Protein AF-A0A7W0QG81-F1 (afdb_monomer)

Structure (mmCIF, N/CA/C/O backbone):
data_AF-A0A7W0QG81-F1
#
_entry.id   AF-A0A7W0QG81-F1
#
loop_
_atom_site.group_PDB
_atom_site.id
_atom_site.type_symbol
_atom_site.label_atom_id
_atom_site.label_alt_id
_atom_site.label_comp_id
_atom_site.label_asym_id
_atom_site.label_entity_id
_atom_site.label_seq_id
_atom_site.pdbx_PDB_ins_code
_atom_site.Cartn_x
_atom_site.Cartn_y
_atom_site.Cartn_z
_atom_site.occupancy
_atom_site.B_iso_or_equiv
_atom_site.auth_seq_id
_atom_site.auth_comp_id
_atom_site.auth_asym_id
_atom_site.auth_atom_id
_atom_site.pdbx_PDB_model_num
ATOM 1 N N . MET A 1 1 ? -66.158 39.980 11.516 1.00 36.38 1 MET A N 1
ATOM 2 C CA . MET A 1 1 ? -65.425 40.292 10.277 1.00 36.38 1 MET A CA 1
ATOM 3 C C . MET A 1 1 ? -64.121 39.515 10.376 1.00 36.38 1 MET A C 1
ATOM 5 O O . MET A 1 1 ? -63.400 39.773 11.328 1.00 36.38 1 MET A O 1
ATOM 9 N N . THR A 1 2 ? -63.985 38.347 9.737 1.00 37.28 2 THR A N 1
ATOM 10 C CA . THR A 1 2 ? -63.899 38.095 8.273 1.00 37.28 2 THR A CA 1
ATOM 11 C C . THR A 1 2 ? -62.593 38.660 7.696 1.00 37.28 2 THR A C 1
ATOM 13 O O . THR A 1 2 ? -62.336 39.843 7.896 1.00 37.28 2 THR A O 1
ATOM 16 N N . ASP A 1 3 ? -61.761 37.917 6.963 1.00 36.41 3 ASP A N 1
ATOM 17 C CA . ASP A 1 3 ? -61.816 36.484 6.615 1.00 36.41 3 ASP A CA 1
ATOM 18 C C . ASP A 1 3 ? -60.434 35.981 6.135 1.00 36.41 3 ASP A C 1
ATOM 20 O O . ASP A 1 3 ? -59.491 36.764 6.018 1.00 36.41 3 ASP A O 1
ATOM 24 N N . ALA A 1 4 ? -60.332 34.688 5.824 1.00 39.53 4 ALA A N 1
ATOM 25 C CA . ALA A 1 4 ? -59.314 34.099 4.935 1.00 39.53 4 ALA A CA 1
ATOM 26 C C . ALA A 1 4 ? -60.049 33.398 3.755 1.00 39.53 4 ALA A C 1
ATOM 28 O O . ALA A 1 4 ? -61.282 33.434 3.758 1.00 39.53 4 ALA A O 1
ATOM 29 N N . PRO A 1 5 ? -59.415 32.679 2.798 1.00 61.44 5 PRO A N 1
ATOM 30 C CA . PRO A 1 5 ? -58.012 32.606 2.347 1.00 61.44 5 PRO A CA 1
ATOM 31 C C . PRO A 1 5 ? -57.888 32.779 0.796 1.00 61.44 5 PRO A C 1
ATOM 33 O O . PRO A 1 5 ? -58.871 33.114 0.144 1.00 61.44 5 PRO A O 1
ATOM 36 N N . GLN A 1 6 ? -56.722 32.472 0.194 1.00 35.34 6 GLN A N 1
ATOM 37 C CA . GLN A 1 6 ? -56.508 31.978 -1.203 1.00 35.34 6 GLN A CA 1
ATOM 38 C C . GLN A 1 6 ? -54.999 31.619 -1.372 1.00 35.34 6 GLN A C 1
ATOM 40 O O . GLN A 1 6 ? -54.193 32.265 -0.708 1.00 35.34 6 GLN A O 1
ATOM 45 N N . ALA A 1 7 ? -54.483 30.579 -2.061 1.00 34.91 7 ALA A N 1
ATOM 46 C CA . ALA A 1 7 ? -54.873 29.730 -3.219 1.00 34.91 7 ALA A CA 1
ATOM 47 C C . ALA A 1 7 ? -54.774 30.436 -4.599 1.00 34.91 7 ALA A C 1
ATOM 49 O O . ALA A 1 7 ? -55.207 31.578 -4.687 1.00 34.91 7 ALA A O 1
ATOM 50 N N . GLY A 1 8 ? -54.278 29.859 -5.714 1.00 28.78 8 GLY A N 1
ATOM 51 C CA . GLY A 1 8 ? -53.595 28.569 -6.013 1.00 28.78 8 GLY A CA 1
ATOM 52 C C . GLY A 1 8 ? -52.235 28.799 -6.729 1.00 28.78 8 GLY A C 1
ATOM 53 O O . GLY A 1 8 ? -51.613 29.819 -6.456 1.00 28.78 8 GLY A O 1
ATOM 54 N N . GLU A 1 9 ? -51.676 27.955 -7.613 1.00 31.80 9 GLU A N 1
ATOM 55 C CA . GLU A 1 9 ? -52.169 26.791 -8.390 1.00 31.80 9 GLU A CA 1
ATOM 56 C C . GLU A 1 9 ? -51.043 25.743 -8.652 1.00 31.80 9 GLU A C 1
ATOM 58 O O . GLU A 1 9 ? -49.912 25.905 -8.197 1.00 31.80 9 GLU A O 1
ATOM 63 N N . GLU A 1 10 ? -51.359 24.654 -9.368 1.00 31.39 10 GLU A N 1
ATOM 64 C CA . GLU A 1 10 ? -50.491 23.492 -9.644 1.00 31.39 10 GLU A CA 1
ATOM 65 C C . GLU A 1 10 ? -49.779 23.548 -11.018 1.00 31.39 10 GLU A C 1
ATOM 67 O O . GLU A 1 10 ? -50.157 24.316 -11.902 1.00 31.39 10 GLU A O 1
ATOM 72 N N . GLY A 1 11 ? -48.790 22.669 -11.245 1.00 29.59 11 GLY A N 1
ATOM 73 C CA . GLY A 1 11 ? -48.166 22.488 -12.564 1.00 29.59 11 GLY A CA 1
ATOM 74 C C . GLY A 1 11 ? -47.207 21.295 -12.653 1.00 29.59 11 GLY A C 1
ATOM 75 O O . GLY A 1 11 ? -46.017 21.440 -12.391 1.00 29.59 11 GLY A O 1
ATOM 76 N N . GLN A 1 12 ? -47.708 20.118 -13.050 1.00 29.86 12 GLN A N 1
ATOM 77 C CA . GLN A 1 12 ? -46.885 18.939 -13.360 1.00 29.86 12 GLN A CA 1
ATOM 78 C C . GLN A 1 12 ? -46.679 18.773 -14.872 1.00 29.86 12 GLN A C 1
ATOM 80 O O . GLN A 1 12 ? -47.661 18.622 -15.595 1.00 29.86 12 GLN A O 1
ATOM 85 N N . THR A 1 13 ? -45.428 18.640 -15.322 1.00 29.36 13 THR A N 1
ATOM 86 C CA . THR A 1 13 ? -45.048 17.813 -16.486 1.00 29.36 13 THR A CA 1
ATOM 87 C C . THR A 1 13 ? -43.600 17.330 -16.356 1.00 29.36 13 THR A C 1
ATOM 89 O O . THR A 1 13 ? -42.719 18.055 -15.904 1.00 29.36 13 THR A O 1
ATOM 92 N N . ALA A 1 14 ? -43.354 16.099 -16.797 1.00 28.41 14 ALA A N 1
ATOM 93 C CA . ALA A 1 14 ? -42.037 15.516 -17.060 1.00 28.41 14 ALA A CA 1
ATOM 94 C C . ALA A 1 14 ? -42.139 14.713 -18.379 1.00 28.41 14 ALA A C 1
ATOM 96 O O . ALA A 1 14 ? -43.252 14.595 -18.904 1.00 28.41 14 ALA A O 1
ATOM 97 N N . PRO A 1 15 ? -41.078 14.054 -18.876 1.00 38.62 15 PRO A N 1
ATOM 98 C CA . PRO A 1 15 ? -39.642 14.309 -18.732 1.00 38.62 15 PRO A CA 1
ATOM 99 C C . PRO A 1 15 ? -38.996 14.613 -20.111 1.00 38.62 15 PRO A C 1
ATOM 101 O O . PRO A 1 15 ? -39.677 14.587 -21.136 1.00 38.62 15 PRO A O 1
ATOM 104 N N . THR A 1 16 ? -37.671 14.796 -20.165 1.00 26.97 16 THR A N 1
ATOM 105 C CA . THR A 1 16 ? -36.903 14.711 -21.426 1.00 26.97 16 THR A CA 1
ATOM 106 C C . THR A 1 16 ? -35.612 13.929 -21.192 1.00 26.97 16 THR A C 1
ATOM 108 O O . THR A 1 16 ? -34.857 14.260 -20.282 1.00 26.97 16 THR A O 1
ATOM 111 N N . GLU A 1 17 ? -35.356 12.901 -22.001 1.00 27.31 17 GLU A N 1
ATOM 112 C CA . GLU A 1 17 ? -34.132 12.091 -21.935 1.00 27.31 17 GLU A CA 1
ATOM 113 C C . GLU A 1 17 ? -33.040 12.560 -22.920 1.00 27.31 17 GLU A C 1
ATOM 115 O O . GLU A 1 17 ? -33.292 13.326 -23.847 1.00 27.31 17 GLU A O 1
ATOM 120 N N . THR A 1 18 ? -31.860 11.950 -22.773 1.00 26.72 18 THR A N 1
ATOM 121 C CA . THR A 1 18 ? -30.884 11.654 -23.837 1.00 26.72 18 THR A CA 1
ATOM 122 C C . THR A 1 18 ? -30.186 12.822 -24.546 1.00 26.72 18 THR A C 1
ATOM 124 O O . THR A 1 18 ? -30.594 13.280 -25.612 1.00 26.72 18 THR A O 1
ATOM 127 N N . SER A 1 19 ? -28.954 13.089 -24.107 1.00 27.14 19 SER A N 1
ATOM 128 C CA . SER A 1 19 ? -27.809 13.068 -25.029 1.00 27.14 19 SER A CA 1
ATOM 129 C C . SER A 1 19 ? -26.558 12.529 -24.322 1.00 27.14 19 SER A C 1
ATOM 131 O O . SER A 1 19 ? -26.168 13.006 -23.261 1.00 27.14 19 SER A O 1
ATOM 133 N N . ALA A 1 20 ? -25.939 11.494 -24.896 1.00 28.02 20 ALA A N 1
ATOM 134 C CA . ALA A 1 20 ? -24.665 10.958 -24.422 1.00 28.02 20 ALA A CA 1
ATOM 135 C C . ALA A 1 20 ? -23.514 11.612 -25.198 1.00 28.02 20 ALA A C 1
ATOM 137 O O . ALA A 1 20 ? -23.502 11.580 -26.431 1.00 28.02 20 ALA A O 1
ATOM 138 N N . THR A 1 21 ? -22.534 12.176 -24.493 1.00 28.53 21 THR A N 1
ATOM 139 C CA . THR A 1 21 ? -21.397 12.869 -25.117 1.00 28.53 21 THR A CA 1
ATOM 140 C C . THR A 1 21 ? -20.204 11.928 -25.268 1.00 28.53 21 THR A C 1
ATOM 142 O O . THR A 1 21 ? -19.329 11.880 -24.412 1.00 28.53 21 THR A O 1
ATOM 145 N N . SER A 1 22 ? -20.217 11.170 -26.369 1.00 27.77 22 SER A N 1
ATOM 146 C CA . SER A 1 22 ? -19.054 10.621 -27.095 1.00 27.77 22 SER A CA 1
ATOM 147 C C . SER A 1 22 ? -17.772 10.302 -26.301 1.00 27.77 22 SER A C 1
ATOM 149 O O . SER A 1 22 ? -16.974 11.193 -26.008 1.00 27.77 22 SER A O 1
ATOM 151 N N . ALA A 1 23 ? -17.484 9.010 -26.124 1.00 26.61 23 ALA A N 1
ATOM 152 C CA . ALA A 1 23 ? -16.117 8.554 -25.878 1.00 26.61 23 ALA A CA 1
ATOM 153 C C . ALA A 1 23 ? -15.219 8.849 -27.099 1.00 26.61 23 ALA A C 1
ATOM 155 O O . ALA A 1 23 ? -15.628 8.624 -28.241 1.00 26.61 23 ALA A O 1
ATOM 156 N N . THR A 1 24 ? -13.992 9.317 -26.862 1.00 26.70 24 THR A N 1
ATOM 157 C CA . THR A 1 24 ? -12.998 9.557 -27.921 1.00 26.70 24 THR A CA 1
ATOM 158 C C . THR A 1 24 ? -12.139 8.313 -28.117 1.00 26.70 24 THR A C 1
ATOM 160 O O . THR A 1 24 ? -11.235 8.047 -27.328 1.00 26.70 24 THR A O 1
ATOM 163 N N . SER A 1 25 ? -12.406 7.547 -29.173 1.00 26.80 25 SER A N 1
ATOM 164 C CA . SER A 1 25 ? -11.600 6.377 -29.535 1.00 26.80 25 SER A CA 1
ATOM 165 C C . SER A 1 25 ? -10.185 6.782 -29.960 1.00 26.80 25 SER A C 1
ATOM 167 O O . SER A 1 25 ? -10.021 7.544 -30.914 1.00 26.80 25 SER A O 1
ATOM 169 N N . ALA A 1 26 ? -9.159 6.226 -29.313 1.00 28.28 26 ALA A N 1
ATOM 170 C CA . ALA A 1 26 ? -7.786 6.307 -29.803 1.00 28.28 26 ALA A CA 1
ATOM 171 C C . ALA A 1 26 ? -7.600 5.326 -30.975 1.00 28.28 26 ALA A C 1
ATOM 173 O O . ALA A 1 26 ? -7.665 4.110 -30.799 1.00 28.28 26 ALA A O 1
ATOM 174 N N . THR A 1 27 ? -7.413 5.850 -32.187 1.00 25.73 27 THR A N 1
ATOM 175 C CA . THR A 1 27 ? -7.272 5.038 -33.405 1.00 25.73 27 THR A CA 1
ATOM 176 C C . THR A 1 27 ? -5.933 4.303 -33.429 1.00 25.73 27 THR A C 1
ATOM 178 O O . THR A 1 27 ? -4.879 4.937 -33.436 1.00 25.73 27 THR A O 1
ATOM 181 N N . SER A 1 28 ? -5.959 2.974 -33.530 1.00 28.52 28 SER A N 1
ATOM 182 C CA . SER A 1 28 ? -4.765 2.168 -33.787 1.00 28.52 28 SER A CA 1
ATOM 183 C C . SER A 1 28 ? -4.255 2.393 -35.217 1.00 28.52 28 SER A C 1
ATOM 185 O O . SER A 1 28 ? -4.902 2.027 -36.197 1.00 28.52 28 SER A O 1
ATOM 187 N N . ALA A 1 29 ? -3.075 3.003 -35.345 1.00 29.25 29 ALA A N 1
ATOM 188 C CA . ALA A 1 29 ? -2.399 3.179 -36.626 1.00 29.25 29 ALA A CA 1
ATOM 189 C C . ALA A 1 29 ? -1.534 1.948 -36.939 1.00 29.25 29 ALA A C 1
ATOM 191 O O . ALA A 1 29 ? -0.474 1.756 -36.349 1.00 29.25 29 ALA A O 1
ATOM 192 N N . THR A 1 30 ? -1.988 1.102 -37.864 1.00 27.03 30 THR A N 1
ATOM 193 C CA . THR A 1 30 ? -1.208 -0.045 -38.349 1.00 27.03 30 THR A CA 1
ATOM 194 C C . THR A 1 30 ? -0.004 0.430 -39.163 1.00 27.03 30 THR A C 1
ATOM 196 O O . THR A 1 30 ? -0.171 1.159 -40.139 1.00 27.03 30 THR A O 1
ATOM 199 N N . ALA A 1 31 ? 1.195 -0.030 -38.805 1.00 28.31 31 ALA A N 1
ATOM 200 C CA . ALA A 1 31 ? 2.397 0.092 -39.624 1.00 28.31 31 ALA A CA 1
ATOM 201 C C . ALA A 1 31 ? 2.871 -1.311 -40.027 1.00 28.31 31 ALA A C 1
ATOM 203 O O . ALA A 1 31 ? 3.147 -2.145 -39.167 1.00 28.31 31 ALA A O 1
ATOM 204 N N . GLU A 1 32 ? 2.938 -1.584 -41.330 1.00 25.80 32 GLU A N 1
ATOM 205 C CA . GLU A 1 32 ? 3.490 -2.837 -41.852 1.00 25.80 32 GLU A CA 1
ATOM 206 C C . GLU A 1 32 ? 5.024 -2.772 -41.866 1.00 25.80 32 GLU A C 1
ATOM 208 O O . GLU A 1 32 ? 5.603 -1.830 -42.411 1.00 25.80 32 GLU A O 1
ATOM 213 N N . THR A 1 33 ? 5.695 -3.789 -41.321 1.00 28.05 33 THR A N 1
ATOM 214 C CA . THR A 1 33 ? 7.146 -3.976 -41.460 1.00 28.05 33 THR A CA 1
ATOM 215 C C . THR A 1 33 ? 7.451 -5.161 -42.374 1.00 28.05 33 THR A C 1
ATOM 217 O O . THR A 1 33 ? 7.173 -6.320 -42.070 1.00 28.05 33 THR A O 1
ATOM 220 N N . SER A 1 34 ? 8.029 -4.855 -43.535 1.00 29.19 34 SER A N 1
ATOM 221 C CA . SER A 1 34 ? 8.382 -5.834 -44.564 1.00 29.19 34 SER A CA 1
ATOM 222 C C . SER A 1 34 ? 9.495 -6.774 -44.099 1.00 29.19 34 SER A C 1
ATOM 224 O O . SER A 1 34 ? 10.605 -6.332 -43.803 1.00 29.19 34 SER A O 1
ATOM 226 N N . ALA A 1 35 ? 9.242 -8.082 -44.116 1.00 26.48 35 ALA A N 1
ATOM 227 C CA . ALA A 1 35 ? 10.279 -9.075 -43.855 1.00 26.48 35 ALA A CA 1
ATOM 228 C C . ALA A 1 35 ? 11.366 -9.049 -44.945 1.00 26.48 35 ALA A C 1
ATOM 230 O O . ALA A 1 35 ? 11.060 -9.103 -46.136 1.00 26.48 35 ALA A O 1
ATOM 231 N N . THR A 1 36 ? 12.638 -9.048 -44.541 1.00 26.20 36 THR A N 1
ATOM 232 C CA . THR A 1 36 ? 13.762 -9.434 -45.408 1.00 26.20 36 THR A CA 1
ATOM 233 C C . THR A 1 36 ? 14.716 -10.304 -44.596 1.00 26.20 36 THR A C 1
ATOM 235 O O . THR A 1 36 ? 15.210 -9.886 -43.555 1.00 26.20 36 THR A O 1
ATOM 238 N N . SER A 1 37 ? 14.943 -11.535 -45.051 1.00 25.38 37 SER A N 1
ATOM 239 C CA . SER A 1 37 ? 16.002 -12.404 -44.530 1.00 25.38 37 SER A CA 1
ATOM 240 C C . SER A 1 37 ? 17.329 -12.029 -45.188 1.00 25.38 37 SER A C 1
ATOM 242 O O . SER A 1 37 ? 17.306 -11.632 -46.347 1.00 25.38 37 SER A O 1
ATOM 244 N N . GLU A 1 38 ? 18.456 -12.226 -44.502 1.00 28.06 38 GLU A N 1
ATOM 245 C CA . GLU A 1 38 ? 19.521 -13.118 -44.990 1.00 28.06 38 GLU A CA 1
ATOM 246 C C . GLU A 1 38 ? 20.394 -13.598 -43.816 1.00 28.06 38 GLU A C 1
ATOM 248 O O . GLU A 1 38 ? 20.496 -12.962 -42.767 1.00 28.06 38 GLU A O 1
ATOM 253 N N . THR A 1 39 ? 21.030 -14.755 -43.982 1.00 28.20 39 THR A N 1
ATOM 254 C CA . THR A 1 39 ? 22.078 -15.267 -43.091 1.00 28.20 39 THR A CA 1
ATOM 255 C C . THR A 1 39 ? 23.086 -16.023 -43.943 1.00 28.20 39 THR A C 1
ATOM 257 O O . THR A 1 39 ? 22.688 -16.892 -44.719 1.00 28.20 39 THR A O 1
ATOM 260 N N . PRO A 1 40 ? 24.386 -15.772 -43.753 1.00 30.45 40 PRO A N 1
ATOM 261 C CA . PRO A 1 40 ? 25.340 -16.864 -43.881 1.00 30.45 40 PRO A CA 1
ATOM 262 C C . PRO A 1 40 ? 26.304 -16.920 -42.692 1.00 30.45 40 PRO A C 1
ATOM 264 O O . PRO A 1 40 ? 27.001 -15.960 -42.373 1.00 30.45 40 PRO A O 1
ATOM 267 N N . ALA A 1 41 ? 26.397 -18.092 -42.067 1.00 24.73 41 ALA A N 1
ATOM 268 C CA . ALA A 1 41 ? 27.499 -18.402 -41.166 1.00 24.73 41 ALA A CA 1
ATOM 269 C C . ALA A 1 41 ? 28.793 -18.651 -41.963 1.00 24.73 41 ALA A C 1
ATOM 271 O O . ALA A 1 41 ? 28.757 -19.120 -43.102 1.00 24.73 41 ALA A O 1
ATOM 272 N N . THR A 1 42 ? 29.959 -18.427 -41.359 1.00 26.14 42 THR A N 1
ATOM 273 C CA . THR A 1 42 ? 31.203 -19.079 -41.798 1.00 26.14 42 THR A CA 1
ATOM 274 C C . THR A 1 42 ? 32.085 -19.364 -40.588 1.00 26.14 42 THR A C 1
ATOM 276 O O . THR A 1 42 ? 32.230 -18.523 -39.706 1.00 26.14 42 THR A O 1
ATOM 279 N N . SER A 1 43 ? 32.654 -20.564 -40.530 1.00 24.98 43 SER A N 1
ATOM 280 C CA . SER A 1 43 ? 33.525 -21.019 -39.449 1.00 24.98 43 SER A CA 1
ATOM 281 C C . SER A 1 43 ? 35.003 -20.898 -39.822 1.00 24.98 43 SER A C 1
ATOM 283 O O . SER A 1 43 ? 35.374 -21.039 -40.985 1.00 24.98 43 SER A O 1
ATOM 285 N N . VAL A 1 44 ? 35.865 -20.730 -38.816 1.00 26.42 44 VAL A N 1
ATOM 286 C CA . VAL A 1 44 ? 37.292 -21.073 -38.910 1.00 26.42 44 VAL A CA 1
ATOM 287 C C . VAL A 1 44 ? 37.777 -21.648 -37.585 1.00 26.42 44 VAL A C 1
ATOM 289 O O . VAL A 1 44 ? 37.642 -21.033 -36.533 1.00 26.42 44 VAL A O 1
ATOM 292 N N . THR A 1 45 ? 38.351 -22.846 -37.656 1.00 23.12 45 THR A N 1
ATOM 293 C CA . THR A 1 45 ? 38.988 -23.556 -36.543 1.00 23.12 45 THR A CA 1
ATOM 294 C C . THR A 1 45 ? 40.504 -23.505 -36.670 1.00 23.12 45 THR A C 1
ATOM 296 O O . THR A 1 45 ? 41.035 -23.841 -37.730 1.00 23.12 45 THR A O 1
ATOM 299 N N . SER A 1 46 ? 41.208 -23.264 -35.568 1.00 27.88 46 SER A N 1
ATOM 300 C CA . SER A 1 46 ? 42.580 -23.743 -35.379 1.00 27.88 46 SER A CA 1
ATOM 301 C C . SER A 1 46 ? 42.877 -23.916 -33.886 1.00 27.88 46 SER A C 1
ATOM 303 O O . SER A 1 46 ? 42.435 -23.131 -33.054 1.00 27.88 46 SER A O 1
ATOM 305 N N . ALA A 1 47 ? 43.590 -24.987 -33.548 1.00 25.53 47 ALA A N 1
ATOM 306 C CA . ALA A 1 47 ? 43.973 -25.361 -32.185 1.00 25.53 47 ALA A CA 1
ATOM 307 C C . ALA A 1 47 ? 45.499 -25.547 -32.106 1.00 25.53 47 ALA A C 1
ATOM 309 O O . ALA A 1 47 ? 46.155 -25.485 -33.149 1.00 25.53 47 ALA A O 1
ATOM 310 N N . THR A 1 48 ? 46.035 -25.868 -30.915 1.00 24.27 48 THR A N 1
ATOM 311 C CA . THR A 1 48 ? 46.925 -27.040 -30.653 1.00 24.27 48 THR A CA 1
ATOM 312 C C . THR A 1 48 ? 47.884 -26.811 -29.467 1.00 24.27 48 THR A C 1
ATOM 314 O O . THR A 1 48 ? 48.793 -26.006 -29.610 1.00 24.27 48 THR A O 1
ATOM 317 N N . ALA A 1 49 ? 47.720 -27.615 -28.395 1.00 24.17 49 ALA A N 1
ATOM 318 C CA . ALA A 1 49 ? 48.746 -28.160 -27.466 1.00 24.17 49 ALA A CA 1
ATOM 319 C C . ALA A 1 49 ? 49.726 -27.207 -26.719 1.00 24.17 49 ALA A C 1
ATOM 321 O O . ALA A 1 49 ? 49.885 -26.051 -27.078 1.00 24.17 49 ALA A O 1
ATOM 322 N N . GLU A 1 50 ? 50.502 -27.611 -25.700 1.00 24.83 50 GLU A N 1
ATOM 323 C CA . GLU A 1 50 ? 50.405 -28.583 -24.575 1.00 24.83 50 GLU A CA 1
ATOM 324 C C . GLU A 1 50 ? 51.551 -28.231 -23.587 1.00 24.83 50 GLU A C 1
ATOM 326 O O . GLU A 1 50 ? 52.551 -27.669 -24.029 1.00 24.83 50 GLU A O 1
ATOM 331 N N . SER A 1 51 ? 51.454 -28.591 -22.293 1.00 24.50 51 SER A N 1
ATOM 332 C CA . SER A 1 51 ? 52.562 -29.212 -21.516 1.00 24.50 51 SER A CA 1
ATOM 333 C C . SER A 1 51 ? 52.233 -29.421 -20.023 1.00 24.50 51 SER A C 1
ATOM 335 O O . SER A 1 51 ? 51.848 -28.504 -19.305 1.00 24.50 51 SER A O 1
ATOM 337 N N . SER A 1 52 ? 52.514 -30.644 -19.577 1.00 25.45 52 SER A N 1
ATOM 338 C CA . SER A 1 52 ? 53.000 -31.137 -18.268 1.00 25.45 52 SER A CA 1
ATOM 339 C C . SER A 1 52 ? 54.060 -30.247 -17.542 1.00 25.45 52 SER A C 1
ATOM 341 O O . SER A 1 52 ? 54.645 -29.379 -18.186 1.00 25.45 52 SER A O 1
ATOM 343 N N . GLU A 1 53 ? 54.418 -30.402 -16.244 1.00 27.00 53 GLU A N 1
ATOM 344 C CA . GLU A 1 53 ? 54.173 -31.495 -15.263 1.00 27.00 53 GLU A CA 1
ATOM 345 C C . GLU A 1 53 ? 54.404 -31.126 -13.758 1.00 27.00 53 GLU A C 1
ATOM 347 O O . GLU A 1 53 ? 55.154 -30.208 -13.449 1.00 27.00 53 GLU A O 1
ATOM 352 N N . SER A 1 54 ? 53.827 -31.944 -12.855 1.00 23.84 54 SER A N 1
ATOM 353 C CA . SER A 1 54 ? 54.334 -32.499 -11.560 1.00 23.84 54 SER A CA 1
ATOM 354 C C . SER A 1 54 ? 55.096 -31.684 -10.475 1.00 23.84 54 SER A C 1
ATOM 356 O O . SER A 1 54 ? 56.199 -31.197 -10.711 1.00 23.84 54 SER A O 1
ATOM 358 N N . SER A 1 55 ? 54.593 -31.739 -9.217 1.00 27.66 55 SER A N 1
ATOM 359 C CA . SER A 1 55 ? 55.285 -32.041 -7.914 1.00 27.66 55 SER A CA 1
ATOM 360 C C . SER A 1 55 ? 54.353 -31.670 -6.726 1.00 27.66 55 SER A C 1
ATOM 362 O O . SER A 1 55 ? 53.800 -30.578 -6.732 1.00 27.66 55 SER A O 1
ATOM 364 N N . ALA A 1 56 ? 53.960 -32.540 -5.776 1.00 26.64 56 ALA A N 1
ATOM 365 C CA . ALA A 1 56 ? 54.716 -33.128 -4.643 1.00 26.64 56 ALA A CA 1
ATOM 366 C C . ALA A 1 56 ? 55.269 -32.083 -3.632 1.00 26.64 56 ALA A C 1
ATOM 368 O O . ALA A 1 56 ? 55.917 -31.138 -4.064 1.00 26.64 56 ALA A O 1
ATOM 369 N N . THR A 1 57 ? 55.121 -32.165 -2.293 1.00 24.94 57 THR A N 1
ATOM 370 C CA . THR A 1 57 ? 54.451 -33.111 -1.346 1.00 24.94 57 THR A CA 1
ATOM 371 C C . THR A 1 57 ? 54.452 -32.505 0.077 1.00 24.94 57 THR A C 1
ATOM 373 O O . THR A 1 57 ? 55.445 -31.865 0.414 1.00 24.94 57 THR A O 1
ATOM 376 N N . ASN A 1 58 ? 53.460 -32.802 0.941 1.00 27.31 58 ASN A N 1
ATOM 377 C CA . ASN A 1 58 ? 53.704 -33.289 2.325 1.00 27.31 58 ASN A CA 1
ATOM 378 C C . ASN A 1 58 ? 52.424 -33.762 3.058 1.00 27.31 58 ASN A C 1
ATOM 380 O O . ASN A 1 58 ? 51.333 -33.282 2.764 1.00 27.31 58 ASN A O 1
ATOM 384 N N . GLU A 1 59 ? 52.583 -34.656 4.042 1.00 28.00 59 GLU A N 1
ATOM 385 C CA . GLU A 1 59 ? 51.519 -35.234 4.891 1.00 28.00 59 GLU A CA 1
ATOM 386 C C . GLU A 1 59 ? 51.716 -34.923 6.391 1.00 28.00 59 GLU A C 1
ATOM 388 O O . GLU A 1 59 ? 52.853 -34.735 6.819 1.00 28.00 59 GLU A O 1
ATOM 393 N N . THR A 1 60 ? 50.616 -34.973 7.163 1.00 26.91 60 THR A N 1
ATOM 394 C CA . THR A 1 60 ? 50.430 -35.575 8.519 1.00 26.91 60 THR A CA 1
ATOM 395 C C . THR A 1 60 ? 48.930 -35.413 8.883 1.00 26.91 60 THR A C 1
ATOM 397 O O . THR A 1 60 ? 48.414 -34.311 8.734 1.00 26.91 60 THR A O 1
ATOM 400 N N . ASN A 1 61 ? 48.087 -36.409 9.222 1.00 27.88 61 ASN A N 1
ATOM 401 C CA . ASN A 1 61 ? 48.207 -37.668 10.000 1.00 27.88 61 ASN A CA 1
ATOM 402 C C . ASN A 1 61 ? 48.462 -37.388 11.505 1.00 27.88 61 ASN A C 1
ATOM 404 O O . ASN A 1 61 ? 49.306 -36.548 11.795 1.00 27.88 61 ASN A O 1
ATOM 408 N N . GLU A 1 62 ? 47.803 -37.951 12.534 1.00 31.09 62 GLU A N 1
ATOM 409 C CA . GLU A 1 62 ? 46.848 -39.076 12.771 1.00 31.09 62 GLU A CA 1
ATOM 410 C C . GLU A 1 62 ? 45.794 -38.628 13.841 1.00 31.09 62 GLU A C 1
ATOM 412 O O . GLU A 1 62 ? 45.970 -37.542 14.392 1.00 31.09 62 GLU A O 1
ATOM 417 N N . THR A 1 63 ? 44.710 -39.302 14.283 1.00 26.42 63 THR A N 1
ATOM 418 C CA . THR A 1 63 ? 43.936 -40.563 14.020 1.00 26.42 63 THR A CA 1
ATOM 419 C C . THR A 1 63 ? 42.438 -40.234 14.367 1.00 26.42 63 THR A C 1
ATOM 421 O O . THR A 1 63 ? 42.110 -39.051 14.320 1.00 26.42 63 THR A O 1
ATOM 424 N N . ASN A 1 64 ? 41.407 -41.039 14.714 1.00 27.70 64 ASN A N 1
ATOM 425 C CA . ASN A 1 64 ? 41.051 -42.457 15.011 1.00 27.70 64 ASN A CA 1
ATOM 426 C C . ASN A 1 64 ? 39.506 -42.570 14.725 1.00 27.70 64 ASN A C 1
ATOM 428 O O . ASN A 1 64 ? 38.847 -41.533 14.715 1.00 27.70 64 ASN A O 1
ATOM 432 N N . GLU A 1 65 ? 38.817 -43.659 14.351 1.00 30.38 65 GLU A N 1
ATOM 433 C CA . GLU A 1 65 ? 38.538 -45.001 14.936 1.00 30.38 65 GLU A CA 1
ATOM 434 C C . GLU A 1 65 ? 37.778 -45.046 16.294 1.00 30.38 65 GLU A C 1
ATOM 436 O O . GLU A 1 65 ? 38.086 -44.258 17.185 1.00 30.38 65 GLU A O 1
ATOM 441 N N . THR A 1 66 ? 36.790 -45.939 16.542 1.00 26.28 66 THR A N 1
ATOM 442 C CA . THR A 1 66 ? 36.363 -47.186 15.826 1.00 26.28 66 THR A CA 1
ATOM 443 C C . THR A 1 66 ? 34.818 -47.435 15.844 1.00 26.28 66 THR A C 1
ATOM 445 O O . THR A 1 66 ? 34.054 -46.550 16.218 1.00 26.28 66 THR A O 1
ATOM 448 N N . ALA A 1 67 ? 34.341 -48.611 15.388 1.00 27.30 67 ALA A N 1
ATOM 449 C CA . ALA A 1 67 ? 32.998 -48.866 14.820 1.00 27.30 67 ALA A CA 1
ATOM 450 C C . ALA A 1 67 ? 31.996 -49.740 15.640 1.00 27.30 67 ALA A C 1
ATOM 452 O O . ALA A 1 67 ? 32.412 -50.443 16.552 1.00 27.30 67 ALA A O 1
ATOM 453 N N . GLU A 1 68 ? 30.718 -49.746 15.188 1.00 25.89 68 GLU A N 1
ATOM 454 C CA . GLU A 1 68 ? 29.626 -50.766 15.330 1.00 25.89 68 GLU A CA 1
ATOM 455 C C . GLU A 1 68 ? 29.178 -51.226 16.756 1.00 25.89 68 GLU A C 1
ATOM 457 O O . GLU A 1 68 ? 29.906 -51.090 17.726 1.00 25.89 68 GLU A O 1
ATOM 462 N N . THR A 1 69 ? 27.955 -51.719 17.046 1.00 25.73 69 THR A N 1
ATOM 463 C CA . THR A 1 69 ? 26.964 -52.557 16.311 1.00 25.73 69 THR A CA 1
ATOM 464 C C . THR A 1 69 ? 25.493 -52.307 16.744 1.00 25.73 69 THR A C 1
ATOM 466 O O . THR A 1 69 ? 25.252 -51.883 17.873 1.00 25.73 69 THR A O 1
ATOM 469 N N . SER A 1 70 ? 24.494 -52.696 15.932 1.00 29.09 70 SER A N 1
ATOM 470 C CA . SER A 1 70 ? 23.047 -52.705 16.290 1.00 29.09 70 SER A CA 1
ATOM 471 C C . SER A 1 70 ? 22.539 -54.032 16.897 1.00 29.09 70 SER A C 1
ATOM 473 O O . SER A 1 70 ? 23.170 -55.075 16.728 1.00 29.09 70 SER A O 1
ATOM 475 N N . PRO A 1 71 ? 21.346 -54.029 17.530 1.00 35.44 71 PRO A N 1
ATOM 476 C CA . PRO A 1 71 ? 20.288 -54.974 17.123 1.00 35.44 71 PRO A CA 1
ATOM 477 C C . PRO A 1 71 ? 18.893 -54.315 16.950 1.00 35.44 71 PRO A C 1
ATOM 479 O O . PRO A 1 71 ? 18.769 -53.095 16.891 1.00 35.44 71 PRO A O 1
ATOM 482 N N . THR A 1 72 ? 17.846 -55.131 16.771 1.00 25.11 72 THR A N 1
ATOM 483 C CA . THR A 1 72 ? 16.694 -54.816 15.899 1.00 25.11 72 THR A CA 1
ATOM 484 C C . THR A 1 72 ? 15.341 -54.555 16.591 1.00 25.11 72 THR A C 1
ATOM 486 O O . THR A 1 72 ? 15.011 -55.165 17.604 1.00 25.11 72 THR A O 1
ATOM 489 N N . SER A 1 73 ? 14.480 -53.833 15.859 1.00 27.75 73 SER A N 1
ATOM 490 C CA . SER A 1 73 ? 13.007 -53.963 15.764 1.00 27.75 73 SER A CA 1
ATOM 491 C C . SER A 1 73 ? 12.079 -53.222 16.747 1.00 27.75 73 SER A C 1
ATOM 493 O O . SER A 1 73 ? 12.085 -53.427 17.954 1.00 27.75 73 SER A O 1
ATOM 495 N N . GLY A 1 74 ? 11.184 -52.436 16.139 1.00 26.66 74 GLY A N 1
ATOM 496 C CA . GLY A 1 74 ? 9.964 -51.826 16.675 1.00 26.66 74 GLY A CA 1
ATOM 497 C C . GLY A 1 74 ? 9.259 -51.092 15.516 1.00 26.66 74 GLY A C 1
ATOM 498 O O . GLY A 1 74 ? 9.966 -50.541 14.669 1.00 26.66 74 GLY A O 1
ATOM 499 N N . PRO A 1 75 ? 7.920 -51.130 15.378 1.00 29.59 75 PRO A N 1
ATOM 500 C CA . PRO A 1 75 ? 7.236 -50.453 14.276 1.00 29.59 75 PRO A CA 1
ATOM 501 C C . PRO A 1 75 ? 7.234 -48.935 14.499 1.00 29.59 75 PRO A C 1
ATOM 503 O O . PRO A 1 75 ? 6.857 -48.469 15.571 1.00 29.59 75 PRO A O 1
ATOM 506 N N . ALA A 1 76 ? 7.643 -48.169 13.489 1.00 28.94 76 ALA A N 1
ATOM 507 C CA . ALA A 1 76 ? 7.628 -46.713 13.557 1.00 28.94 76 ALA A CA 1
ATOM 508 C C . ALA A 1 76 ? 6.215 -46.164 13.307 1.00 28.94 76 ALA A C 1
ATOM 510 O O . ALA A 1 76 ? 5.617 -46.416 12.260 1.00 28.94 76 ALA A O 1
ATOM 511 N N . GLU A 1 77 ? 5.711 -45.371 14.251 1.00 29.55 77 GLU A N 1
ATOM 512 C CA . GLU A 1 77 ? 4.658 -44.390 13.979 1.00 29.55 77 GLU A CA 1
ATOM 513 C C . GLU A 1 77 ? 5.184 -43.324 12.994 1.00 29.55 77 GLU A C 1
ATOM 515 O O . GLU A 1 77 ? 6.402 -43.123 12.904 1.00 29.55 77 GLU A O 1
ATOM 520 N N . PRO A 1 78 ? 4.313 -42.629 12.236 1.00 29.78 78 PRO A N 1
ATOM 521 C CA . PRO A 1 78 ? 4.743 -41.553 11.349 1.00 29.78 78 PRO A CA 1
ATOM 522 C C . PRO A 1 78 ? 5.297 -40.384 12.174 1.00 29.78 78 PRO A C 1
ATOM 524 O O . PRO A 1 78 ? 4.550 -39.536 12.659 1.00 29.78 78 PRO A O 1
ATOM 527 N N . SER A 1 79 ? 6.622 -40.351 12.336 1.00 27.89 79 SER A N 1
ATOM 528 C CA . SER A 1 79 ? 7.327 -39.251 12.995 1.00 27.89 79 SER A CA 1
ATOM 529 C C . SER A 1 79 ? 6.950 -37.936 12.326 1.00 27.89 79 SER A C 1
ATOM 531 O O . SER A 1 79 ? 7.139 -37.782 11.118 1.00 27.89 79 SER A O 1
ATOM 533 N N . ALA A 1 80 ? 6.453 -36.982 13.113 1.00 32.06 80 ALA A N 1
ATOM 534 C CA . ALA A 1 80 ? 6.135 -35.655 12.614 1.00 32.06 80 ALA A CA 1
ATOM 535 C C . ALA A 1 80 ? 7.379 -35.043 11.955 1.00 32.06 80 ALA A C 1
ATOM 537 O O . ALA A 1 80 ? 8.433 -34.930 12.587 1.00 32.06 80 ALA A O 1
ATOM 538 N N . THR A 1 81 ? 7.262 -34.660 10.683 1.00 29.89 81 THR A N 1
ATOM 539 C CA . THR A 1 81 ? 8.281 -33.858 10.010 1.00 29.89 81 THR A CA 1
ATOM 540 C C . THR A 1 81 ? 8.389 -32.539 10.761 1.00 29.89 81 THR A C 1
ATOM 542 O O . THR A 1 81 ? 7.445 -31.751 10.769 1.00 29.89 81 THR A O 1
ATOM 545 N N . SER A 1 82 ? 9.524 -32.301 11.417 1.00 34.41 82 SER A N 1
ATOM 546 C CA . SER A 1 82 ? 9.805 -31.006 12.025 1.00 34.41 82 SER A CA 1
ATOM 547 C C . SER A 1 82 ? 9.793 -29.948 10.926 1.00 34.41 82 SER A C 1
ATOM 549 O O . SER A 1 82 ? 10.650 -29.980 10.040 1.00 34.41 82 SER A O 1
ATOM 551 N N . ALA A 1 83 ? 8.826 -29.031 10.980 1.00 32.44 83 ALA A N 1
ATOM 552 C CA . ALA A 1 83 ? 8.831 -27.852 10.126 1.00 32.44 83 ALA A CA 1
ATOM 553 C C . ALA A 1 83 ? 10.179 -27.115 10.277 1.00 32.44 83 ALA A C 1
ATOM 555 O O . ALA A 1 83 ? 10.743 -27.116 11.380 1.00 32.44 83 ALA A O 1
ATOM 556 N N . PRO A 1 84 ? 10.719 -26.510 9.203 1.00 40.44 84 PRO A N 1
ATOM 557 C CA . PRO A 1 84 ? 11.945 -25.730 9.302 1.00 40.44 84 PRO A CA 1
ATOM 558 C C . PRO A 1 84 ? 11.779 -24.622 10.348 1.00 40.44 84 PRO A C 1
ATOM 560 O O . PRO A 1 84 ? 10.695 -24.058 10.507 1.00 40.44 84 PRO A O 1
ATOM 563 N N . ILE A 1 85 ? 12.856 -24.320 11.077 1.00 44.91 85 ILE A N 1
ATOM 564 C CA . ILE A 1 85 ? 12.852 -23.268 12.098 1.00 44.91 85 ILE A CA 1
ATOM 565 C C . ILE A 1 85 ? 12.626 -21.928 11.386 1.00 44.91 85 ILE A C 1
ATOM 567 O O . ILE A 1 85 ? 13.521 -21.433 10.706 1.00 44.91 85 ILE A O 1
ATOM 571 N N . GLY A 1 86 ? 11.417 -21.378 11.521 1.00 61.06 86 GLY A N 1
ATOM 572 C CA . GLY A 1 86 ? 11.004 -20.162 10.825 1.00 61.06 86 GLY A CA 1
ATOM 573 C C . GLY A 1 86 ? 11.867 -18.962 11.207 1.00 61.06 86 GLY A C 1
ATOM 574 O O . GLY A 1 86 ? 12.015 -18.635 12.389 1.00 61.06 86 GLY A O 1
ATOM 575 N N . VAL A 1 87 ? 12.429 -18.296 10.202 1.00 81.81 87 VAL A N 1
ATOM 576 C CA . VAL A 1 87 ? 13.282 -17.121 10.384 1.00 81.81 87 VAL A CA 1
ATOM 577 C C . VAL A 1 87 ? 12.401 -15.920 10.720 1.00 81.81 87 VAL A C 1
ATOM 579 O O . VAL A 1 87 ? 11.690 -15.395 9.871 1.00 81.81 87 VAL A O 1
ATOM 582 N N . THR A 1 88 ? 12.445 -15.476 11.973 1.00 90.12 88 THR A N 1
ATOM 583 C CA . THR A 1 88 ? 11.817 -14.221 12.411 1.00 90.12 88 THR A CA 1
ATOM 584 C C . THR A 1 88 ? 12.806 -13.069 12.260 1.00 90.12 88 THR A C 1
ATOM 586 O O . THR A 1 88 ? 13.957 -13.195 12.676 1.00 90.12 88 THR A O 1
ATOM 589 N N . LEU A 1 89 ? 12.362 -11.941 11.701 1.00 92.69 89 LEU A N 1
ATOM 590 C CA . LEU A 1 89 ? 13.175 -10.729 11.611 1.00 92.69 89 LEU A CA 1
ATOM 591 C C . LEU A 1 89 ? 13.467 -10.155 13.008 1.00 92.69 89 LEU A C 1
ATOM 593 O O . LEU A 1 89 ? 12.585 -10.080 13.866 1.00 92.69 89 LEU A O 1
ATOM 597 N N . GLU A 1 90 ? 14.695 -9.684 13.213 1.00 92.69 90 GLU A N 1
ATOM 598 C CA . GLU A 1 90 ? 15.094 -8.978 14.429 1.00 92.69 90 GLU A CA 1
ATOM 599 C C . GLU A 1 90 ? 14.241 -7.723 14.675 1.00 92.69 90 GLU A C 1
ATOM 601 O O . GLU A 1 90 ? 14.055 -6.885 13.791 1.00 92.69 90 GLU A O 1
ATOM 606 N N . LYS A 1 91 ? 13.792 -7.542 15.923 1.00 92.62 91 LYS A N 1
ATOM 607 C CA . LYS A 1 91 ? 12.964 -6.401 16.351 1.00 92.62 91 LYS A CA 1
ATOM 608 C C . LYS A 1 91 ? 13.555 -5.028 16.000 1.00 92.62 91 LYS A C 1
ATOM 610 O O . LYS A 1 91 ? 12.800 -4.116 15.693 1.00 92.62 91 LYS A O 1
ATOM 615 N N . GLY A 1 92 ? 14.883 -4.895 16.009 1.00 94.62 92 GLY A N 1
ATOM 616 C CA . GLY A 1 92 ? 15.586 -3.652 15.664 1.00 94.62 92 GLY A CA 1
ATOM 617 C C . GLY A 1 92 ? 15.573 -3.278 14.176 1.00 94.62 92 GLY A C 1
ATOM 618 O O . GLY A 1 92 ? 16.066 -2.207 13.840 1.00 94.62 92 GLY A O 1
ATOM 619 N N . ARG A 1 93 ? 15.030 -4.132 13.294 1.00 96.56 93 ARG A N 1
ATOM 620 C CA . ARG A 1 93 ? 14.913 -3.875 11.846 1.00 96.56 93 ARG A CA 1
ATOM 621 C C . ARG A 1 93 ? 13.484 -3.533 11.395 1.00 96.56 93 ARG A C 1
ATOM 623 O O . ARG A 1 93 ? 13.233 -3.379 10.204 1.00 96.56 93 ARG A O 1
ATOM 630 N N . GLN A 1 94 ? 12.542 -3.426 12.336 1.00 97.94 94 GLN A N 1
ATOM 631 C CA . GLN A 1 94 ? 11.144 -3.053 12.092 1.00 97.94 94 GLN A CA 1
ATOM 632 C C . GLN A 1 94 ? 10.967 -1.534 12.224 1.00 97.94 94 GLN A C 1
ATOM 634 O O . GLN A 1 94 ? 11.460 -0.947 13.186 1.00 97.94 94 GLN A O 1
ATOM 639 N N . THR A 1 95 ? 10.234 -0.906 11.302 1.00 98.06 95 THR A N 1
ATOM 640 C CA . THR A 1 95 ? 9.823 0.506 11.421 1.00 98.06 95 THR A CA 1
ATOM 641 C C . THR A 1 95 ? 8.497 0.618 12.176 1.00 98.06 95 THR A C 1
ATOM 643 O O . THR A 1 95 ? 8.389 1.397 13.121 1.00 98.06 95 THR A O 1
ATOM 646 N N . ILE A 1 96 ? 7.539 -0.270 11.879 1.00 98.56 96 ILE A N 1
ATOM 647 C CA . ILE A 1 96 ? 6.336 -0.490 12.698 1.00 98.56 96 ILE A CA 1
ATOM 648 C C . ILE A 1 96 ? 6.727 -1.381 13.886 1.00 98.56 96 ILE A C 1
ATOM 650 O O . ILE A 1 96 ? 6.515 -2.593 13.896 1.00 98.56 96 ILE A O 1
ATOM 654 N N . THR A 1 97 ? 7.358 -0.783 14.897 1.00 97.94 97 THR A N 1
ATOM 655 C CA . THR A 1 97 ? 7.870 -1.485 16.092 1.00 97.94 97 THR A CA 1
ATOM 656 C C . THR A 1 97 ? 6.796 -2.239 16.891 1.00 97.94 97 THR A C 1
ATOM 658 O O . THR A 1 97 ? 7.121 -3.197 17.603 1.00 97.94 97 THR A O 1
ATOM 661 N N . SER A 1 98 ? 5.523 -1.853 16.754 1.00 98.00 98 SER A N 1
ATOM 662 C CA . SER A 1 98 ? 4.362 -2.515 17.360 1.00 98.00 98 SER A CA 1
ATOM 663 C C . SER A 1 98 ? 3.959 -3.830 16.676 1.00 98.00 98 SER A C 1
ATOM 665 O O . SER A 1 98 ? 3.274 -4.640 17.300 1.00 98.00 98 SER A O 1
ATOM 667 N N . ALA A 1 99 ? 4.436 -4.109 15.454 1.00 98.25 99 ALA A N 1
ATOM 668 C CA . ALA A 1 99 ? 4.232 -5.386 14.765 1.00 98.25 99 ALA A CA 1
ATOM 669 C C . ALA A 1 99 ? 4.811 -6.542 15.599 1.00 98.25 99 ALA A C 1
ATOM 671 O O . ALA A 1 99 ? 6.025 -6.660 15.747 1.00 98.25 99 ALA A O 1
ATOM 672 N N . VAL A 1 100 ? 3.972 -7.404 16.174 1.00 97.88 100 VAL A N 1
ATOM 673 C CA . VAL A 1 100 ? 4.356 -8.454 17.137 1.00 97.88 100 VAL A CA 1
ATOM 674 C C . VAL A 1 100 ? 5.506 -9.321 16.608 1.00 97.88 100 VAL A C 1
ATOM 676 O O . VAL A 1 100 ? 6.474 -9.576 17.328 1.00 97.88 100 VAL A O 1
ATOM 679 N N . ARG A 1 101 ? 5.440 -9.714 15.331 1.00 96.19 101 ARG A N 1
ATOM 680 C CA . ARG A 1 101 ? 6.455 -10.506 14.619 1.00 96.19 101 ARG A CA 1
ATOM 681 C C . ARG A 1 101 ? 6.442 -10.163 13.130 1.00 96.19 101 ARG A C 1
ATOM 683 O O . ARG A 1 101 ? 5.388 -9.860 12.586 1.00 96.19 101 ARG A O 1
ATOM 690 N N . VAL A 1 102 ? 7.591 -10.311 12.474 1.00 97.69 102 VAL A N 1
ATOM 691 C CA . VAL A 1 102 ? 7.703 -10.415 11.011 1.00 97.69 102 VAL A CA 1
ATOM 692 C C . VAL A 1 102 ? 8.376 -11.758 10.697 1.00 97.69 102 VAL A C 1
ATOM 694 O O . VAL A 1 102 ? 9.496 -12.001 11.148 1.00 97.69 102 VAL A O 1
ATOM 697 N N . ASP A 1 103 ? 7.666 -12.654 10.013 1.00 95.38 103 ASP A N 1
ATOM 698 C CA . ASP A 1 103 ? 8.102 -14.010 9.649 1.00 95.38 103 ASP A CA 1
ATOM 699 C C . ASP A 1 103 ? 8.615 -14.005 8.200 1.00 95.38 103 ASP A C 1
ATOM 701 O O . ASP A 1 103 ? 7.854 -13.763 7.269 1.00 95.38 103 ASP A O 1
ATOM 705 N N . LEU A 1 104 ? 9.914 -14.256 8.012 1.00 91.12 104 LEU A N 1
ATOM 706 C CA . LEU A 1 104 ? 10.608 -14.235 6.715 1.00 91.12 104 LEU A CA 1
ATOM 707 C C . LEU A 1 104 ? 10.609 -15.596 6.002 1.00 91.12 104 LEU A C 1
ATOM 709 O O . LEU A 1 104 ? 11.269 -15.754 4.975 1.00 91.12 104 LEU A O 1
ATOM 713 N N . THR A 1 105 ? 9.963 -16.607 6.588 1.00 87.75 105 THR A N 1
ATOM 714 C CA . THR A 1 105 ? 9.791 -17.949 6.007 1.00 87.75 105 THR A CA 1
ATOM 715 C C . THR A 1 105 ? 8.385 -18.131 5.437 1.00 87.75 105 THR A C 1
ATOM 717 O O . THR A 1 105 ? 8.199 -18.931 4.525 1.00 87.75 105 THR A O 1
ATOM 720 N N . ARG A 1 106 ? 7.401 -17.390 5.960 1.00 88.56 106 ARG A N 1
ATOM 721 C CA . ARG A 1 106 ? 5.992 -17.398 5.525 1.00 88.56 106 ARG A CA 1
ATOM 722 C C . ARG A 1 106 ? 5.486 -16.025 5.059 1.00 88.56 106 ARG A C 1
ATOM 724 O O . ARG A 1 106 ? 4.296 -15.870 4.818 1.00 88.56 106 ARG A O 1
ATOM 731 N N . ASP A 1 107 ? 6.394 -15.059 4.962 1.00 91.81 107 ASP A N 1
ATOM 732 C CA . ASP A 1 107 ? 6.219 -13.699 4.447 1.00 91.81 107 ASP A CA 1
ATOM 733 C C . ASP A 1 107 ? 5.046 -12.885 5.014 1.00 91.81 107 ASP A C 1
ATOM 735 O O . ASP A 1 107 ? 4.345 -12.179 4.295 1.00 91.81 107 ASP A O 1
ATOM 739 N N . PHE A 1 108 ? 4.852 -12.920 6.336 1.00 96.31 108 PHE A N 1
ATOM 740 C CA . PHE A 1 108 ? 3.816 -12.109 6.982 1.00 96.31 108 PHE A CA 1
ATOM 741 C C . PHE A 1 108 ? 4.275 -11.337 8.217 1.00 96.31 108 PHE A C 1
ATOM 743 O O . PHE A 1 108 ? 5.215 -11.716 8.924 1.00 96.31 108 PHE A O 1
ATOM 750 N N . ALA A 1 109 ? 3.559 -10.251 8.500 1.00 98.38 109 ALA A N 1
ATOM 751 C CA . ALA A 1 109 ? 3.642 -9.486 9.734 1.00 98.38 109 ALA A CA 1
ATOM 752 C C . ALA A 1 109 ? 2.415 -9.755 10.611 1.00 98.38 109 ALA A C 1
ATOM 754 O O . ALA A 1 109 ? 1.285 -9.567 10.168 1.00 98.38 109 ALA A O 1
ATOM 755 N N . THR A 1 110 ? 2.641 -10.143 11.865 1.00 98.75 110 THR A N 1
ATOM 756 C CA . THR A 1 110 ? 1.599 -10.190 12.896 1.00 98.75 110 THR A CA 1
ATOM 757 C C . THR A 1 110 ? 1.430 -8.775 13.457 1.00 98.75 110 THR A C 1
ATOM 759 O O . THR A 1 110 ? 2.286 -8.326 14.221 1.00 98.75 110 THR A O 1
ATOM 762 N N . LEU A 1 111 ? 0.376 -8.047 13.085 1.00 98.81 111 LEU A N 1
ATOM 763 C CA . LEU A 1 111 ? 0.086 -6.695 13.587 1.00 98.81 111 LEU A CA 1
ATOM 764 C C . LEU A 1 111 ? -0.920 -6.698 14.752 1.00 98.81 111 LEU A C 1
ATOM 766 O O . LEU A 1 111 ? -1.753 -7.605 14.818 1.00 98.81 111 LEU A O 1
ATOM 770 N N . PRO A 1 112 ? -0.906 -5.674 15.631 1.00 98.75 112 PRO A N 1
ATOM 771 C CA . PRO A 1 112 ? -2.018 -5.388 16.536 1.00 98.75 112 PRO A CA 1
ATOM 772 C C . PRO A 1 112 ? -3.309 -5.110 15.756 1.00 98.75 112 PRO A C 1
ATOM 774 O O . PRO A 1 112 ? -3.304 -4.341 14.794 1.00 98.75 112 PRO A O 1
ATOM 777 N N . LEU A 1 113 ? -4.408 -5.724 16.190 1.00 98.56 113 LEU A N 1
ATOM 778 C CA . LEU A 1 113 ? -5.734 -5.581 15.597 1.00 98.56 113 LEU A CA 1
ATOM 779 C C . LEU A 1 113 ? -6.625 -4.706 16.480 1.00 98.56 113 LEU A C 1
ATOM 781 O O . LEU A 1 113 ? -6.636 -4.847 17.703 1.00 98.56 113 LEU A O 1
ATOM 785 N N . TYR A 1 114 ? -7.435 -3.858 15.857 1.00 98.56 114 TYR A N 1
ATOM 786 C CA . TYR A 1 114 ? -8.380 -2.972 16.529 1.00 98.56 114 TYR A CA 1
ATOM 787 C C . TYR A 1 114 ? -9.803 -3.211 16.019 1.00 98.56 114 TYR A C 1
ATOM 789 O O . TYR A 1 114 ? -10.008 -3.582 14.861 1.00 98.56 114 TYR A O 1
ATOM 797 N N . LYS A 1 115 ? -10.801 -3.008 16.889 1.00 97.69 115 LYS A N 1
ATOM 798 C CA . LYS A 1 115 ? -12.223 -3.206 16.570 1.00 97.69 115 LYS A CA 1
ATOM 799 C C . LYS A 1 115 ? -12.946 -1.868 16.428 1.00 97.69 115 LYS A C 1
ATOM 801 O O . LYS A 1 115 ? -12.800 -0.985 17.273 1.00 97.69 115 LYS A O 1
ATOM 806 N N . GLY A 1 116 ? -13.766 -1.747 15.392 1.00 98.06 116 GLY A N 1
ATOM 807 C CA . GLY A 1 116 ? -14.623 -0.594 15.148 1.00 98.06 116 GLY A CA 1
ATOM 808 C C . GLY A 1 116 ? -15.994 -0.976 14.593 1.00 98.06 116 GLY A C 1
ATOM 809 O O . GLY A 1 116 ? -16.382 -2.151 14.539 1.00 98.06 116 GLY A O 1
ATOM 810 N N . LYS A 1 117 ? -16.721 0.050 14.169 1.00 98.38 117 LYS A N 1
ATOM 811 C CA . LYS A 1 117 ? -17.989 -0.023 13.450 1.00 98.38 117 LYS A CA 1
ATOM 812 C C . LYS A 1 117 ? -17.921 0.825 12.186 1.00 98.38 117 LYS A C 1
ATOM 814 O O . LYS A 1 117 ? -17.273 1.862 12.198 1.00 98.38 117 LYS A O 1
ATOM 819 N N . ALA A 1 118 ? -18.565 0.376 11.113 1.00 97.69 118 ALA A N 1
ATOM 820 C CA . ALA A 1 118 ? -18.800 1.186 9.924 1.00 97.69 118 ALA A CA 1
ATOM 821 C C . ALA A 1 118 ? -20.238 0.972 9.451 1.00 97.69 118 ALA A C 1
ATOM 823 O O . ALA A 1 118 ? -20.632 -0.160 9.161 1.00 97.69 118 ALA A O 1
ATOM 824 N N . ALA A 1 119 ? -21.046 2.035 9.420 1.00 92.88 119 ALA A N 1
ATOM 825 C CA . ALA A 1 119 ? -22.488 1.955 9.146 1.00 92.88 119 ALA A CA 1
ATOM 826 C C . ALA A 1 119 ? -23.226 0.898 10.011 1.00 92.88 119 ALA A C 1
ATOM 828 O O . ALA A 1 119 ? -24.211 0.291 9.583 1.00 92.88 119 ALA A O 1
ATOM 829 N N . GLY A 1 120 ? -22.738 0.652 11.235 1.00 93.56 120 GLY A N 1
ATOM 830 C CA . GLY A 1 120 ? -23.233 -0.386 12.150 1.00 93.56 120 GLY A CA 1
ATOM 831 C C . GLY A 1 120 ? -22.710 -1.814 11.902 1.00 93.56 120 GLY A C 1
ATOM 832 O O . GLY A 1 120 ? -22.813 -2.658 12.805 1.00 93.56 120 GLY A O 1
ATOM 833 N N . GLU A 1 121 ? -22.091 -2.105 10.754 1.00 97.00 121 GLU A N 1
ATOM 834 C CA . GLU A 1 121 ? -21.348 -3.354 10.532 1.00 97.00 121 GLU A CA 1
ATOM 835 C C . GLU A 1 121 ? -20.103 -3.374 11.434 1.00 97.00 121 GLU A C 1
ATOM 837 O O . GLU A 1 121 ? -19.496 -2.339 11.697 1.00 97.00 121 GLU A O 1
ATOM 842 N N . THR A 1 122 ? -19.726 -4.539 11.967 1.00 98.38 122 THR A N 1
ATOM 843 C CA . THR A 1 122 ? -18.433 -4.682 12.654 1.00 98.38 122 THR A CA 1
ATOM 844 C C . THR A 1 122 ? -17.298 -4.570 11.643 1.00 98.38 122 THR A C 1
ATOM 846 O O . THR A 1 122 ? -17.360 -5.212 10.599 1.00 98.38 122 THR A O 1
ATOM 849 N N . VAL A 1 123 ? -16.256 -3.803 11.964 1.00 98.62 123 VAL A N 1
ATOM 850 C CA . VAL A 1 123 ? -15.029 -3.726 11.160 1.00 98.62 123 VAL A CA 1
ATOM 851 C C . VAL A 1 123 ? -13.795 -3.926 12.032 1.00 98.62 123 VAL A C 1
ATOM 853 O O . VAL A 1 123 ? -13.803 -3.608 13.225 1.00 98.62 123 VAL A O 1
ATOM 856 N N . TRP A 1 124 ? -12.734 -4.451 11.429 1.00 98.81 124 TRP A N 1
ATOM 857 C CA . TRP A 1 124 ? -11.449 -4.682 12.079 1.00 98.81 124 TRP A CA 1
ATOM 858 C C . TRP A 1 124 ? -10.349 -4.011 11.270 1.00 98.81 124 TRP A C 1
ATOM 860 O O . TRP A 1 124 ? -10.306 -4.159 10.049 1.00 98.81 124 TRP A O 1
ATOM 870 N N . TYR A 1 125 ? -9.483 -3.262 11.941 1.00 98.88 125 TYR A N 1
ATOM 871 C CA . TYR A 1 125 ? -8.479 -2.410 11.307 1.00 98.88 125 TYR A CA 1
ATOM 872 C C . TYR A 1 125 ? -7.133 -2.511 12.024 1.00 98.88 125 TYR A C 1
ATOM 874 O O . TYR A 1 125 ? -7.054 -2.936 13.179 1.00 98.88 125 TYR A O 1
ATOM 882 N N . VAL A 1 126 ? -6.071 -2.117 11.331 1.00 98.88 126 VAL A N 1
ATOM 883 C CA . VAL A 1 126 ? -4.710 -1.987 11.877 1.00 98.88 126 VAL A CA 1
ATOM 884 C C . VAL A 1 126 ? -4.299 -0.516 11.844 1.00 98.88 126 VAL A C 1
ATOM 886 O O . VAL A 1 126 ? -4.903 0.259 11.112 1.00 98.88 126 VAL A O 1
ATOM 889 N N . ILE A 1 127 ? -3.283 -0.111 12.611 1.00 98.88 127 ILE A N 1
ATOM 890 C CA . ILE A 1 127 ? -2.702 1.242 12.536 1.00 98.88 127 ILE A CA 1
ATOM 891 C C . ILE A 1 127 ? -1.226 1.099 12.162 1.00 98.88 127 ILE A C 1
ATOM 893 O O . ILE A 1 127 ? -0.528 0.266 12.741 1.00 98.88 127 ILE A O 1
ATOM 897 N N . THR A 1 128 ? -0.758 1.874 11.181 1.00 98.81 128 THR A N 1
ATOM 898 C CA . THR A 1 128 ? 0.571 1.670 10.561 1.00 98.81 128 THR A CA 1
ATOM 899 C C . THR A 1 128 ? 1.434 2.930 10.463 1.00 98.81 128 THR A C 1
ATOM 901 O O . THR A 1 128 ? 2.657 2.833 10.578 1.00 98.81 128 THR A O 1
ATOM 904 N N . ASP A 1 129 ? 0.828 4.117 10.376 1.00 98.81 129 ASP A N 1
ATOM 905 C CA . ASP A 1 129 ? 1.522 5.410 10.404 1.00 98.81 129 ASP A CA 1
ATOM 906 C C . ASP A 1 129 ? 0.628 6.492 11.033 1.00 98.81 129 ASP A C 1
ATOM 908 O O . ASP A 1 129 ? -0.599 6.393 10.973 1.00 98.81 129 ASP A O 1
ATOM 912 N N . VAL A 1 130 ? 1.221 7.552 11.592 1.00 98.38 130 VAL A N 1
ATOM 913 C CA . VAL A 1 130 ? 0.503 8.762 12.050 1.00 98.38 130 VAL A CA 1
ATOM 914 C C . VAL A 1 130 ? 1.301 10.022 11.704 1.00 98.38 130 VAL A C 1
ATOM 916 O O . VAL A 1 130 ? 2.533 10.014 11.731 1.00 98.38 130 VAL A O 1
ATOM 919 N N . SER A 1 131 ? 0.614 11.123 11.392 1.00 97.31 131 SER A N 1
ATOM 920 C CA . SER A 1 131 ? 1.237 12.408 11.042 1.00 97.31 131 SER A CA 1
ATOM 921 C C . SER A 1 131 ? 1.844 13.194 12.212 1.00 97.31 131 SER A C 1
ATOM 923 O O . SER A 1 131 ? 2.479 14.217 11.971 1.00 97.31 131 SER A O 1
ATOM 925 N N . ASP A 1 132 ? 1.637 12.754 13.458 1.00 96.06 132 ASP A N 1
ATOM 926 C CA . ASP A 1 132 ? 2.255 13.322 14.662 1.00 96.06 132 ASP A CA 1
ATOM 927 C C . ASP A 1 132 ? 3.286 12.353 15.257 1.00 96.06 132 ASP A C 1
ATOM 929 O O . ASP A 1 132 ? 3.018 11.162 15.429 1.00 96.06 132 ASP A O 1
ATOM 933 N N . LEU A 1 133 ? 4.464 12.878 15.601 1.00 95.62 133 LEU A N 1
ATOM 934 C CA . LEU A 1 133 ? 5.590 12.095 16.114 1.00 95.62 133 LEU A CA 1
ATOM 935 C C . LEU A 1 133 ? 5.311 11.490 17.492 1.00 95.62 133 LEU A C 1
ATOM 937 O O . LEU A 1 133 ? 5.745 10.374 17.768 1.00 95.62 133 LEU A O 1
ATOM 941 N N . THR A 1 134 ? 4.606 12.215 18.358 1.00 96.12 134 THR A N 1
ATOM 942 C CA . THR A 1 134 ? 4.322 11.780 19.731 1.00 96.12 134 THR A CA 1
ATOM 943 C C . THR A 1 134 ? 3.378 10.587 19.708 1.00 96.12 134 THR A C 1
ATOM 945 O O . THR A 1 134 ? 3.667 9.563 20.323 1.00 96.12 134 THR A O 1
ATOM 948 N N . ILE A 1 135 ? 2.297 10.690 18.932 1.00 97.06 135 ILE A N 1
ATOM 949 C CA . ILE A 1 135 ? 1.293 9.634 18.777 1.00 97.06 135 ILE A CA 1
ATOM 950 C C . ILE A 1 135 ? 1.879 8.436 18.013 1.00 97.06 135 ILE A C 1
ATOM 952 O O . ILE A 1 135 ? 1.647 7.294 18.410 1.00 97.06 135 ILE A O 1
ATOM 956 N N . ALA A 1 136 ? 2.704 8.666 16.983 1.00 98.19 136 ALA A N 1
ATOM 957 C CA . ALA A 1 136 ? 3.421 7.592 16.290 1.00 98.19 136 ALA A CA 1
ATOM 958 C C . ALA A 1 136 ? 4.337 6.801 17.246 1.00 98.19 136 ALA A C 1
ATOM 960 O O . ALA A 1 136 ? 4.287 5.570 17.276 1.00 98.19 136 ALA A O 1
ATOM 961 N N . MET A 1 137 ? 5.111 7.494 18.091 1.00 97.38 137 MET A N 1
ATOM 962 C CA . MET A 1 137 ? 5.944 6.866 19.126 1.00 97.38 137 MET A CA 1
ATOM 963 C C . MET A 1 137 ? 5.119 6.158 20.213 1.00 97.38 137 MET A C 1
ATOM 965 O O . MET A 1 137 ? 5.528 5.099 20.686 1.00 97.38 137 MET A O 1
ATOM 969 N N . GLU A 1 138 ? 3.969 6.709 20.608 1.00 96.88 138 GLU A N 1
ATOM 970 C CA . GLU A 1 138 ? 3.093 6.139 21.641 1.00 96.88 138 GLU A CA 1
ATOM 971 C C . GLU A 1 138 ? 2.329 4.886 21.164 1.00 96.88 138 GLU A C 1
ATOM 973 O O . GLU A 1 138 ? 2.051 3.992 21.966 1.00 96.88 138 GLU A O 1
ATOM 978 N N . LEU A 1 139 ? 2.042 4.785 19.861 1.00 98.19 139 LEU A N 1
ATOM 979 C CA . LEU A 1 139 ? 1.467 3.596 19.215 1.00 98.19 139 LEU A CA 1
ATOM 980 C C . LEU A 1 139 ? 2.528 2.618 18.664 1.00 98.19 139 LEU A C 1
ATOM 982 O O . LEU A 1 139 ? 2.192 1.492 18.297 1.00 98.19 139 LEU A O 1
ATOM 986 N N . GLY A 1 140 ? 3.802 3.018 18.609 1.00 98.38 140 GLY A N 1
ATOM 987 C CA . GLY A 1 140 ? 4.904 2.211 18.069 1.00 98.38 140 GLY A CA 1
ATOM 988 C C . GLY A 1 140 ? 4.867 2.030 16.545 1.00 98.38 140 GLY A C 1
ATOM 989 O O . GLY A 1 140 ? 5.365 1.020 16.041 1.00 98.38 140 GLY A O 1
ATOM 990 N N . VAL A 1 141 ? 4.267 2.979 15.827 1.00 98.81 141 VAL A N 1
ATOM 991 C CA . VAL A 1 141 ? 4.028 2.965 14.372 1.00 98.81 141 VAL A CA 1
ATOM 992 C C . VAL A 1 141 ? 4.899 4.007 13.653 1.00 98.81 141 VAL A C 1
ATOM 994 O O . VAL A 1 141 ? 5.603 4.786 14.299 1.00 98.81 141 VAL A O 1
ATOM 997 N N . ASN A 1 142 ? 4.882 4.039 12.317 1.00 98.75 142 ASN A N 1
ATOM 998 C CA . ASN A 1 142 ? 5.684 5.006 11.562 1.00 98.75 142 ASN A CA 1
ATOM 999 C C . ASN A 1 142 ? 5.209 6.455 11.809 1.00 98.75 142 ASN A C 1
ATOM 1001 O O . ASN A 1 142 ? 4.017 6.726 11.954 1.00 98.75 142 ASN A O 1
ATOM 1005 N N . HIS A 1 143 ? 6.134 7.415 11.767 1.00 98.38 143 HIS A N 1
ATOM 1006 C CA . HIS A 1 143 ? 5.809 8.843 11.738 1.00 98.38 143 HIS A CA 1
ATOM 1007 C C . HIS A 1 143 ? 5.804 9.345 10.288 1.00 98.38 143 HIS A C 1
ATOM 1009 O O . HIS A 1 143 ? 6.838 9.278 9.626 1.00 98.38 143 HIS A O 1
ATOM 1015 N N . ALA A 1 144 ? 4.664 9.848 9.808 1.00 97.75 144 ALA A N 1
ATOM 1016 C CA . ALA A 1 144 ? 4.422 10.212 8.407 1.00 97.75 144 ALA A CA 1
ATOM 1017 C C . ALA A 1 144 ? 3.893 11.654 8.255 1.00 97.75 144 ALA A C 1
ATOM 1019 O O . ALA A 1 144 ? 2.692 11.850 8.032 1.00 97.75 144 ALA A O 1
ATOM 1020 N N . PRO A 1 145 ? 4.751 12.689 8.376 1.00 95.38 145 PRO A N 1
ATOM 1021 C CA . PRO A 1 145 ? 4.318 14.089 8.454 1.00 95.38 145 PRO A CA 1
ATOM 1022 C C . PRO A 1 145 ? 3.429 14.540 7.298 1.00 95.38 145 PRO A C 1
ATOM 1024 O O . PRO A 1 145 ? 2.472 15.290 7.515 1.00 95.38 145 PRO A O 1
ATOM 1027 N N . LYS A 1 146 ? 3.701 14.054 6.079 1.00 94.81 146 LYS A N 1
ATOM 1028 C CA . LYS A 1 146 ? 2.942 14.419 4.877 1.00 94.81 146 LYS A CA 1
ATOM 1029 C C . LYS A 1 146 ? 1.457 14.042 4.976 1.00 94.81 146 LYS A C 1
ATOM 1031 O O . LYS A 1 146 ? 0.631 14.752 4.409 1.00 94.81 146 LYS A O 1
ATOM 1036 N N . LEU A 1 147 ? 1.071 13.024 5.757 1.00 95.88 147 LEU A N 1
ATOM 1037 C CA . LEU A 1 147 ? -0.346 12.670 5.947 1.00 95.88 147 LEU A CA 1
ATOM 1038 C C . LEU A 1 147 ? -1.183 13.815 6.540 1.00 95.88 147 LEU A C 1
ATOM 1040 O O . LEU A 1 147 ? -2.368 13.912 6.231 1.00 95.88 147 LEU A O 1
ATOM 1044 N N . SER A 1 148 ? -0.582 14.750 7.286 1.00 93.75 148 SER A N 1
ATOM 1045 C CA . SER A 1 148 ? -1.278 15.965 7.752 1.00 93.75 148 SER A CA 1
ATOM 1046 C C . SER A 1 148 ? -1.844 16.833 6.614 1.00 93.75 148 SER A C 1
ATOM 1048 O O . SER A 1 148 ? -2.767 17.623 6.822 1.00 93.75 148 SER A O 1
ATOM 1050 N N . LYS A 1 149 ? -1.312 16.675 5.395 1.00 93.50 149 LYS A N 1
ATOM 1051 C CA . LYS A 1 149 ? -1.739 17.356 4.168 1.00 93.50 149 LYS A CA 1
ATOM 1052 C C . LYS A 1 149 ? -2.830 16.598 3.405 1.00 93.50 149 LYS A C 1
ATOM 1054 O O . LYS A 1 149 ? -3.374 17.144 2.452 1.00 93.50 149 LYS A O 1
ATOM 1059 N N . ALA A 1 150 ? -3.192 15.374 3.805 1.00 93.75 150 ALA A N 1
ATOM 1060 C CA . ALA A 1 150 ? -4.051 14.486 3.011 1.00 93.75 150 ALA A CA 1
ATOM 1061 C C . ALA A 1 150 ? -5.456 15.049 2.725 1.00 93.75 150 ALA A C 1
ATOM 1063 O O . ALA A 1 150 ? -6.027 14.776 1.673 1.00 93.75 150 ALA A O 1
ATOM 1064 N N . GLY A 1 151 ? -5.993 15.884 3.621 1.00 91.19 151 GLY A N 1
ATOM 1065 C CA . GLY A 1 151 ? -7.278 16.562 3.418 1.00 91.19 151 GLY A CA 1
ATOM 1066 C C . GLY A 1 151 ? -7.221 17.817 2.534 1.00 91.19 151 GLY A C 1
ATOM 1067 O O . GLY A 1 151 ? -8.268 18.402 2.251 1.00 91.19 151 GLY A O 1
ATOM 1068 N N . ILE A 1 152 ? -6.037 18.281 2.112 1.00 90.12 152 ILE A N 1
ATOM 1069 C CA . ILE A 1 152 ? -5.897 19.506 1.309 1.00 90.12 152 ILE A CA 1
ATOM 1070 C C . ILE A 1 152 ? -6.427 19.248 -0.101 1.00 90.12 152 ILE A C 1
ATOM 1072 O O . ILE A 1 152 ? -5.925 18.397 -0.827 1.00 90.12 152 ILE A O 1
ATOM 1076 N N . ASN A 1 153 ? -7.465 19.999 -0.477 1.00 89.06 153 ASN A N 1
ATOM 1077 C CA . ASN A 1 153 ? -8.248 19.866 -1.714 1.00 89.06 153 ASN A CA 1
ATOM 1078 C C . ASN A 1 153 ? -8.963 18.513 -1.923 1.00 89.06 153 ASN A C 1
ATOM 1080 O O . ASN A 1 153 ? -9.833 18.444 -2.786 1.00 89.06 153 ASN A O 1
ATOM 1084 N N . CYS A 1 154 ? -8.691 17.492 -1.105 1.00 92.69 154 CYS A N 1
ATOM 1085 C CA . CYS A 1 154 ? -9.370 16.200 -1.135 1.00 92.69 154 CYS A CA 1
ATOM 1086 C C . CYS A 1 154 ? -10.026 15.862 0.222 1.00 92.69 154 CYS A C 1
ATOM 1088 O O . CYS A 1 154 ? -9.494 15.062 0.993 1.00 92.69 154 CYS A O 1
ATOM 1090 N N . PRO A 1 155 ? -11.210 16.421 0.543 1.00 91.31 155 PRO A N 1
ATOM 1091 C CA . PRO A 1 155 ? -11.929 16.065 1.770 1.00 91.31 155 PRO A CA 1
ATOM 1092 C C . PRO A 1 155 ? -12.384 14.596 1.787 1.00 91.31 155 PRO A C 1
ATOM 1094 O O . PRO A 1 155 ? -12.551 14.031 2.857 1.00 91.31 155 PRO A O 1
ATOM 1097 N N . ALA A 1 156 ? -12.545 13.956 0.623 1.00 94.56 156 ALA A N 1
ATOM 1098 C CA . ALA A 1 156 ? -12.858 12.529 0.527 1.00 94.56 156 ALA A CA 1
ATOM 1099 C C . ALA A 1 156 ? -11.646 11.614 0.801 1.00 94.56 156 ALA A C 1
ATOM 1101 O O . ALA A 1 156 ? -11.831 10.426 1.050 1.00 94.56 156 ALA A O 1
ATOM 1102 N N . CYS A 1 157 ? -10.418 12.147 0.775 1.00 96.06 157 CYS A N 1
ATOM 1103 C CA . CYS A 1 157 ? -9.206 11.374 1.042 1.00 96.06 157 CYS A CA 1
ATOM 1104 C C . CYS A 1 157 ? -8.973 11.119 2.535 1.00 96.06 157 CYS A C 1
ATOM 1106 O O . CYS A 1 157 ? -8.192 10.229 2.860 1.00 96.06 157 CYS A O 1
ATOM 1108 N N . VAL A 1 158 ? -9.612 11.877 3.436 1.00 96.31 158 VAL A N 1
ATOM 1109 C CA . VAL A 1 158 ? -9.485 11.701 4.890 1.00 96.31 158 VAL A CA 1
ATOM 1110 C C . VAL A 1 158 ? -10.864 11.515 5.503 1.00 96.31 158 VAL A C 1
ATOM 1112 O O . VAL A 1 158 ? -11.686 12.428 5.498 1.00 96.31 158 VAL A O 1
ATOM 1115 N N . GLN A 1 159 ? -11.106 10.332 6.052 1.00 95.44 159 GLN A N 1
ATOM 1116 C CA . GLN A 1 159 ? -12.370 9.962 6.669 1.00 95.44 159 GLN A CA 1
ATOM 1117 C C . GLN A 1 159 ? -12.421 10.435 8.131 1.00 95.44 159 GLN A C 1
ATOM 1119 O O . GLN A 1 159 ? -11.524 10.156 8.926 1.00 95.44 159 GLN A O 1
ATOM 1124 N N . GLU A 1 160 ? -13.482 11.149 8.506 1.00 95.12 160 GLU A N 1
ATOM 1125 C CA . GLU A 1 160 ? -13.680 11.607 9.887 1.00 95.12 160 GLU A CA 1
ATOM 1126 C C . GLU A 1 160 ? -14.306 10.495 10.738 1.00 95.12 160 GLU A C 1
ATOM 1128 O O . GLU A 1 160 ? -15.364 9.963 10.399 1.00 95.12 160 GLU A O 1
ATOM 1133 N N . VAL A 1 161 ? -13.654 10.124 11.837 1.00 96.31 161 VAL A N 1
ATOM 1134 C CA . VAL A 1 161 ? -14.065 9.024 12.724 1.00 96.31 161 VAL A CA 1
ATOM 1135 C C . VAL A 1 161 ? -14.378 9.528 14.130 1.00 96.31 161 VAL A C 1
ATOM 1137 O O . VAL A 1 161 ? -13.812 10.526 14.581 1.00 96.31 161 VAL A O 1
ATOM 1140 N N . THR A 1 162 ? -15.260 8.836 14.850 1.00 95.44 162 THR A N 1
ATOM 1141 C CA . THR A 1 162 ? -15.599 9.167 16.246 1.00 95.44 162 THR A CA 1
ATOM 1142 C C . THR A 1 162 ? -15.156 8.058 17.202 1.00 95.44 162 THR A C 1
ATOM 1144 O O . THR A 1 162 ? -15.173 6.877 16.860 1.00 95.44 162 THR A O 1
ATOM 1147 N N . THR A 1 163 ? -14.692 8.453 18.389 1.00 94.38 163 THR A N 1
ATOM 1148 C CA . THR A 1 163 ? -14.099 7.590 19.428 1.00 94.38 163 THR A CA 1
ATOM 1149 C C . THR A 1 163 ? -14.148 8.319 20.774 1.00 94.38 163 THR A C 1
ATOM 1151 O O . THR A 1 163 ? -14.077 9.547 20.806 1.00 94.38 163 THR A O 1
ATOM 1154 N N . ASP A 1 164 ? -14.256 7.577 21.879 1.00 92.56 164 ASP A N 1
ATOM 1155 C CA . ASP A 1 164 ? -14.247 8.130 23.246 1.00 92.56 164 ASP A CA 1
ATOM 1156 C C . ASP A 1 164 ? -12.825 8.439 23.782 1.00 92.56 164 ASP A C 1
ATOM 1158 O O . ASP A 1 164 ? -12.685 9.041 24.848 1.00 92.56 164 ASP A O 1
ATOM 1162 N N . ASP A 1 165 ? -11.767 8.037 23.065 1.00 91.94 165 ASP A N 1
ATOM 1163 C CA . ASP A 1 165 ? -10.357 8.314 23.399 1.00 91.94 165 ASP A CA 1
ATOM 1164 C C . ASP A 1 165 ? -9.700 9.204 22.318 1.00 91.94 165 ASP A C 1
ATOM 1166 O O . ASP A 1 165 ? -9.921 8.955 21.127 1.00 91.94 165 ASP A O 1
ATOM 1170 N N . PRO A 1 166 ? -8.892 10.223 22.693 1.00 89.38 166 PRO A N 1
ATOM 1171 C CA . PRO A 1 166 ? -8.204 11.112 21.749 1.00 89.38 166 PRO A CA 1
ATOM 1172 C C . PRO A 1 166 ? -7.104 10.438 20.908 1.00 89.38 166 PRO A C 1
ATOM 1174 O O . PRO A 1 166 ? -6.587 11.076 19.990 1.00 89.38 166 PRO A O 1
ATOM 1177 N N . ILE A 1 167 ? -6.725 9.189 21.199 1.00 92.69 167 ILE A N 1
ATOM 1178 C CA . ILE A 1 167 ? -5.789 8.399 20.392 1.00 92.69 167 ILE A CA 1
ATOM 1179 C C . ILE A 1 167 ? -6.500 7.165 19.825 1.00 92.69 167 ILE A C 1
ATOM 1181 O O . ILE A 1 167 ? -7.104 6.361 20.541 1.00 92.69 167 ILE A O 1
ATOM 1185 N N . LEU A 1 168 ? -6.396 7.004 18.504 1.00 94.88 168 LEU A N 1
ATOM 1186 C CA . LEU A 1 168 ? -7.036 5.918 17.765 1.00 94.88 168 LEU A CA 1
ATOM 1187 C C . LEU A 1 168 ? -6.588 4.536 18.285 1.00 94.88 168 LEU A C 1
ATOM 1189 O O . LEU A 1 168 ? -5.426 4.334 18.639 1.00 94.88 168 LEU A O 1
ATOM 1193 N N . GLY A 1 169 ? -7.513 3.575 18.331 1.00 93.50 169 GLY A N 1
ATOM 1194 C CA . GLY A 1 169 ? -7.244 2.207 18.792 1.00 93.50 169 GLY A CA 1
ATOM 1195 C C . GLY A 1 169 ? -7.344 1.980 20.307 1.00 93.50 169 GLY A C 1
ATOM 1196 O O . GLY A 1 169 ? -7.244 0.835 20.746 1.00 93.50 169 GLY A O 1
ATOM 1197 N N . ARG A 1 170 ? -7.572 3.021 21.122 1.00 93.81 170 ARG A N 1
ATOM 1198 C CA . ARG A 1 170 ? -7.762 2.886 22.586 1.00 93.81 170 ARG A CA 1
ATOM 1199 C C . ARG A 1 170 ? -9.210 2.669 23.021 1.00 93.81 170 ARG A C 1
ATOM 1201 O O . ARG A 1 170 ? -9.453 2.006 24.027 1.00 93.81 170 ARG A O 1
ATOM 1208 N N . ALA A 1 171 ? -10.155 3.180 22.241 1.00 94.19 171 ALA A N 1
ATOM 1209 C CA . ALA A 1 171 ? -11.588 2.958 22.387 1.00 94.19 171 ALA A CA 1
ATOM 1210 C C . ALA A 1 171 ? -12.183 2.467 21.048 1.00 94.19 171 ALA A C 1
ATOM 1212 O O . ALA A 1 171 ? -11.506 2.543 20.016 1.00 94.19 171 ALA A O 1
ATOM 1213 N N . PRO A 1 172 ? -13.422 1.936 21.034 1.00 93.00 172 PRO A N 1
ATOM 1214 C CA . PRO A 1 172 ? -14.119 1.611 19.793 1.00 93.00 172 PRO A CA 1
ATOM 1215 C C . PRO A 1 172 ? -14.270 2.846 18.896 1.00 93.00 172 PRO A C 1
ATOM 1217 O O . PRO A 1 172 ? -14.552 3.939 19.382 1.00 93.00 172 PRO A O 1
ATOM 1220 N N . VAL A 1 173 ? -14.113 2.645 17.588 1.00 97.06 173 VAL A N 1
ATOM 1221 C CA . VAL A 1 173 ? -14.159 3.709 16.574 1.00 97.06 173 VAL A CA 1
ATOM 1222 C C . VAL A 1 173 ? -15.354 3.494 15.646 1.00 97.06 173 VAL A C 1
ATOM 1224 O O . VAL A 1 173 ? -15.518 2.381 15.144 1.00 97.06 173 VAL A O 1
ATOM 1227 N N . GLU A 1 174 ? -16.157 4.527 15.382 1.00 97.81 174 GLU A N 1
ATOM 1228 C CA . GLU A 1 174 ? -17.155 4.522 14.298 1.00 97.81 174 GLU A CA 1
ATOM 1229 C C . GLU A 1 174 ? -16.599 5.243 13.058 1.00 97.81 174 GLU A C 1
ATOM 1231 O O . GLU A 1 174 ? -16.081 6.361 13.126 1.00 97.81 174 GLU A O 1
ATOM 1236 N N . PHE A 1 175 ? -16.728 4.574 11.917 1.00 98.19 175 PHE A N 1
ATOM 1237 C CA . PHE A 1 175 ? -16.224 4.939 10.602 1.00 98.19 175 PHE A CA 1
ATOM 1238 C C . PHE A 1 175 ? -17.406 5.293 9.675 1.00 98.19 175 PHE A C 1
ATOM 1240 O O . PHE A 1 175 ? -18.316 4.485 9.503 1.00 98.19 175 PHE A O 1
ATOM 1247 N N . GLN A 1 176 ? -17.382 6.462 9.010 1.00 96.31 176 GLN A N 1
ATOM 1248 C CA . GLN A 1 176 ? -18.419 6.857 8.022 1.00 96.31 176 GLN A CA 1
ATOM 1249 C C . GLN A 1 176 ? -18.728 5.782 6.958 1.00 96.31 176 GLN A C 1
ATOM 1251 O O . GLN A 1 176 ? -19.888 5.556 6.621 1.00 96.31 176 GLN A O 1
ATOM 1256 N N . GLY A 1 177 ? -17.690 5.128 6.430 1.00 96.75 177 GLY A N 1
ATOM 1257 C CA . GLY A 1 177 ? -17.782 4.006 5.501 1.00 96.75 177 GLY A CA 1
ATOM 1258 C C . GLY A 1 177 ? -16.681 2.971 5.739 1.00 96.75 177 GLY A C 1
ATOM 1259 O O . GLY A 1 177 ? -15.763 3.185 6.530 1.00 96.75 177 GLY A O 1
ATOM 1260 N N . GLY A 1 178 ? -16.775 1.843 5.038 1.00 97.62 178 GLY A N 1
ATOM 1261 C CA . GLY A 1 178 ? -15.773 0.776 5.036 1.00 97.62 178 GLY A CA 1
ATOM 1262 C C . GLY A 1 178 ? -15.626 0.142 3.647 1.00 97.62 178 GLY A C 1
ATOM 1263 O O . GLY A 1 178 ? -16.408 0.462 2.747 1.00 97.62 178 GLY A O 1
ATOM 1264 N N . PRO A 1 179 ? -14.647 -0.748 3.444 1.00 98.06 179 PRO A N 1
ATOM 1265 C CA . PRO A 1 179 ? -14.516 -1.522 2.216 1.00 98.06 179 PRO A CA 1
ATOM 1266 C C . PRO A 1 179 ? -15.651 -2.545 2.049 1.00 98.06 179 PRO A C 1
ATOM 1268 O O . PRO A 1 179 ? -16.344 -2.917 2.998 1.00 98.06 179 PRO A O 1
ATOM 1271 N N . ASP A 1 180 ? -15.814 -3.015 0.818 1.00 98.19 180 ASP A N 1
ATOM 1272 C CA . ASP A 1 180 ? -16.550 -4.216 0.454 1.00 98.19 180 ASP A CA 1
ATOM 1273 C C . ASP A 1 180 ? -15.555 -5.280 -0.023 1.00 98.19 180 ASP A C 1
ATOM 1275 O O . ASP A 1 180 ? -14.878 -5.070 -1.029 1.00 98.19 180 ASP A O 1
ATOM 1279 N N . PHE A 1 181 ? -15.467 -6.390 0.711 1.00 98.62 181 PHE A N 1
ATOM 1280 C CA . PHE A 1 181 ? -14.593 -7.536 0.422 1.00 98.62 181 PHE A CA 1
ATOM 1281 C C . PHE A 1 181 ? -15.320 -8.679 -0.318 1.00 98.62 181 PHE A C 1
ATOM 1283 O O . PHE A 1 181 ? -14.761 -9.749 -0.522 1.00 98.62 181 PHE A O 1
ATOM 1290 N N . SER A 1 182 ? -16.591 -8.497 -0.699 1.00 97.44 182 SER A N 1
ATOM 1291 C CA . SER A 1 182 ? -17.342 -9.524 -1.438 1.00 97.44 182 SER A CA 1
ATOM 1292 C C . SER A 1 182 ? -16.988 -9.710 -2.931 1.00 97.44 182 SER A C 1
ATOM 1294 O O . SER A 1 182 ? -17.347 -10.766 -3.470 1.00 97.44 182 SER A O 1
ATOM 1296 N N . PRO A 1 183 ? -16.332 -8.767 -3.647 1.00 97.88 183 PRO A N 1
ATOM 1297 C CA . PRO A 1 183 ? -15.861 -9.011 -5.011 1.00 97.88 183 PRO A CA 1
ATOM 1298 C C . PRO A 1 183 ? -14.838 -10.153 -5.110 1.00 97.88 183 PRO A C 1
ATOM 1300 O O . PRO A 1 183 ? -13.881 -10.236 -4.352 1.00 97.88 183 PRO A O 1
ATOM 1303 N N . ALA A 1 184 ? -14.987 -11.019 -6.114 1.00 95.88 184 ALA A N 1
ATOM 1304 C CA . ALA A 1 184 ? -13.949 -11.992 -6.444 1.00 95.88 184 ALA A CA 1
ATOM 1305 C C . ALA A 1 184 ? -12.851 -11.316 -7.280 1.00 95.88 184 ALA A C 1
ATOM 1307 O O . ALA A 1 184 ? -13.121 -10.852 -8.396 1.00 95.88 184 ALA A O 1
ATOM 1308 N N . ARG A 1 185 ? -11.615 -11.291 -6.769 1.00 97.06 185 ARG A N 1
ATOM 1309 C CA . ARG A 1 185 ? -10.458 -10.765 -7.501 1.00 97.06 185 ARG A CA 1
ATOM 1310 C C . ARG A 1 185 ? -10.255 -11.544 -8.804 1.00 97.06 185 ARG A C 1
ATOM 1312 O O . ARG A 1 185 ? -10.253 -12.772 -8.815 1.00 97.06 185 ARG A O 1
ATOM 1319 N N . THR A 1 186 ? -10.018 -10.844 -9.912 1.00 96.44 186 THR A N 1
ATOM 1320 C CA . THR A 1 186 ? -9.586 -11.475 -11.171 1.00 96.44 186 THR A CA 1
ATOM 1321 C C . THR A 1 186 ? -8.482 -10.664 -11.830 1.00 96.44 186 THR A C 1
ATOM 1323 O O . THR A 1 186 ? -8.531 -9.439 -11.830 1.00 96.44 186 THR A O 1
ATOM 1326 N N . LEU A 1 187 ? -7.487 -11.330 -12.418 1.00 96.56 187 LEU A N 1
ATOM 1327 C CA . LEU A 1 187 ? -6.440 -10.679 -13.207 1.00 96.56 187 LEU A CA 1
ATOM 1328 C C . LEU A 1 187 ? -6.043 -11.593 -14.366 1.00 96.56 187 LEU A C 1
ATOM 1330 O O . LEU A 1 187 ? -5.496 -12.674 -14.150 1.00 96.56 187 LEU A O 1
ATOM 1334 N N . VAL A 1 188 ? -6.362 -11.169 -15.589 1.00 95.94 188 VAL A N 1
ATOM 1335 C CA . VAL A 1 188 ? -6.120 -11.917 -16.827 1.00 95.94 188 VAL A CA 1
ATOM 1336 C C . VAL A 1 188 ? -5.064 -11.173 -17.651 1.00 95.94 188 VAL A C 1
ATOM 1338 O O . VAL A 1 188 ? -5.333 -10.053 -18.094 1.00 95.94 188 VAL A O 1
ATOM 1341 N N . PRO A 1 189 ? -3.876 -11.757 -17.879 1.00 95.06 189 PRO A N 1
ATOM 1342 C CA . PRO A 1 189 ? -2.821 -11.138 -18.681 1.00 95.06 189 PRO A CA 1
ATOM 1343 C C . PRO A 1 189 ? -3.256 -10.832 -20.121 1.00 95.06 189 PRO A C 1
ATOM 1345 O O . PRO A 1 189 ? -4.122 -11.504 -20.685 1.00 95.06 189 PRO A O 1
ATOM 1348 N N . GLY A 1 190 ? -2.658 -9.806 -20.726 1.00 95.50 190 GLY A N 1
ATOM 1349 C CA . GLY A 1 190 ? -2.839 -9.504 -22.147 1.00 95.50 190 GLY A CA 1
ATOM 1350 C C . GLY A 1 190 ? -2.006 -10.402 -23.068 1.00 95.50 190 GLY A C 1
ATOM 1351 O O . GLY A 1 190 ? -1.218 -11.221 -22.596 1.00 95.50 190 GLY A O 1
ATOM 1352 N N . PRO A 1 191 ? -2.100 -10.217 -24.401 1.00 94.00 191 PRO A N 1
ATOM 1353 C CA . PRO A 1 191 ? -1.298 -10.966 -25.379 1.00 94.00 191 PRO A CA 1
ATOM 1354 C C . PRO A 1 191 ? 0.225 -10.821 -25.204 1.00 94.00 191 PRO A C 1
ATOM 1356 O O . PRO A 1 191 ? 0.981 -11.660 -25.680 1.00 94.00 191 PRO A O 1
ATOM 1359 N N . THR A 1 192 ? 0.660 -9.754 -24.530 1.00 90.62 192 THR A N 1
ATOM 1360 C CA . THR A 1 192 ? 2.049 -9.423 -24.167 1.00 90.62 192 THR A CA 1
ATOM 1361 C C . THR A 1 192 ? 2.267 -9.449 -22.647 1.00 90.62 192 THR A C 1
ATOM 1363 O O . THR A 1 192 ? 3.163 -8.786 -22.133 1.00 90.62 192 THR A O 1
ATOM 1366 N N . ASN A 1 193 ? 1.420 -10.182 -21.915 1.00 91.06 193 ASN A N 1
ATOM 1367 C CA . ASN A 1 193 ? 1.228 -10.174 -20.458 1.00 91.06 193 ASN A CA 1
ATOM 1368 C C . ASN A 1 193 ? 0.728 -8.831 -19.900 1.00 91.06 193 ASN A C 1
ATOM 1370 O O . ASN A 1 193 ? -0.346 -8.781 -19.301 1.00 91.06 193 ASN A O 1
ATOM 1374 N N . PHE A 1 194 ? 1.462 -7.744 -20.143 1.00 92.62 194 PHE A N 1
ATOM 1375 C CA . PHE A 1 194 ? 1.065 -6.369 -19.842 1.00 92.62 194 PHE A CA 1
ATOM 1376 C C . PHE A 1 194 ? 0.763 -5.590 -21.144 1.00 92.62 194 PHE A C 1
ATOM 1378 O O . PHE A 1 194 ? 1.496 -5.760 -22.124 1.00 92.62 194 PHE A O 1
ATOM 1385 N N . PRO A 1 195 ? -0.274 -4.725 -21.189 1.00 94.00 195 PRO A N 1
ATOM 1386 C CA . PRO A 1 195 ? -1.320 -4.536 -20.175 1.00 94.00 195 PRO A CA 1
ATOM 1387 C C . PRO A 1 195 ? -2.217 -5.777 -20.031 1.00 94.00 195 PRO A C 1
ATOM 1389 O O . PRO A 1 195 ? -2.257 -6.621 -20.923 1.00 94.00 195 PRO 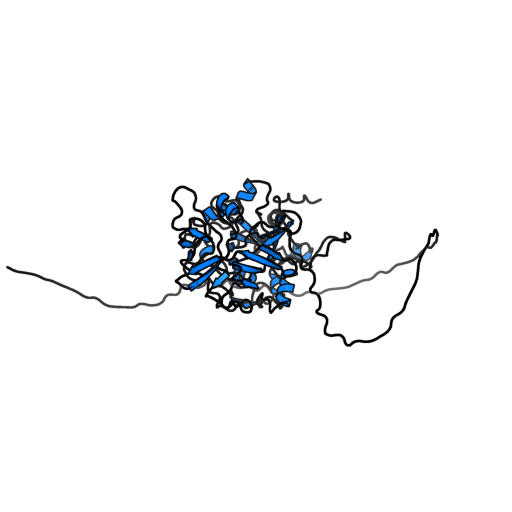A O 1
ATOM 1392 N N . ALA A 1 196 ? -2.944 -5.891 -18.917 1.00 96.12 196 ALA A N 1
ATOM 1393 C CA . ALA A 1 196 ? -3.911 -6.972 -18.708 1.00 96.12 196 ALA A CA 1
ATOM 1394 C C . ALA A 1 196 ? -5.080 -6.915 -19.713 1.00 96.12 196 ALA A C 1
ATOM 1396 O O . ALA A 1 196 ? -5.512 -5.836 -20.120 1.00 96.12 196 ALA A O 1
ATOM 1397 N N . ALA A 1 197 ? -5.629 -8.079 -20.075 1.00 96.94 197 ALA A N 1
ATOM 1398 C CA . ALA A 1 197 ? -6.830 -8.193 -20.905 1.00 96.94 197 ALA A CA 1
ATOM 1399 C C . ALA A 1 197 ? -8.114 -7.873 -20.120 1.00 96.94 197 ALA A C 1
ATOM 1401 O O . ALA A 1 197 ? -9.039 -7.271 -20.665 1.00 96.94 197 ALA A O 1
ATOM 1402 N N . SER A 1 198 ? -8.174 -8.269 -18.846 1.00 97.25 198 SER A N 1
ATOM 1403 C CA . SER A 1 198 ? -9.239 -7.896 -17.911 1.00 97.25 198 SER A CA 1
ATOM 1404 C C . SER A 1 198 ? -8.770 -8.024 -16.460 1.00 97.25 198 SER A C 1
ATOM 1406 O O . SER A 1 198 ? -7.855 -8.789 -16.150 1.00 97.25 198 SER A O 1
ATOM 1408 N N . PHE A 1 199 ? -9.390 -7.255 -15.567 1.00 98.06 199 PHE A N 1
ATOM 1409 C CA . PHE A 1 199 ? -9.072 -7.240 -14.141 1.00 98.06 199 PHE A CA 1
ATOM 1410 C C . PHE A 1 199 ? -10.296 -6.852 -13.300 1.00 98.06 199 PHE A C 1
ATOM 1412 O O . PHE A 1 199 ? -11.239 -6.233 -13.800 1.00 98.06 199 PHE A O 1
ATOM 1419 N N . THR A 1 200 ? -10.303 -7.224 -12.023 1.00 98.00 200 THR A N 1
ATOM 1420 C CA . THR A 1 200 ? -11.289 -6.809 -11.012 1.00 98.00 200 THR A CA 1
ATOM 1421 C C . THR A 1 200 ? -10.630 -6.890 -9.627 1.00 98.00 200 THR A C 1
ATOM 1423 O O . THR A 1 200 ? -10.106 -7.961 -9.308 1.00 98.00 200 THR A O 1
ATOM 1426 N N . PRO A 1 201 ? -10.649 -5.820 -8.806 1.00 98.31 201 PRO A N 1
ATOM 1427 C CA . PRO A 1 201 ? -10.169 -5.866 -7.420 1.00 98.31 201 PRO A CA 1
ATOM 1428 C C . PRO A 1 201 ? -10.985 -6.846 -6.566 1.00 98.31 201 PRO A C 1
ATOM 1430 O O . PRO A 1 201 ? -12.189 -6.971 -6.792 1.00 98.31 201 PRO A O 1
ATOM 1433 N N . GLY A 1 202 ? -10.369 -7.493 -5.569 1.00 98.00 202 GLY A N 1
ATOM 1434 C CA . GLY A 1 202 ? -11.105 -8.257 -4.549 1.00 98.00 202 GLY A CA 1
ATOM 1435 C C . GLY A 1 202 ? -11.808 -7.362 -3.522 1.00 98.00 202 GLY A C 1
ATOM 1436 O O . GLY A 1 202 ? -12.885 -7.687 -3.036 1.00 98.00 202 GLY A O 1
ATOM 1437 N N . ALA A 1 203 ? -11.263 -6.168 -3.274 1.00 98.50 203 ALA A N 1
ATOM 1438 C CA . ALA A 1 203 ? -11.809 -5.207 -2.323 1.00 98.50 203 ALA A CA 1
ATOM 1439 C C . ALA A 1 203 ? -12.092 -3.841 -2.975 1.00 98.50 203 ALA A C 1
ATOM 1441 O O . ALA A 1 203 ? -11.274 -3.325 -3.742 1.00 98.50 203 ALA A O 1
ATOM 1442 N N . ILE A 1 204 ? -13.241 -3.226 -2.670 1.00 98.69 204 ILE A N 1
ATOM 1443 C CA . ILE A 1 204 ? -13.664 -1.920 -3.221 1.00 98.69 204 ILE A CA 1
ATOM 1444 C C . ILE A 1 204 ? -14.222 -1.022 -2.109 1.00 98.69 204 ILE A C 1
ATOM 1446 O O . ILE A 1 204 ? -15.058 -1.449 -1.320 1.00 98.69 204 ILE A O 1
ATOM 1450 N N . ALA A 1 205 ? -13.819 0.248 -2.059 1.00 98.25 205 ALA A N 1
ATOM 1451 C CA . ALA A 1 205 ? -14.356 1.229 -1.115 1.00 98.25 205 ALA A CA 1
ATOM 1452 C C . ALA A 1 205 ? -15.869 1.455 -1.284 1.00 98.25 205 ALA A C 1
ATOM 1454 O O . ALA A 1 205 ? -16.340 1.797 -2.373 1.00 98.25 205 ALA A O 1
ATOM 1455 N N . ARG A 1 206 ? -16.633 1.373 -0.186 1.00 96.62 206 ARG A N 1
ATOM 1456 C CA . ARG A 1 206 ? -17.996 1.924 -0.134 1.00 96.62 206 ARG A CA 1
ATOM 1457 C C . ARG A 1 206 ? -17.922 3.444 0.085 1.00 96.62 206 ARG A C 1
ATOM 1459 O O . ARG A 1 206 ? -16.880 3.992 0.449 1.00 96.62 206 ARG A O 1
ATOM 1466 N N . ALA A 1 207 ? -19.030 4.148 -0.147 1.00 94.69 207 ALA A N 1
ATOM 1467 C CA . ALA A 1 207 ? -19.081 5.602 0.009 1.00 94.69 207 ALA A CA 1
ATOM 1468 C C . ALA A 1 207 ? -18.656 6.039 1.427 1.00 94.69 207 ALA A C 1
ATOM 1470 O O . ALA A 1 207 ? -19.139 5.491 2.415 1.00 94.69 207 ALA A O 1
ATOM 1471 N N . GLY A 1 208 ? -17.763 7.030 1.514 1.00 95.00 208 GLY A N 1
ATOM 1472 C CA . GLY A 1 208 ? -17.239 7.543 2.784 1.00 95.00 208 GLY A CA 1
ATOM 1473 C C . GLY A 1 208 ? -16.058 6.768 3.382 1.00 95.00 208 GLY A C 1
ATOM 1474 O O . GLY A 1 208 ? -15.610 7.159 4.455 1.00 95.00 208 GLY A O 1
ATOM 1475 N N . TYR A 1 209 ? -15.547 5.714 2.728 1.00 98.12 209 TYR A N 1
ATOM 1476 C CA . TYR A 1 209 ? -14.322 5.031 3.166 1.00 98.12 209 TYR A CA 1
ATOM 1477 C C . TYR A 1 209 ? -13.039 5.712 2.660 1.00 98.12 209 TYR A C 1
ATOM 1479 O O . TYR A 1 209 ? -12.892 5.956 1.460 1.00 98.12 209 TYR A O 1
ATOM 1487 N N . SER A 1 210 ? -12.091 5.920 3.572 1.00 98.06 210 SER A N 1
ATOM 1488 C CA . SER A 1 210 ? -10.659 6.074 3.315 1.00 98.06 210 SER A CA 1
ATOM 1489 C C . SER A 1 210 ? -9.885 5.465 4.486 1.00 98.06 210 SER A C 1
ATOM 1491 O O . SER A 1 210 ? -10.260 5.641 5.643 1.00 98.06 210 SER A O 1
ATOM 1493 N N . SER A 1 211 ? -8.775 4.786 4.205 1.00 98.00 211 SER A N 1
ATOM 1494 C CA . SER A 1 211 ? -7.854 4.292 5.234 1.00 98.00 211 SER A CA 1
ATOM 1495 C C . SER A 1 211 ? -7.124 5.411 5.980 1.00 98.00 211 SER A C 1
ATOM 1497 O O . SER A 1 211 ? -6.697 5.206 7.115 1.00 98.00 211 SER A O 1
ATOM 1499 N N . PHE A 1 212 ? -7.010 6.607 5.394 1.00 98.50 212 PHE A N 1
ATOM 1500 C CA . PHE A 1 212 ? -6.526 7.782 6.113 1.00 98.50 212 PHE A CA 1
ATOM 1501 C C . PHE A 1 212 ? -7.669 8.398 6.921 1.00 98.50 212 PHE A C 1
ATOM 1503 O O . PHE A 1 212 ? -8.668 8.840 6.351 1.00 98.50 212 PHE A O 1
ATOM 1510 N N . VAL A 1 213 ? -7.520 8.455 8.246 1.00 97.88 213 VAL A N 1
ATOM 1511 C CA . VAL A 1 213 ? -8.576 8.917 9.160 1.00 97.88 213 VAL A CA 1
ATOM 1512 C C . VAL A 1 213 ? -8.127 10.063 10.062 1.00 97.88 213 VAL A C 1
ATOM 1514 O O . VAL A 1 213 ? -6.962 10.143 10.454 1.00 97.88 213 VAL A O 1
ATOM 1517 N N . ARG A 1 214 ? -9.074 10.927 10.440 1.00 95.56 214 ARG A N 1
ATOM 1518 C CA . ARG A 1 214 ? -8.930 11.948 11.494 1.00 95.56 214 ARG A CA 1
ATOM 1519 C C . ARG A 1 214 ? -10.054 11.787 12.512 1.00 95.56 214 ARG A C 1
ATOM 1521 O O . ARG A 1 214 ? -11.190 11.527 12.132 1.00 95.56 214 ARG A O 1
ATOM 1528 N N . ILE A 1 215 ? -9.757 11.983 13.793 1.00 93.31 215 ILE A N 1
ATOM 1529 C CA . ILE A 1 215 ? -10.776 11.991 14.850 1.00 93.31 215 ILE A CA 1
ATOM 1530 C C . ILE A 1 215 ? -11.555 13.319 14.785 1.00 93.31 215 ILE A C 1
ATOM 1532 O O . ILE A 1 215 ? -10.945 14.382 14.805 1.00 93.31 215 ILE A O 1
ATOM 1536 N N . ASP A 1 216 ? -12.888 13.275 14.720 1.00 80.12 216 ASP A N 1
ATOM 1537 C CA . ASP A 1 216 ? -13.776 14.460 14.630 1.00 80.12 216 ASP A CA 1
ATOM 1538 C C . ASP A 1 216 ? -13.526 15.482 15.762 1.00 80.12 216 ASP A C 1
ATOM 1540 O O . ASP A 1 216 ? -13.516 16.693 15.556 1.00 80.12 216 ASP A O 1
ATOM 1544 N N . SER A 1 217 ? -13.211 14.990 16.964 1.00 64.88 217 SER A N 1
ATOM 1545 C CA . SER A 1 217 ? -12.879 15.812 18.132 1.00 64.88 217 SER A CA 1
ATOM 1546 C C . SER A 1 217 ? -11.404 16.245 18.229 1.00 64.88 217 SER A C 1
ATOM 1548 O O . SER A 1 217 ? -10.965 16.589 19.330 1.00 64.88 217 SER A O 1
ATOM 1550 N N . ASP A 1 218 ? -10.627 16.208 17.138 1.00 63.47 218 ASP A N 1
ATOM 1551 C CA . ASP A 1 218 ? -9.249 16.732 17.089 1.00 63.47 218 ASP A CA 1
ATOM 1552 C C . ASP A 1 218 ? -9.248 18.214 17.538 1.00 63.47 218 ASP A C 1
ATOM 1554 O O . ASP A 1 218 ? -9.895 19.059 16.904 1.00 63.47 218 ASP A O 1
ATOM 1558 N N . PRO A 1 219 ? -8.625 18.563 18.684 1.00 53.09 219 PRO A N 1
ATOM 1559 C CA . PRO A 1 219 ? -8.796 19.878 19.287 1.00 53.09 219 PRO A CA 1
ATOM 1560 C C . PRO A 1 219 ? -8.185 20.960 18.397 1.00 53.09 219 PRO A C 1
ATOM 1562 O O . PRO A 1 219 ? -6.964 21.078 18.317 1.00 53.09 219 PRO A O 1
ATOM 1565 N N . ILE A 1 220 ? -9.046 21.790 17.789 1.00 51.19 220 ILE A N 1
ATOM 1566 C CA . ILE A 1 220 ? -8.732 22.852 16.809 1.00 51.19 220 ILE A CA 1
ATOM 1567 C C . ILE A 1 220 ? -7.726 23.880 17.373 1.00 51.19 220 ILE A C 1
ATOM 1569 O O . ILE A 1 220 ? -8.078 24.972 17.825 1.00 51.19 220 ILE A O 1
ATOM 1573 N N . THR A 1 221 ? -6.453 23.491 17.377 1.00 46.38 221 THR A N 1
ATOM 1574 C CA . THR A 1 221 ? -5.334 24.176 18.044 1.00 46.38 221 THR A CA 1
ATOM 1575 C C . THR A 1 221 ? -3.989 23.969 17.335 1.00 46.38 221 THR A C 1
ATOM 1577 O O . THR A 1 221 ? -2.997 24.577 17.737 1.00 46.38 221 THR A O 1
ATOM 1580 N N . GLY A 1 222 ? -3.942 23.168 16.264 1.00 61.31 222 GLY A N 1
ATOM 1581 C CA . GLY A 1 222 ? -2.714 22.842 15.538 1.00 61.31 222 GLY A CA 1
ATOM 1582 C C . GLY A 1 222 ? -2.960 22.279 14.136 1.00 61.31 222 GLY A C 1
ATOM 1583 O O . GLY A 1 222 ? -4.004 22.509 13.527 1.00 61.31 222 GLY A O 1
ATOM 1584 N N . THR A 1 223 ? -1.961 21.563 13.623 1.00 67.12 223 THR A N 1
ATOM 1585 C CA . THR A 1 223 ? -2.031 20.791 12.374 1.00 67.12 223 THR A CA 1
ATOM 1586 C C . THR A 1 223 ? -2.920 19.552 12.572 1.00 67.12 223 THR A C 1
ATOM 1588 O O . THR A 1 223 ? -2.739 18.892 13.592 1.00 67.12 223 THR A O 1
ATOM 1591 N N . PRO A 1 224 ? -3.823 19.192 11.634 1.00 80.69 224 PRO A N 1
ATOM 1592 C CA . PRO A 1 224 ? -4.694 18.026 11.799 1.00 80.69 224 PRO A CA 1
ATOM 1593 C C . PRO A 1 224 ? -3.908 16.719 11.939 1.00 80.69 224 PRO A C 1
ATOM 1595 O O . PRO A 1 224 ? -3.002 16.459 11.137 1.00 80.69 224 PRO A O 1
ATOM 1598 N N . VAL A 1 225 ? -4.282 15.880 12.905 1.00 93.69 225 VAL A N 1
ATOM 1599 C CA . VAL A 1 225 ? -3.686 14.546 13.068 1.00 93.69 225 VAL A CA 1
ATOM 1600 C C . VAL A 1 225 ? -4.380 13.560 12.132 1.00 93.69 225 VAL A C 1
ATOM 1602 O O . VAL A 1 225 ? -5.588 13.338 12.226 1.00 93.69 225 VAL A O 1
ATOM 1605 N N . VAL A 1 226 ? -3.607 12.952 11.233 1.00 96.88 226 VAL A N 1
ATOM 1606 C CA . VAL A 1 226 ? -4.079 11.929 10.294 1.00 96.88 226 VAL A CA 1
ATOM 1607 C C . VAL A 1 226 ? -3.360 10.612 10.573 1.00 96.88 226 VAL A C 1
ATOM 1609 O O . VAL A 1 226 ? -2.130 10.558 10.630 1.00 96.88 226 VAL A O 1
ATOM 1612 N N . TYR A 1 227 ? -4.146 9.554 10.747 1.00 98.56 227 TYR A N 1
ATOM 1613 C CA . TYR A 1 227 ? -3.702 8.183 10.986 1.00 98.56 227 TYR A CA 1
ATOM 1614 C C . TYR A 1 227 ? -3.869 7.362 9.704 1.00 98.56 227 TYR A C 1
ATOM 1616 O O . TYR A 1 227 ? -4.868 7.524 9.004 1.00 98.56 227 TYR A O 1
ATOM 1624 N N . ASN A 1 228 ? -2.950 6.439 9.429 1.00 98.88 228 ASN A N 1
ATOM 1625 C CA . ASN A 1 228 ? -3.148 5.367 8.457 1.00 98.88 228 ASN A CA 1
ATOM 1626 C C . ASN A 1 228 ? -3.751 4.148 9.171 1.00 98.88 228 ASN A C 1
ATOM 1628 O O . ASN A 1 228 ? -3.044 3.430 9.890 1.00 98.88 228 ASN A O 1
ATOM 1632 N N . ALA A 1 229 ? -5.063 3.967 9.013 1.00 98.75 229 ALA A N 1
ATOM 1633 C CA . ALA A 1 229 ? -5.894 3.020 9.750 1.00 98.75 229 ALA A CA 1
ATOM 1634 C C . ALA A 1 229 ? -6.761 2.122 8.828 1.00 98.75 229 ALA A C 1
ATOM 1636 O O . ALA A 1 229 ? -7.992 2.139 8.932 1.00 98.75 229 ALA A O 1
ATOM 1637 N N . PRO A 1 230 ? -6.158 1.354 7.899 1.00 98.81 230 PRO A N 1
ATOM 1638 C CA . PRO A 1 230 ? -6.895 0.556 6.923 1.00 98.81 230 PRO A CA 1
ATOM 1639 C C . PRO A 1 230 ? -7.719 -0.556 7.584 1.00 98.81 230 PRO A C 1
ATOM 1641 O O . PRO A 1 230 ? -7.236 -1.299 8.448 1.00 98.81 230 PRO A O 1
ATOM 1644 N N . ILE A 1 231 ? -8.970 -0.696 7.137 1.00 98.88 231 ILE A N 1
ATOM 1645 C CA . ILE A 1 231 ? -9.852 -1.806 7.514 1.00 98.88 231 ILE A CA 1
ATOM 1646 C C . ILE A 1 231 ? -9.413 -3.054 6.742 1.00 98.88 231 ILE A C 1
ATOM 1648 O O . ILE A 1 231 ? -9.246 -3.008 5.527 1.00 98.88 231 ILE A O 1
ATOM 1652 N N . ILE A 1 232 ? -9.256 -4.177 7.446 1.00 98.81 232 ILE A N 1
ATOM 1653 C CA . ILE A 1 232 ? -8.774 -5.451 6.888 1.00 98.81 232 ILE A CA 1
ATOM 1654 C C . ILE A 1 232 ? -9.777 -6.608 6.988 1.00 98.81 232 ILE A C 1
ATOM 1656 O O . ILE A 1 232 ? -9.527 -7.667 6.417 1.00 98.81 232 ILE A O 1
ATOM 1660 N N . ALA A 1 233 ? -10.893 -6.437 7.704 1.00 98.75 233 ALA A N 1
ATOM 1661 C CA . ALA A 1 233 ? -12.003 -7.392 7.721 1.00 98.75 233 ALA A CA 1
ATOM 1662 C C . ALA A 1 233 ? -13.325 -6.739 8.151 1.00 98.75 233 ALA A C 1
ATOM 1664 O O . ALA A 1 233 ? -13.318 -5.743 8.884 1.00 98.75 233 ALA A O 1
ATOM 1665 N N . THR A 1 234 ? -14.458 -7.333 7.762 1.00 98.38 234 THR A N 1
ATOM 1666 C CA . THR A 1 234 ? -15.794 -6.948 8.258 1.00 98.38 234 THR A CA 1
ATOM 1667 C C . THR A 1 234 ? -16.569 -8.126 8.864 1.00 98.38 234 THR A C 1
ATOM 1669 O O . THR A 1 234 ? -16.210 -9.297 8.721 1.00 98.38 234 THR A O 1
ATOM 1672 N N . GLY A 1 235 ? -17.628 -7.807 9.610 1.00 97.62 235 GLY A N 1
ATOM 1673 C CA . GLY A 1 235 ? -18.433 -8.760 10.370 1.00 97.62 235 GLY A CA 1
ATOM 1674 C C . GLY A 1 235 ? -17.793 -9.213 11.690 1.00 97.62 235 GLY A C 1
ATOM 1675 O O . GLY A 1 235 ? -16.702 -8.796 12.076 1.00 97.62 235 GLY A O 1
ATOM 1676 N N . ASP A 1 236 ? -18.502 -10.076 12.418 1.00 95.88 236 ASP A N 1
ATOM 1677 C CA . ASP A 1 236 ? -18.053 -10.668 13.692 1.00 95.88 236 ASP A CA 1
ATOM 1678 C C . ASP A 1 236 ? -17.469 -12.091 13.513 1.00 95.88 236 ASP A C 1
ATOM 1680 O O . ASP A 1 236 ? -17.383 -12.863 14.465 1.00 95.88 236 ASP A O 1
ATOM 1684 N N . GLY A 1 237 ? -17.050 -12.427 12.287 1.00 94.00 237 GLY A N 1
ATOM 1685 C CA . GLY A 1 237 ? -16.453 -13.712 11.916 1.00 94.00 237 GLY A CA 1
ATOM 1686 C C . GLY A 1 237 ? -17.462 -14.828 11.565 1.00 94.00 237 GLY A C 1
ATOM 1687 O O . GLY A 1 237 ? -18.676 -14.627 11.659 1.00 94.00 237 GLY A O 1
ATOM 1688 N N . PRO A 1 238 ? -16.982 -16.023 11.154 1.00 96.25 238 PRO A N 1
ATOM 1689 C CA . PRO A 1 238 ? -15.575 -16.362 10.915 1.00 96.25 238 PRO A CA 1
ATOM 1690 C C . PRO A 1 238 ? -14.974 -15.557 9.753 1.00 96.25 238 PRO A C 1
ATOM 1692 O O . PRO A 1 238 ? -15.694 -15.095 8.869 1.00 96.25 238 PRO A O 1
ATOM 1695 N N . PHE A 1 239 ? -13.656 -15.370 9.779 1.00 98.00 239 PHE A N 1
ATOM 1696 C CA . PHE A 1 239 ? -12.933 -14.596 8.770 1.00 98.00 239 PHE A CA 1
ATOM 1697 C C . PHE A 1 239 ? -12.432 -15.507 7.652 1.00 98.00 239 PHE A C 1
ATOM 1699 O O . PHE A 1 239 ? -11.701 -16.469 7.895 1.00 98.00 239 PHE A O 1
ATOM 1706 N N . ASP A 1 240 ? -12.843 -15.206 6.427 1.00 97.00 240 ASP A N 1
ATOM 1707 C CA . ASP A 1 240 ? -12.429 -15.903 5.223 1.00 97.00 240 ASP A CA 1
ATOM 1708 C C . ASP A 1 240 ? -11.071 -15.373 4.749 1.00 97.00 240 ASP A C 1
ATOM 1710 O O . ASP A 1 240 ? -10.991 -14.383 4.030 1.00 97.00 240 ASP A O 1
ATOM 1714 N N . VAL A 1 241 ? -10.002 -16.060 5.149 1.00 96.31 241 VAL A N 1
ATOM 1715 C CA . VAL A 1 241 ? -8.621 -15.863 4.661 1.00 96.31 241 VAL A CA 1
ATOM 1716 C C . VAL A 1 241 ? -8.256 -16.861 3.543 1.00 96.31 241 VAL A C 1
ATOM 1718 O O . VAL A 1 241 ? -7.095 -17.238 3.372 1.00 96.31 241 VAL A O 1
ATOM 1721 N N . THR A 1 242 ? -9.266 -17.385 2.832 1.00 94.56 242 THR A N 1
ATOM 1722 C CA . THR A 1 242 ? -9.113 -18.381 1.751 1.00 94.56 242 THR A CA 1
ATOM 1723 C C . THR A 1 242 ? -9.643 -17.883 0.408 1.00 94.56 242 THR A C 1
ATOM 1725 O O . THR A 1 242 ? -8.996 -18.097 -0.614 1.00 94.56 242 THR A O 1
ATOM 1728 N N . THR A 1 243 ? -10.796 -17.219 0.415 1.00 94.94 243 THR A N 1
ATOM 1729 C CA . THR A 1 243 ? -11.425 -16.547 -0.736 1.00 94.94 243 THR A CA 1
ATOM 1730 C C . THR A 1 243 ? -11.752 -15.076 -0.449 1.00 94.94 243 THR A C 1
ATOM 1732 O O . THR A 1 243 ? -12.448 -14.441 -1.233 1.00 94.94 243 THR A O 1
ATOM 1735 N N . HIS A 1 244 ? -11.240 -14.538 0.665 1.00 97.38 244 HIS A N 1
ATOM 1736 C CA . HIS A 1 244 ? -11.270 -13.124 1.058 1.00 97.38 244 HIS A CA 1
ATOM 1737 C C . HIS A 1 244 ? -12.656 -12.461 1.154 1.00 97.38 244 HIS A C 1
ATOM 1739 O O . HIS A 1 244 ? -12.743 -11.264 1.372 1.00 97.38 244 HIS A O 1
ATOM 1745 N N . THR A 1 245 ? -13.755 -13.221 1.145 1.00 97.06 245 THR A N 1
ATOM 1746 C CA . THR A 1 245 ? -15.130 -12.680 1.046 1.00 97.06 245 THR A CA 1
ATOM 1747 C C . THR A 1 245 ? -15.575 -11.738 2.181 1.00 97.06 245 THR A C 1
ATOM 1749 O O . THR A 1 245 ? -16.599 -11.063 2.056 1.00 97.06 245 THR A O 1
ATOM 1752 N N . ASN A 1 246 ? -14.829 -11.680 3.290 1.00 98.38 246 ASN A N 1
ATOM 1753 C CA . ASN A 1 246 ? -14.956 -10.667 4.344 1.00 98.38 246 ASN A CA 1
ATOM 1754 C C . ASN A 1 246 ? -13.600 -10.187 4.912 1.00 98.38 246 ASN A C 1
ATOM 1756 O O . ASN A 1 246 ? -13.567 -9.647 6.022 1.00 98.38 246 ASN A O 1
ATOM 1760 N N . THR A 1 247 ? -12.492 -10.376 4.182 1.00 98.69 247 THR A N 1
ATOM 1761 C CA . THR A 1 247 ? -11.140 -9.939 4.583 1.00 98.69 247 THR A CA 1
ATOM 1762 C C . THR A 1 247 ? -10.382 -9.293 3.426 1.00 98.69 247 THR A C 1
ATOM 1764 O O . THR A 1 247 ? -10.716 -9.470 2.264 1.00 98.69 247 THR A O 1
ATOM 1767 N N . HIS A 1 248 ? -9.326 -8.550 3.733 1.00 98.69 248 HIS A N 1
ATOM 1768 C CA . HIS A 1 248 ? -8.415 -8.013 2.728 1.00 98.69 248 HIS A CA 1
ATOM 1769 C C . HIS A 1 248 ? -7.682 -9.138 1.974 1.00 98.69 248 HIS A C 1
ATOM 1771 O O . HIS A 1 248 ? -7.207 -10.078 2.612 1.00 98.69 248 HIS A O 1
ATOM 1777 N N . ASP A 1 249 ? -7.462 -8.987 0.662 1.00 97.88 249 ASP A N 1
ATOM 1778 C CA . ASP A 1 249 ? -6.763 -9.906 -0.270 1.00 97.88 249 ASP A CA 1
ATOM 1779 C C . ASP A 1 249 ? -5.310 -10.318 0.124 1.00 97.88 249 ASP A C 1
ATOM 1781 O O . ASP A 1 249 ? -4.610 -10.991 -0.637 1.00 97.88 249 ASP A O 1
ATOM 1785 N N . ARG A 1 250 ? -4.823 -9.880 1.294 1.00 97.75 250 ARG A N 1
ATOM 1786 C CA . ARG A 1 250 ? -3.508 -10.193 1.896 1.00 97.75 250 ARG A CA 1
ATOM 1787 C C . ARG A 1 250 ? -3.585 -10.629 3.371 1.00 97.75 250 ARG A C 1
ATOM 1789 O O . ARG A 1 250 ? -2.549 -10.816 4.007 1.00 97.75 250 ARG A O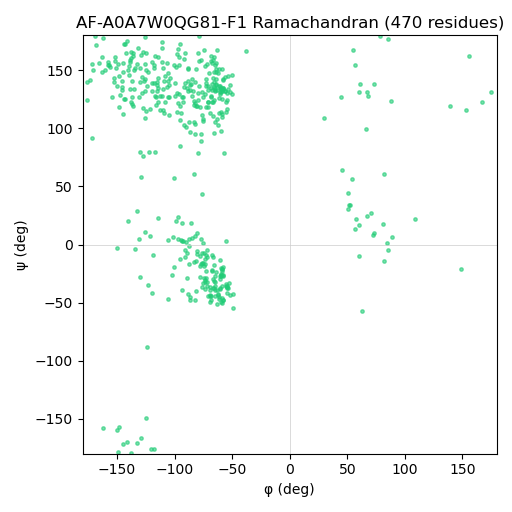 1
ATOM 1796 N N . ALA A 1 251 ? -4.781 -10.781 3.941 1.00 98.31 251 ALA A N 1
ATOM 1797 C CA . ALA A 1 251 ? -4.959 -11.302 5.294 1.00 98.31 251 ALA A CA 1
ATOM 1798 C C . ALA A 1 251 ? -4.803 -12.831 5.295 1.00 98.31 251 ALA A C 1
ATOM 1800 O O . ALA A 1 251 ? -5.575 -13.537 4.651 1.00 98.31 251 ALA A O 1
ATOM 1801 N N . LEU A 1 252 ? -3.810 -13.342 6.027 1.00 98.00 252 LEU A N 1
ATOM 1802 C CA . LEU A 1 252 ? -3.517 -14.777 6.159 1.00 98.00 252 LEU A CA 1
ATOM 1803 C C . LEU A 1 252 ? -4.043 -15.376 7.471 1.00 98.00 252 LEU A C 1
ATOM 1805 O O . LEU A 1 252 ? -4.198 -16.593 7.575 1.00 98.00 252 LEU A O 1
ATOM 1809 N N . GLY A 1 253 ? -4.321 -14.541 8.473 1.00 97.25 253 GLY A N 1
ATOM 1810 C CA . GLY A 1 253 ? -4.845 -14.969 9.767 1.00 97.25 253 GLY A CA 1
ATOM 1811 C C . GLY A 1 253 ? -5.448 -13.814 10.562 1.00 97.25 253 GLY A C 1
ATOM 1812 O O . GLY A 1 253 ? -5.002 -12.675 10.454 1.00 97.25 253 GLY A O 1
ATOM 1813 N N . MET A 1 254 ? -6.464 -14.120 11.368 1.00 98.06 254 MET A N 1
ATOM 1814 C CA . MET A 1 254 ? -7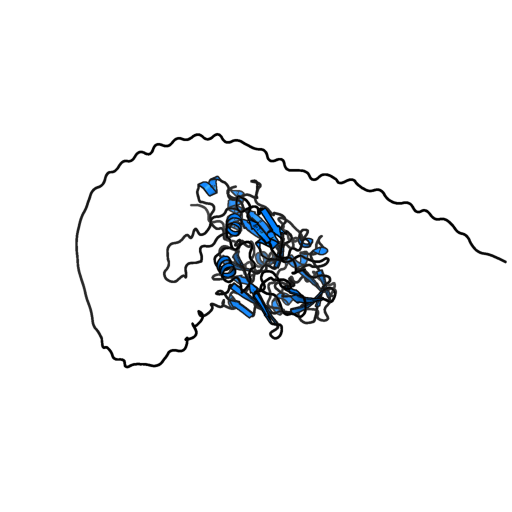.192 -13.171 12.214 1.00 98.06 254 MET A CA 1
ATOM 1815 C C . MET A 1 254 ? -7.431 -13.819 13.581 1.00 98.06 254 MET A C 1
ATOM 1817 O O . MET A 1 254 ? -8.052 -14.880 13.647 1.00 98.06 254 MET A O 1
ATOM 1821 N N . ASP A 1 255 ? -6.965 -13.189 14.658 1.00 97.81 255 ASP A N 1
ATOM 1822 C CA . ASP A 1 255 ? -7.177 -13.632 16.039 1.00 97.81 255 ASP A CA 1
ATOM 1823 C C . ASP A 1 255 ? -7.785 -12.487 16.862 1.00 97.81 255 ASP A C 1
ATOM 1825 O O . ASP A 1 255 ? -7.137 -11.480 17.158 1.00 97.81 255 ASP A O 1
ATOM 1829 N N . THR A 1 256 ? -9.059 -12.639 17.219 1.00 97.31 256 THR A N 1
ATOM 1830 C CA . THR A 1 256 ? -9.834 -11.644 17.974 1.00 97.31 256 THR A CA 1
ATOM 1831 C C . THR A 1 256 ? -9.776 -11.836 19.489 1.00 97.31 256 THR A C 1
ATOM 1833 O O . THR A 1 256 ? -10.311 -10.996 20.210 1.00 97.31 256 THR A O 1
ATOM 1836 N N . ASP A 1 257 ? -9.138 -12.904 19.975 1.00 96.81 257 ASP A N 1
ATOM 1837 C CA . ASP A 1 257 ? -8.892 -13.129 21.405 1.00 96.81 257 ASP A CA 1
ATOM 1838 C C . ASP A 1 257 ? -7.504 -12.587 21.794 1.00 96.81 257 ASP A C 1
ATOM 1840 O O . ASP A 1 257 ? -7.348 -11.960 22.844 1.00 96.81 257 ASP A O 1
ATOM 1844 N N . ALA A 1 258 ? -6.504 -12.763 20.922 1.00 97.88 258 ALA A N 1
ATOM 1845 C CA . ALA A 1 258 ? -5.184 -12.137 21.032 1.00 97.88 258 ALA A CA 1
ATOM 1846 C C . ALA A 1 258 ? -5.143 -10.685 20.513 1.00 97.88 258 ALA A C 1
ATOM 1848 O O . ALA A 1 258 ? -4.180 -9.971 20.793 1.00 97.88 258 ALA A O 1
ATOM 1849 N N . MET A 1 259 ? -6.173 -10.252 19.772 1.00 98.12 259 MET A N 1
ATOM 1850 C CA . MET A 1 259 ? -6.239 -8.967 19.061 1.00 98.12 259 MET A CA 1
ATOM 1851 C C . MET A 1 259 ? -5.041 -8.759 18.118 1.00 98.12 259 MET A C 1
ATOM 1853 O O . MET A 1 259 ? -4.319 -7.762 18.198 1.00 98.12 259 MET A O 1
ATOM 1857 N N . THR A 1 260 ? -4.844 -9.701 17.193 1.00 98.69 260 THR A N 1
ATOM 1858 C CA . THR A 1 260 ? -3.795 -9.641 16.161 1.00 98.69 260 THR A CA 1
ATOM 1859 C C . THR A 1 260 ? -4.270 -10.132 14.796 1.00 98.69 260 THR A C 1
ATOM 1861 O O . THR A 1 260 ? -5.149 -10.988 14.713 1.00 98.69 260 THR A O 1
ATOM 1864 N N . ALA A 1 261 ? -3.642 -9.648 13.725 1.00 98.69 261 ALA A N 1
ATOM 1865 C CA . ALA A 1 261 ? -3.834 -10.156 12.366 1.00 98.69 261 ALA A CA 1
ATOM 1866 C C . ALA A 1 261 ? -2.491 -10.445 11.684 1.00 98.69 261 ALA A C 1
ATOM 1868 O O . ALA A 1 261 ? -1.549 -9.665 11.820 1.00 98.69 261 ALA A O 1
ATOM 1869 N N . ASP A 1 262 ? -2.417 -11.545 10.939 1.00 98.62 262 ASP A N 1
ATOM 1870 C CA . ASP A 1 262 ? -1.267 -11.913 10.111 1.00 98.62 262 ASP A CA 1
ATOM 1871 C C . ASP A 1 262 ? -1.504 -11.412 8.678 1.00 98.62 262 ASP A C 1
ATOM 1873 O O . ASP A 1 262 ? -2.409 -11.888 7.987 1.00 98.62 262 ASP A O 1
ATOM 1877 N N . LEU A 1 263 ? -0.698 -10.446 8.233 1.00 98.62 263 LEU A N 1
ATOM 1878 C CA . LEU A 1 263 ? -0.785 -9.816 6.911 1.00 98.62 263 LEU A CA 1
ATOM 1879 C C . LEU A 1 263 ? 0.435 -10.160 6.054 1.00 98.62 263 LEU A C 1
ATOM 1881 O O . LEU A 1 263 ? 1.567 -9.927 6.483 1.00 98.62 263 LEU A O 1
ATOM 1885 N N . LEU A 1 264 ? 0.206 -10.657 4.838 1.00 98.00 264 LEU A N 1
ATOM 1886 C CA . LEU A 1 264 ? 1.239 -10.856 3.818 1.00 98.00 264 LEU A CA 1
ATOM 1887 C C . LEU A 1 264 ? 1.916 -9.517 3.489 1.00 98.00 264 LEU A C 1
ATOM 1889 O O . LEU A 1 264 ? 1.241 -8.548 3.129 1.00 98.00 264 LEU A O 1
ATOM 1893 N N . PHE A 1 265 ? 3.243 -9.465 3.608 1.00 96.81 265 PHE A N 1
ATOM 1894 C CA . PHE A 1 265 ? 4.039 -8.305 3.204 1.00 96.81 265 PHE A CA 1
ATOM 1895 C C . PHE A 1 265 ? 4.608 -8.480 1.793 1.00 96.81 265 PHE A C 1
ATOM 1897 O O . PHE A 1 265 ? 4.734 -9.590 1.285 1.00 96.81 265 PHE A O 1
ATOM 1904 N N . VAL A 1 266 ? 5.013 -7.369 1.184 1.00 94.12 266 VAL A N 1
ATOM 1905 C CA . VAL A 1 266 ? 5.705 -7.327 -0.107 1.00 94.12 266 VAL A CA 1
ATOM 1906 C C . VAL A 1 266 ? 7.184 -7.013 0.104 1.00 94.12 266 VAL A C 1
ATOM 1908 O O . VAL A 1 266 ? 7.560 -6.277 1.022 1.00 94.12 266 VAL A O 1
ATOM 1911 N N . ARG A 1 267 ? 8.038 -7.565 -0.762 1.00 92.81 267 ARG A N 1
ATOM 1912 C CA . ARG A 1 267 ? 9.481 -7.291 -0.812 1.00 92.81 267 ARG A CA 1
ATOM 1913 C C . ARG A 1 267 ? 9.775 -6.214 -1.855 1.00 92.81 267 ARG A C 1
ATOM 1915 O O . ARG A 1 267 ? 9.371 -6.347 -3.009 1.00 92.81 267 ARG A O 1
ATOM 1922 N N . GLY A 1 268 ? 10.522 -5.185 -1.467 1.00 92.69 268 GLY A N 1
ATOM 1923 C CA . GLY A 1 268 ? 10.911 -4.079 -2.347 1.00 92.69 268 GLY A CA 1
ATOM 1924 C C . GLY A 1 268 ? 12.248 -3.463 -1.959 1.00 92.69 268 GLY A C 1
ATOM 1925 O O . GLY A 1 268 ? 13.053 -4.087 -1.258 1.00 92.69 268 GLY A O 1
ATOM 1926 N N . PHE A 1 269 ? 12.476 -2.229 -2.404 1.00 93.81 269 PHE A N 1
ATOM 1927 C CA . PHE A 1 269 ? 13.744 -1.527 -2.191 1.00 93.81 269 PHE A CA 1
ATOM 1928 C C . PHE A 1 269 ? 13.561 -0.080 -1.732 1.00 93.81 269 PHE A C 1
ATOM 1930 O O . PHE A 1 269 ? 12.568 0.560 -2.060 1.00 93.81 269 PHE A O 1
ATOM 1937 N N . ALA A 1 270 ? 14.538 0.439 -0.993 1.00 94.31 270 ALA A N 1
ATOM 1938 C CA . ALA A 1 270 ? 14.682 1.862 -0.692 1.00 94.31 270 ALA A CA 1
ATOM 1939 C C . ALA A 1 270 ? 16.168 2.179 -0.507 1.00 94.31 270 ALA A C 1
ATOM 1941 O O . ALA A 1 270 ? 16.864 1.430 0.182 1.00 94.31 270 ALA A O 1
ATOM 1942 N N . ASN A 1 271 ? 16.662 3.282 -1.075 1.00 91.50 271 ASN A N 1
ATOM 1943 C CA . ASN A 1 271 ? 18.060 3.724 -0.929 1.00 91.50 271 ASN A CA 1
ATOM 1944 C C . ASN A 1 271 ? 19.113 2.633 -1.259 1.00 91.50 271 ASN A C 1
ATOM 1946 O O . ASN A 1 271 ? 20.140 2.502 -0.581 1.00 91.50 271 ASN A O 1
ATOM 1950 N N . GLY A 1 272 ? 18.816 1.762 -2.230 1.00 90.69 272 GLY A N 1
ATOM 1951 C CA . GLY A 1 272 ? 19.640 0.610 -2.604 1.00 90.69 272 GLY A CA 1
ATOM 1952 C C . GLY A 1 272 ? 19.641 -0.562 -1.611 1.00 90.69 272 GLY A C 1
ATOM 1953 O O . GLY A 1 272 ? 20.427 -1.490 -1.790 1.00 90.69 272 GLY A O 1
ATOM 1954 N N . GLN A 1 273 ? 18.790 -0.536 -0.579 1.00 92.62 273 GLN A N 1
ATOM 1955 C CA . GLN A 1 273 ? 18.639 -1.589 0.433 1.00 92.62 273 GLN A CA 1
ATOM 1956 C C . GLN A 1 273 ? 17.341 -2.383 0.247 1.00 92.62 273 GLN A C 1
ATOM 1958 O O . GLN A 1 273 ? 16.364 -1.885 -0.311 1.00 92.62 273 GLN A O 1
ATOM 1963 N N . SER A 1 274 ? 17.312 -3.620 0.753 1.00 92.81 274 SER A N 1
ATOM 1964 C CA . SER A 1 274 ? 16.120 -4.482 0.711 1.00 92.81 274 SER A CA 1
ATOM 1965 C C . SER A 1 274 ? 15.143 -4.163 1.848 1.00 92.81 274 SER A C 1
ATOM 1967 O O . SER A 1 274 ? 15.498 -4.311 3.022 1.00 92.81 274 SER A O 1
ATOM 1969 N N . ILE A 1 275 ? 13.902 -3.813 1.506 1.00 94.88 275 ILE A N 1
ATOM 1970 C CA . ILE A 1 275 ? 12.831 -3.485 2.460 1.00 94.88 275 ILE A CA 1
ATOM 1971 C C . ILE A 1 275 ? 11.647 -4.450 2.377 1.00 94.88 275 ILE A C 1
ATOM 1973 O O . ILE A 1 275 ? 11.450 -5.153 1.382 1.00 94.88 275 ILE A O 1
ATOM 1977 N N . LEU A 1 276 ? 10.838 -4.429 3.432 1.00 96.81 276 LEU A N 1
ATOM 1978 C CA . LEU A 1 276 ? 9.504 -5.009 3.485 1.00 96.81 276 LEU A CA 1
ATOM 1979 C C . LEU A 1 276 ? 8.477 -3.889 3.669 1.00 96.81 276 LEU A C 1
ATOM 1981 O O . LEU A 1 276 ? 8.695 -2.968 4.466 1.00 96.81 276 LEU A O 1
ATOM 1985 N N . TYR A 1 277 ? 7.345 -3.998 2.985 1.00 97.81 277 TYR A N 1
ATOM 1986 C CA . TYR A 1 277 ? 6.211 -3.085 3.121 1.00 97.81 277 TYR A CA 1
ATOM 1987 C C . TYR A 1 277 ? 4.881 -3.841 3.110 1.00 97.81 277 TYR A C 1
ATOM 1989 O O . TYR A 1 277 ? 4.793 -4.963 2.616 1.00 97.81 277 TYR A O 1
ATOM 1997 N N . LEU A 1 278 ? 3.841 -3.239 3.678 1.00 98.31 278 LEU A N 1
ATOM 1998 C CA . LEU A 1 278 ? 2.458 -3.713 3.550 1.00 98.31 278 LEU A CA 1
ATOM 1999 C C . LEU A 1 278 ? 1.765 -2.896 2.455 1.00 98.31 278 LEU A C 1
ATOM 2001 O O . LEU A 1 278 ? 2.277 -1.851 2.078 1.00 98.31 278 LEU A O 1
ATOM 2005 N N . SER A 1 279 ? 0.625 -3.345 1.936 1.00 97.50 279 SER A N 1
ATOM 2006 C CA . SER A 1 279 ? -0.078 -2.667 0.837 1.00 97.50 279 SER A CA 1
ATOM 2007 C C . SER A 1 279 ? -1.586 -2.885 0.980 1.00 97.50 279 SER A C 1
ATOM 2009 O O . SER A 1 279 ? -2.042 -4.030 1.015 1.00 97.50 279 SER A O 1
ATOM 2011 N N . PHE A 1 280 ? -2.329 -1.784 1.146 1.00 98.69 280 PHE A N 1
ATOM 2012 C CA . PHE A 1 280 ? -3.701 -1.770 1.684 1.00 98.69 280 PHE A CA 1
ATOM 2013 C C . PHE A 1 280 ? -4.746 -1.131 0.771 1.00 98.69 280 PHE A C 1
ATOM 2015 O O . PHE A 1 280 ? -5.880 -1.602 0.705 1.00 98.69 280 PHE A O 1
ATOM 2022 N N . ASP A 1 281 ? -4.377 -0.088 0.028 1.00 98.06 281 ASP A N 1
ATOM 2023 C CA . ASP A 1 281 ? -5.309 0.640 -0.834 1.00 98.06 281 ASP A CA 1
ATOM 2024 C C . ASP A 1 281 ? -4.620 1.127 -2.116 1.00 98.06 281 ASP A C 1
ATOM 2026 O O . ASP A 1 281 ? -3.410 1.356 -2.130 1.00 98.06 281 ASP A O 1
ATOM 2030 N N . SER A 1 282 ? -5.382 1.361 -3.183 1.00 98.44 282 SER A N 1
ATOM 2031 C CA . SER A 1 282 ? -4.936 2.142 -4.341 1.00 98.44 282 SER A CA 1
ATOM 2032 C C . SER A 1 282 ? -6.072 2.958 -4.958 1.00 98.44 282 SER A C 1
ATOM 2034 O O . SER A 1 282 ? -7.228 2.533 -4.957 1.00 98.44 282 SER A O 1
ATOM 2036 N N . SER A 1 283 ? -5.743 4.125 -5.520 1.00 98.44 283 SER A N 1
ATOM 2037 C CA . SER A 1 283 ? -6.701 4.969 -6.248 1.00 98.44 283 SER A CA 1
ATOM 2038 C C . SER A 1 283 ? -7.048 4.460 -7.650 1.00 98.44 283 SER A C 1
ATOM 2040 O O . SER A 1 283 ? -7.929 5.026 -8.290 1.00 98.44 283 SER A O 1
ATOM 2042 N N . ASP A 1 284 ? -6.368 3.421 -8.141 1.00 98.44 284 ASP A N 1
ATOM 2043 C CA . ASP A 1 284 ? -6.607 2.804 -9.447 1.00 98.44 284 ASP A CA 1
ATOM 2044 C C . ASP A 1 284 ? -6.991 1.325 -9.305 1.00 98.44 284 ASP A C 1
ATOM 2046 O O . ASP A 1 284 ? -6.415 0.579 -8.513 1.00 98.44 284 ASP A O 1
ATOM 2050 N N . ALA A 1 285 ? -7.962 0.891 -10.108 1.00 98.50 285 ALA A N 1
ATOM 2051 C CA . ALA A 1 285 ? -8.511 -0.456 -10.050 1.00 98.50 285 ALA A CA 1
ATOM 2052 C C . ALA A 1 285 ? -7.559 -1.513 -10.633 1.00 98.50 285 ALA A C 1
ATOM 2054 O O . ALA A 1 285 ? -7.566 -2.652 -10.161 1.00 98.50 285 ALA A O 1
ATOM 2055 N N . PHE A 1 286 ? -6.724 -1.175 -11.623 1.00 97.81 286 PHE A N 1
ATOM 2056 C CA . PHE A 1 286 ? -5.713 -2.116 -12.115 1.00 97.81 286 PHE A CA 1
ATOM 2057 C C . PHE A 1 286 ? -4.624 -2.329 -11.058 1.00 97.81 286 PHE A C 1
ATOM 2059 O O . PHE A 1 286 ? -4.334 -3.467 -10.696 1.00 97.81 286 PHE A O 1
ATOM 2066 N N . THR A 1 287 ? -4.092 -1.242 -10.506 1.00 97.38 287 THR A N 1
ATOM 2067 C CA . THR A 1 287 ? -3.048 -1.246 -9.473 1.00 97.38 287 THR A CA 1
ATOM 2068 C C . THR A 1 287 ? -3.520 -1.953 -8.201 1.00 97.38 287 THR A C 1
ATOM 2070 O O . THR A 1 287 ? -2.823 -2.848 -7.725 1.00 97.38 287 THR A O 1
ATOM 2073 N N . ALA A 1 288 ? -4.742 -1.673 -7.727 1.00 98.31 288 ALA A N 1
ATOM 2074 C CA . ALA A 1 288 ? -5.383 -2.412 -6.634 1.00 98.31 288 ALA A CA 1
ATOM 2075 C C . ALA A 1 288 ? -5.445 -3.930 -6.901 1.00 98.31 288 ALA A C 1
ATOM 2077 O O . ALA A 1 288 ? -5.139 -4.747 -6.030 1.00 98.31 288 ALA A O 1
ATOM 2078 N N . THR A 1 289 ? -5.776 -4.321 -8.138 1.00 97.94 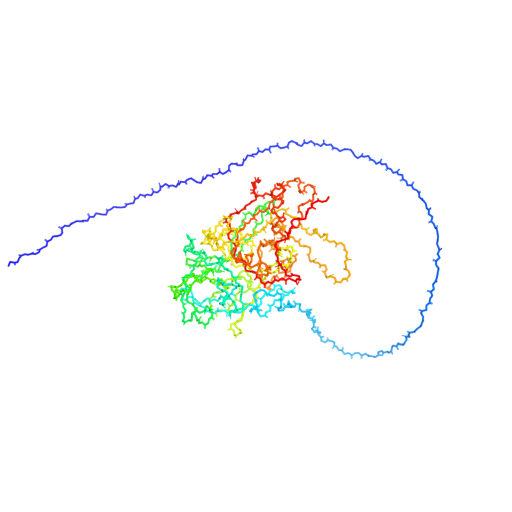289 THR A N 1
ATOM 2079 C CA . THR A 1 289 ? -5.832 -5.735 -8.537 1.00 97.94 289 THR A CA 1
ATOM 2080 C C . THR A 1 289 ? -4.444 -6.385 -8.599 1.00 97.94 289 THR A C 1
ATOM 2082 O O . THR A 1 289 ? -4.290 -7.529 -8.162 1.00 97.94 289 THR A O 1
ATOM 2085 N N . VAL A 1 290 ? -3.437 -5.704 -9.155 1.00 95.44 290 VAL A N 1
ATOM 2086 C CA . VAL A 1 290 ? -2.058 -6.221 -9.242 1.00 95.44 290 VAL A CA 1
ATOM 2087 C C . VAL A 1 290 ? -1.486 -6.430 -7.850 1.00 95.44 290 VAL A C 1
ATOM 2089 O O . VAL A 1 290 ? -1.027 -7.531 -7.555 1.00 95.44 290 VAL A O 1
ATOM 2092 N N . GLU A 1 291 ? -1.581 -5.407 -7.001 1.00 94.69 291 GLU A N 1
ATOM 2093 C CA . GLU A 1 291 ? -1.117 -5.462 -5.621 1.00 94.69 291 GLU A CA 1
ATOM 2094 C C . GLU A 1 291 ? -1.836 -6.579 -4.846 1.00 94.69 291 GLU A C 1
ATOM 2096 O O . GLU A 1 291 ? -1.153 -7.437 -4.296 1.00 94.69 291 GLU A O 1
ATOM 2101 N N . ARG A 1 292 ? -3.180 -6.648 -4.887 1.00 96.94 292 ARG A N 1
ATOM 2102 C CA . ARG A 1 292 ? -4.053 -7.241 -3.839 1.00 96.94 292 ARG A CA 1
ATOM 2103 C C . ARG A 1 292 ? -4.287 -6.238 -2.712 1.00 96.94 292 ARG A C 1
ATOM 2105 O O . ARG A 1 292 ? -3.869 -6.438 -1.570 1.00 96.94 292 ARG A O 1
ATOM 2112 N N . SER A 1 293 ? -4.891 -5.112 -3.077 1.00 97.62 293 SER A N 1
ATOM 2113 C CA . SER A 1 293 ? -5.254 -4.027 -2.169 1.00 97.62 293 SER A CA 1
ATOM 2114 C C . SER A 1 293 ? -6.647 -3.473 -2.483 1.00 97.62 293 SER A C 1
ATOM 2116 O O . SER A 1 293 ? -7.221 -3.749 -3.539 1.00 97.62 293 SER A O 1
ATOM 2118 N N . THR A 1 294 ? -7.215 -2.702 -1.558 1.00 98.75 294 THR A N 1
ATOM 2119 C CA . THR A 1 294 ? -8.546 -2.102 -1.712 1.00 98.75 294 THR A CA 1
ATOM 2120 C C . THR A 1 294 ? -8.549 -1.032 -2.798 1.00 98.75 294 THR A C 1
ATOM 2122 O O . THR A 1 294 ? -7.771 -0.081 -2.757 1.00 98.75 294 THR A O 1
ATOM 2125 N N . PHE A 1 295 ? -9.470 -1.111 -3.754 1.00 98.88 295 PHE A N 1
ATOM 2126 C CA . PHE A 1 295 ? -9.695 -0.016 -4.693 1.00 98.88 295 PHE A CA 1
ATOM 2127 C C . PHE A 1 295 ? -10.454 1.129 -4.004 1.00 98.88 295 PHE A C 1
ATOM 2129 O O . PHE A 1 295 ? -11.657 1.030 -3.748 1.00 98.88 295 PHE A O 1
ATOM 2136 N N . VAL A 1 296 ? -9.750 2.224 -3.712 1.00 98.62 296 VAL A N 1
ATOM 2137 C CA . VAL A 1 296 ? -10.260 3.422 -3.027 1.00 98.62 296 VAL A CA 1
ATOM 2138 C C . VAL A 1 296 ? -10.161 4.631 -3.971 1.00 98.62 296 VAL A C 1
ATOM 2140 O O . VAL A 1 296 ? -9.244 5.448 -3.849 1.00 98.62 296 VAL A O 1
ATOM 2143 N N . PRO A 1 297 ? -11.101 4.797 -4.926 1.00 97.38 297 PRO A N 1
ATOM 2144 C CA . PRO A 1 297 ? -11.039 5.867 -5.930 1.00 97.38 297 PRO A CA 1
ATOM 2145 C C . PRO A 1 297 ? -11.037 7.283 -5.335 1.00 97.38 297 PRO A C 1
ATOM 2147 O O . PRO A 1 297 ? -10.570 8.215 -5.990 1.00 97.38 297 PRO A O 1
ATOM 2150 N N . ALA A 1 298 ? -11.498 7.454 -4.090 1.00 95.75 298 ALA A N 1
ATOM 2151 C CA . ALA A 1 298 ? -11.431 8.720 -3.361 1.00 95.75 298 ALA A CA 1
ATOM 2152 C C . ALA A 1 298 ? -9.994 9.255 -3.205 1.00 95.75 298 ALA A C 1
ATOM 2154 O O . ALA A 1 298 ? -9.811 10.466 -3.149 1.00 95.75 298 ALA A O 1
ATOM 2155 N N . LEU A 1 299 ? -8.975 8.384 -3.207 1.00 96.88 299 LEU A N 1
ATOM 2156 C CA . LEU A 1 299 ? -7.566 8.777 -3.091 1.00 96.88 299 LEU A CA 1
ATOM 2157 C C . LEU A 1 299 ? -6.993 9.441 -4.361 1.00 96.88 299 LEU A C 1
ATOM 2159 O O . LEU A 1 299 ? -5.890 9.979 -4.309 1.00 96.88 299 LEU A O 1
ATOM 2163 N N . THR A 1 300 ? -7.710 9.443 -5.492 1.00 93.50 300 THR A N 1
ATOM 2164 C CA . THR A 1 300 ? -7.209 9.978 -6.781 1.00 93.50 300 THR A CA 1
ATOM 2165 C C . THR A 1 300 ? -6.809 11.456 -6.702 1.00 93.50 300 THR A C 1
ATOM 2167 O O . THR A 1 300 ? -5.824 11.864 -7.322 1.00 93.50 300 THR A O 1
ATOM 2170 N N . ASP A 1 301 ? -7.536 12.247 -5.907 1.00 90.75 301 ASP A N 1
ATOM 2171 C CA . ASP A 1 301 ? -7.327 13.694 -5.754 1.00 90.75 301 ASP A CA 1
ATOM 2172 C C . ASP A 1 301 ? -6.394 14.061 -4.584 1.00 90.75 301 ASP A C 1
ATOM 2174 O O . ASP A 1 301 ? -6.162 15.244 -4.323 1.00 90.75 301 ASP A O 1
ATOM 2178 N N . LEU A 1 302 ? -5.824 13.071 -3.881 1.00 92.31 302 LEU A N 1
ATOM 2179 C CA . LEU A 1 302 ? -4.880 13.280 -2.778 1.00 92.31 302 LEU A CA 1
ATOM 2180 C C . LEU A 1 302 ? -3.711 14.151 -3.258 1.00 92.31 302 LEU A C 1
ATOM 2182 O O . LEU A 1 302 ? -2.975 13.731 -4.149 1.00 92.31 302 LEU A O 1
ATOM 2186 N N . GLY A 1 303 ? -3.523 15.351 -2.705 1.00 83.50 303 GLY A N 1
ATOM 2187 C CA . GLY A 1 303 ? -2.485 16.271 -3.188 1.00 83.50 303 GLY A CA 1
ATOM 2188 C C . GLY A 1 303 ? -1.081 15.650 -3.095 1.00 83.50 303 GLY A C 1
ATOM 2189 O O . GLY A 1 303 ? -0.747 15.086 -2.062 1.00 83.50 303 GLY A O 1
ATOM 2190 N N . PHE A 1 304 ? -0.210 15.688 -4.104 1.00 83.69 304 PHE A N 1
ATOM 2191 C CA . PHE A 1 304 ? -0.451 15.960 -5.528 1.00 83.69 304 PHE A CA 1
ATOM 2192 C C . PHE A 1 304 ? 0.393 15.000 -6.388 1.00 83.69 304 PHE A C 1
ATOM 2194 O O . PHE A 1 304 ? 1.430 14.517 -5.933 1.00 83.69 304 PHE A O 1
ATOM 2201 N N . ALA A 1 305 ? 0.003 14.782 -7.648 1.00 85.88 305 ALA A N 1
ATOM 2202 C CA . ALA A 1 305 ? 0.848 14.104 -8.635 1.00 85.88 305 ALA A CA 1
ATOM 2203 C C . ALA A 1 305 ? 2.167 14.866 -8.871 1.00 85.88 305 ALA A C 1
ATOM 2205 O O . ALA A 1 305 ? 2.168 16.093 -9.005 1.00 85.88 305 ALA A O 1
ATOM 2206 N N . ASN A 1 306 ? 3.284 14.140 -8.936 1.00 85.06 306 ASN A N 1
ATOM 2207 C CA . ASN A 1 306 ? 4.663 14.648 -8.888 1.00 85.06 306 ASN A CA 1
ATOM 2208 C C . ASN A 1 306 ? 4.965 15.463 -7.607 1.00 85.06 306 ASN A C 1
ATOM 2210 O O . ASN A 1 306 ? 5.881 16.283 -7.569 1.00 85.06 306 ASN A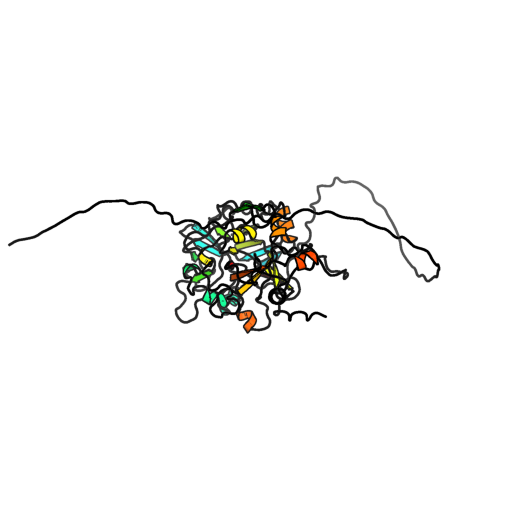 O 1
ATOM 2214 N N . GLY A 1 307 ? 4.190 15.250 -6.539 1.00 78.06 307 GLY A N 1
ATOM 2215 C CA . GLY A 1 307 ? 4.257 16.004 -5.286 1.00 78.06 307 GLY A CA 1
ATOM 2216 C C . GLY A 1 307 ? 5.371 15.586 -4.322 1.00 78.06 307 GLY A C 1
ATOM 2217 O O . GLY A 1 307 ? 5.371 16.059 -3.187 1.00 78.06 307 GLY A O 1
ATOM 2218 N N . GLY A 1 308 ? 6.310 14.728 -4.740 1.00 78.06 308 GLY A N 1
ATOM 2219 C CA . GLY A 1 308 ? 7.360 14.166 -3.878 1.00 78.06 308 GLY A CA 1
ATOM 2220 C C . GLY A 1 308 ? 8.097 15.221 -3.051 1.00 78.06 308 GLY A C 1
ATOM 2221 O O . GLY A 1 308 ? 8.062 15.158 -1.829 1.00 78.06 308 GLY A O 1
ATOM 2222 N N . GLY A 1 309 ? 8.642 16.253 -3.704 1.00 78.44 309 GLY A N 1
ATOM 2223 C CA . GLY A 1 309 ? 9.290 17.405 -3.055 1.00 78.44 309 GLY A CA 1
ATOM 2224 C C . GLY A 1 309 ? 8.381 18.619 -2.798 1.00 78.44 309 GLY A C 1
ATOM 2225 O O . GLY A 1 309 ? 8.881 19.733 -2.658 1.00 78.44 309 GLY A O 1
ATOM 2226 N N . ASN A 1 310 ? 7.053 18.454 -2.808 1.00 85.06 310 ASN A N 1
ATOM 2227 C CA . ASN A 1 310 ? 6.101 19.532 -2.523 1.00 85.06 310 ASN A CA 1
ATOM 2228 C C . ASN A 1 310 ? 5.653 19.460 -1.044 1.00 85.06 310 ASN A C 1
ATOM 2230 O O . ASN A 1 310 ? 5.067 18.444 -0.656 1.00 85.06 310 ASN A O 1
ATOM 2234 N N . PRO A 1 311 ? 5.857 20.517 -0.228 1.00 84.31 311 PRO A N 1
ATOM 2235 C CA . PRO A 1 311 ? 5.509 20.517 1.197 1.00 84.31 311 PRO A CA 1
ATOM 2236 C C . PRO A 1 311 ? 3.998 20.575 1.477 1.00 84.31 311 PRO A C 1
ATOM 2238 O O . PRO A 1 311 ? 3.583 20.376 2.615 1.00 84.31 311 PRO A O 1
ATOM 2241 N N . GLU A 1 312 ? 3.162 20.838 0.468 1.00 87.31 312 GLU A N 1
ATOM 2242 C CA . GLU A 1 312 ? 1.695 20.745 0.560 1.00 87.31 312 GLU A CA 1
ATOM 2243 C C . GLU A 1 312 ? 1.143 19.446 -0.062 1.00 87.31 312 GLU A C 1
ATOM 2245 O O . GLU A 1 312 ? -0.069 19.275 -0.171 1.00 87.31 312 GLU A O 1
ATOM 2250 N N . SER A 1 313 ? 2.019 18.522 -0.472 1.00 91.88 313 SER A N 1
ATOM 2251 C CA . SER A 1 313 ? 1.648 17.165 -0.883 1.00 91.88 313 SER A CA 1
ATOM 2252 C C . SER A 1 313 ? 1.552 16.240 0.329 1.00 91.88 313 SER A C 1
ATOM 2254 O O . SER A 1 313 ? 2.386 16.296 1.229 1.00 91.88 313 SER A O 1
ATOM 2256 N N . ALA A 1 314 ? 0.586 15.329 0.306 1.00 93.56 314 ALA A N 1
ATOM 2257 C CA . ALA A 1 314 ? 0.544 14.143 1.148 1.00 93.56 314 ALA A CA 1
ATOM 2258 C C . ALA A 1 314 ? 1.288 12.943 0.537 1.00 93.56 314 ALA A C 1
ATOM 2260 O O . ALA A 1 314 ? 1.608 12.004 1.266 1.00 93.56 314 ALA A O 1
ATOM 2261 N N . ARG A 1 315 ? 1.578 12.964 -0.774 1.00 94.12 315 ARG A N 1
ATOM 2262 C CA . ARG A 1 315 ? 2.292 11.883 -1.473 1.00 94.12 315 ARG A CA 1
ATOM 2263 C C . ARG A 1 315 ? 3.817 12.033 -1.451 1.00 94.12 315 ARG A C 1
ATOM 2265 O O . ARG A 1 315 ? 4.326 13.159 -1.486 1.00 94.12 315 ARG A O 1
ATOM 2272 N N . THR A 1 316 ? 4.517 10.901 -1.524 1.00 93.50 316 THR A N 1
ATOM 2273 C CA . THR A 1 316 ? 5.950 10.775 -1.874 1.00 93.50 316 THR A CA 1
ATOM 2274 C C . THR A 1 316 ? 6.156 9.724 -2.986 1.00 93.50 316 THR A C 1
ATOM 2276 O O . THR A 1 316 ? 5.222 8.990 -3.300 1.00 93.50 316 THR A O 1
ATOM 2279 N N . SER A 1 317 ? 7.299 9.695 -3.678 1.00 95.44 317 SER A N 1
ATOM 2280 C CA . SER A 1 317 ? 7.447 8.965 -4.957 1.00 95.44 317 SER A CA 1
ATOM 2281 C C . SER A 1 317 ? 7.647 7.451 -4.771 1.00 95.44 317 SER A C 1
ATOM 2283 O O . SER A 1 317 ? 8.456 7.028 -3.949 1.00 95.44 317 SER A O 1
ATOM 2285 N N . ILE A 1 318 ? 6.973 6.615 -5.568 1.00 96.19 318 ILE A N 1
ATOM 2286 C CA . ILE A 1 318 ? 7.288 5.176 -5.682 1.00 96.19 318 ILE A CA 1
ATOM 2287 C C . ILE A 1 318 ? 7.507 4.806 -7.145 1.00 96.19 318 ILE A C 1
ATOM 2289 O O . ILE A 1 318 ? 6.787 5.286 -8.020 1.00 96.19 318 ILE A O 1
ATOM 2293 N N . PHE A 1 319 ? 8.479 3.940 -7.413 1.00 96.69 319 PHE A N 1
ATOM 2294 C CA . PHE A 1 319 ? 8.830 3.517 -8.766 1.00 96.69 319 PHE A CA 1
ATOM 2295 C C . PHE A 1 319 ? 8.539 2.030 -8.968 1.00 96.69 319 PHE A C 1
ATOM 2297 O O . PHE A 1 319 ? 8.890 1.192 -8.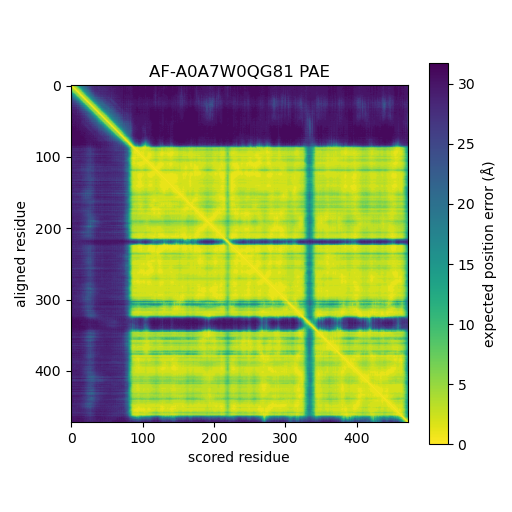135 1.00 96.69 319 PHE A O 1
ATOM 2304 N N . THR A 1 320 ? 7.921 1.709 -10.100 1.00 95.06 320 THR A N 1
ATOM 2305 C CA . THR A 1 320 ? 7.751 0.344 -10.614 1.00 95.06 320 THR A CA 1
ATOM 2306 C C . THR A 1 320 ? 8.155 0.307 -12.086 1.00 95.06 320 THR A C 1
ATOM 2308 O O . THR A 1 320 ? 8.327 1.360 -12.700 1.00 95.06 320 THR A O 1
ATOM 2311 N N . PHE A 1 321 ? 8.282 -0.877 -12.683 1.00 95.06 321 PHE A N 1
ATOM 2312 C CA . PHE A 1 321 ? 8.667 -1.022 -14.091 1.00 95.06 321 PHE A CA 1
ATOM 2313 C C . PHE A 1 321 ? 7.673 -1.865 -14.888 1.00 95.06 321 PHE A C 1
ATOM 2315 O O . PHE A 1 321 ? 6.987 -2.728 -14.346 1.00 95.06 321 PHE A O 1
ATOM 2322 N N . VAL A 1 322 ? 7.627 -1.663 -16.206 1.00 94.56 322 VAL A N 1
ATOM 2323 C CA . VAL A 1 322 ? 6.907 -2.553 -17.133 1.00 94.56 322 VAL A CA 1
ATOM 2324 C C . VAL A 1 322 ? 7.792 -3.715 -17.580 1.00 94.56 322 VAL A C 1
ATOM 2326 O O . VAL A 1 322 ? 7.343 -4.860 -17.556 1.00 94.56 322 VAL A O 1
ATOM 2329 N N . ASN A 1 323 ? 9.029 -3.427 -17.989 1.00 92.19 323 ASN A N 1
ATOM 2330 C CA . ASN A 1 323 ? 9.895 -4.311 -18.782 1.00 92.19 323 ASN A CA 1
ATOM 2331 C C . ASN A 1 323 ? 11.339 -4.433 -18.246 1.00 92.19 323 ASN A C 1
ATOM 2333 O O . ASN A 1 323 ? 12.263 -4.657 -19.030 1.00 92.19 323 ASN A O 1
ATOM 2337 N N . ALA A 1 324 ? 11.552 -4.280 -16.937 1.00 87.50 324 ALA A N 1
ATOM 2338 C CA . ALA A 1 324 ? 12.826 -4.656 -16.321 1.00 87.50 324 ALA A CA 1
ATOM 2339 C C . ALA A 1 324 ? 13.012 -6.193 -16.334 1.00 87.50 324 ALA A C 1
ATOM 2341 O O . ALA A 1 324 ? 12.052 -6.950 -16.514 1.00 87.50 324 ALA A O 1
ATOM 2342 N N . GLN A 1 325 ? 14.260 -6.656 -16.235 1.00 76.50 325 GLN A N 1
ATOM 2343 C CA . GLN A 1 325 ? 14.600 -8.079 -16.306 1.00 76.50 325 GLN A CA 1
ATOM 2344 C C . GLN A 1 325 ? 14.337 -8.831 -14.998 1.00 76.50 325 GLN A C 1
ATOM 2346 O O . GLN A 1 325 ? 14.339 -8.278 -13.899 1.00 76.50 325 GLN A O 1
ATOM 2351 N N . VAL A 1 326 ? 14.180 -10.146 -15.140 1.00 68.06 326 VAL A N 1
ATOM 2352 C CA . VAL A 1 326 ? 14.088 -11.104 -14.038 1.00 68.06 326 VAL A CA 1
ATOM 2353 C C . VAL A 1 326 ? 15.480 -11.649 -13.730 1.00 68.06 326 VAL A C 1
ATOM 2355 O O . VAL A 1 326 ? 16.125 -12.195 -14.622 1.00 68.06 326 VAL A O 1
ATOM 2358 N N . GLY A 1 327 ? 15.919 -11.578 -12.473 1.00 56.47 327 GLY A N 1
ATOM 2359 C CA . GLY A 1 327 ? 16.964 -12.472 -11.966 1.00 56.47 327 GLY A CA 1
ATOM 2360 C C . GLY A 1 327 ? 18.380 -12.314 -12.536 1.00 56.47 327 GLY A C 1
ATOM 2361 O O . GLY A 1 327 ? 19.149 -13.270 -12.454 1.00 56.47 327 GLY A O 1
ATOM 2362 N N . LEU A 1 328 ? 18.765 -11.143 -13.060 1.00 42.97 328 LEU A N 1
ATOM 2363 C CA . LEU A 1 328 ? 20.189 -10.812 -13.196 1.00 42.97 328 LEU A CA 1
ATOM 2364 C C . LEU A 1 328 ? 20.760 -10.394 -11.831 1.00 42.97 328 LEU A C 1
ATOM 2366 O O . LEU A 1 328 ? 20.773 -9.215 -11.484 1.00 42.97 328 LEU A O 1
ATOM 2370 N N . GLU A 1 329 ? 21.246 -11.374 -11.065 1.00 43.03 329 GLU A N 1
ATOM 2371 C CA . GLU A 1 329 ? 22.277 -11.120 -10.054 1.00 43.03 329 GLU A CA 1
ATOM 2372 C C . GLU A 1 329 ? 23.620 -10.868 -10.763 1.00 43.03 329 GLU A C 1
ATOM 2374 O O . GLU A 1 329 ? 24.187 -11.771 -11.380 1.00 43.03 329 GLU A O 1
ATOM 2379 N N . GLU A 1 330 ? 24.193 -9.680 -10.579 1.00 36.66 330 GLU A N 1
ATOM 2380 C CA . GLU A 1 330 ? 25.588 -9.640 -10.134 1.00 36.66 330 GLU A CA 1
ATOM 2381 C C . GLU A 1 330 ? 25.537 -9.712 -8.591 1.00 36.66 330 GLU A C 1
ATOM 2383 O O . GLU A 1 330 ? 24.698 -9.055 -7.979 1.00 36.66 330 GLU A O 1
ATOM 2388 N N . ALA A 1 331 ? 26.322 -10.534 -7.889 1.00 34.12 331 ALA A N 1
ATOM 2389 C CA . ALA A 1 331 ? 27.658 -11.028 -8.219 1.00 34.12 331 ALA A CA 1
ATOM 2390 C C . ALA A 1 331 ? 27.912 -12.510 -7.808 1.00 34.12 331 ALA A C 1
ATOM 2392 O O . ALA A 1 331 ? 27.179 -13.072 -6.994 1.00 34.12 331 ALA A O 1
ATOM 2393 N N . PRO A 1 332 ? 28.981 -13.154 -8.334 1.00 32.12 332 PRO A N 1
ATOM 2394 C CA . PRO A 1 332 ? 29.449 -14.485 -7.908 1.00 32.12 332 PRO A CA 1
ATOM 2395 C C . PRO A 1 332 ? 29.929 -14.546 -6.430 1.00 32.12 332 PRO A C 1
ATOM 2397 O O . PRO A 1 332 ? 30.100 -13.514 -5.786 1.00 32.12 332 PRO A O 1
ATOM 2400 N N . PRO A 1 333 ? 30.131 -15.751 -5.850 1.00 38.09 333 PRO A N 1
ATOM 2401 C CA . PRO A 1 333 ? 29.706 -16.003 -4.470 1.00 38.09 333 PRO A CA 1
ATOM 2402 C C . PRO A 1 333 ? 30.716 -15.667 -3.365 1.00 38.09 333 PRO A C 1
ATOM 2404 O O . PRO A 1 333 ? 31.826 -16.209 -3.324 1.00 38.09 333 PRO A O 1
ATOM 2407 N N . GLU A 1 334 ? 30.243 -14.952 -2.341 1.00 37.12 334 GLU A N 1
ATOM 2408 C CA . GLU A 1 334 ? 30.803 -15.045 -0.990 1.00 37.12 334 GLU A CA 1
ATOM 2409 C C . GLU A 1 334 ? 30.229 -16.257 -0.232 1.00 37.12 334 GLU A C 1
ATOM 2411 O O . GLU A 1 334 ? 29.043 -16.586 -0.312 1.00 37.12 334 GLU A O 1
ATOM 2416 N N . ARG A 1 335 ? 31.078 -16.959 0.530 1.00 33.88 335 ARG A N 1
ATOM 2417 C CA . ARG A 1 335 ? 30.679 -18.165 1.276 1.00 33.88 335 ARG A CA 1
ATOM 2418 C C . ARG A 1 335 ? 29.896 -17.815 2.544 1.00 33.88 335 ARG A C 1
ATOM 2420 O O . ARG A 1 335 ? 30.497 -17.657 3.604 1.00 33.88 335 ARG A O 1
ATOM 2427 N N . GLY A 1 336 ? 28.569 -17.817 2.465 1.00 35.12 336 GLY A N 1
ATOM 2428 C CA . GLY A 1 336 ? 27.709 -17.826 3.655 1.00 35.12 336 GLY A CA 1
ATOM 2429 C C . GLY A 1 336 ? 26.377 -17.106 3.492 1.00 35.12 336 GLY A C 1
ATOM 2430 O O . GLY A 1 336 ? 25.443 -17.419 4.226 1.00 35.12 336 GLY A O 1
ATOM 2431 N N . ALA A 1 337 ? 26.264 -16.204 2.516 1.00 37.03 337 ALA A N 1
ATOM 2432 C CA . ALA A 1 337 ? 24.976 -15.654 2.122 1.00 37.03 337 ALA A CA 1
ATOM 2433 C C . ALA A 1 337 ? 24.093 -16.769 1.538 1.00 37.03 337 ALA A C 1
ATOM 2435 O O . ALA A 1 337 ? 24.532 -17.546 0.685 1.00 37.03 337 ALA A O 1
ATOM 2436 N N . SER A 1 338 ? 22.838 -16.851 1.981 1.00 34.31 338 SER A N 1
ATOM 2437 C CA . SER A 1 338 ? 21.817 -17.588 1.239 1.00 34.31 338 SER A CA 1
ATOM 2438 C C . SER A 1 338 ? 21.559 -16.841 -0.064 1.00 34.31 338 SER A C 1
ATOM 2440 O O . SER A 1 338 ? 21.187 -15.669 0.000 1.00 34.31 338 SER A O 1
ATOM 2442 N N . GLN A 1 339 ? 21.729 -17.495 -1.217 1.00 35.19 339 GLN A N 1
ATOM 2443 C CA . GLN A 1 339 ? 21.358 -16.881 -2.495 1.00 35.19 339 GLN A CA 1
ATOM 2444 C C . GLN A 1 339 ? 19.905 -16.408 -2.432 1.00 35.19 339 GLN A C 1
ATOM 2446 O O . GLN A 1 339 ? 19.032 -17.131 -1.934 1.00 35.19 339 GLN A O 1
ATOM 2451 N N . GLY A 1 340 ? 19.660 -15.184 -2.896 1.00 39.47 340 GLY A N 1
ATOM 2452 C CA . GLY A 1 340 ? 18.306 -14.664 -2.961 1.00 39.47 340 GLY A CA 1
ATOM 2453 C C . GLY A 1 340 ? 17.475 -15.499 -3.939 1.00 39.47 340 GLY A C 1
ATOM 2454 O O . GLY A 1 340 ? 18.021 -16.031 -4.908 1.00 39.47 340 GLY A O 1
ATOM 2455 N N . PRO A 1 341 ? 16.150 -15.619 -3.746 1.00 42.12 341 PRO A N 1
ATOM 2456 C CA . PRO A 1 341 ? 15.308 -15.969 -4.879 1.00 42.12 341 PRO A CA 1
ATOM 2457 C C . PRO A 1 341 ? 15.522 -14.906 -5.966 1.00 42.12 341 PRO A C 1
ATOM 2459 O O . PRO A 1 341 ? 15.578 -13.715 -5.647 1.00 42.12 341 PRO A O 1
ATOM 2462 N N . GLY A 1 342 ? 15.693 -15.339 -7.218 1.00 50.69 342 GLY A N 1
ATOM 2463 C CA . GLY A 1 342 ? 16.042 -14.464 -8.339 1.00 50.69 342 GLY A CA 1
ATOM 2464 C C . GLY A 1 342 ? 14.988 -13.381 -8.537 1.00 50.69 342 GLY A C 1
ATOM 2465 O O . GLY A 1 342 ? 13.940 -13.633 -9.125 1.00 50.69 342 GLY A O 1
ATOM 2466 N N . ARG A 1 343 ? 15.256 -12.185 -8.004 1.00 63.56 343 ARG A N 1
ATOM 2467 C CA . ARG A 1 343 ? 14.241 -11.141 -7.857 1.00 63.56 343 ARG A CA 1
ATOM 2468 C C . ARG A 1 343 ? 13.804 -10.640 -9.229 1.00 63.56 343 ARG A C 1
ATOM 2470 O O . ARG A 1 343 ? 14.641 -10.345 -10.085 1.00 63.56 343 ARG A O 1
ATOM 2477 N N . SER A 1 344 ? 12.494 -10.534 -9.422 1.00 67.56 344 SER A N 1
ATOM 2478 C CA . SER A 1 344 ? 11.930 -9.820 -10.559 1.00 67.56 344 SER A CA 1
ATOM 2479 C C . SER A 1 344 ? 11.672 -8.362 -10.195 1.00 67.56 344 SER A C 1
ATOM 2481 O O . SER A 1 344 ? 11.564 -7.996 -9.025 1.00 67.56 344 SER A O 1
ATOM 2483 N N . GLN A 1 345 ? 11.562 -7.541 -11.227 1.00 77.19 345 GLN A N 1
ATOM 2484 C CA . GLN A 1 345 ? 10.910 -6.246 -11.189 1.00 77.19 345 GLN A CA 1
ATOM 2485 C C . GLN A 1 345 ? 10.300 -6.077 -12.579 1.00 77.19 345 GLN A C 1
ATOM 2487 O O . GLN A 1 345 ? 10.981 -6.313 -13.574 1.00 77.19 345 GLN A O 1
ATOM 2492 N N . GLY A 1 346 ? 9.013 -5.747 -12.681 1.00 85.38 346 GLY A N 1
ATOM 2493 C CA . GLY A 1 346 ? 8.352 -5.661 -13.985 1.00 85.38 346 GLY A CA 1
ATOM 2494 C C . GLY A 1 346 ? 6.938 -6.232 -14.025 1.00 85.38 346 GLY A C 1
ATOM 2495 O O . GLY A 1 346 ? 6.733 -7.438 -13.882 1.00 85.38 346 GLY A O 1
ATOM 2496 N N . LEU A 1 347 ? 5.966 -5.382 -14.356 1.00 91.75 347 LEU A N 1
ATOM 2497 C CA . LEU A 1 347 ? 4.570 -5.765 -14.594 1.00 91.75 347 LEU A CA 1
ATOM 2498 C C . LEU A 1 347 ? 4.438 -6.859 -15.671 1.00 91.75 347 LEU A C 1
ATOM 2500 O O . LEU A 1 347 ? 3.590 -7.739 -15.550 1.00 91.75 347 LEU A O 1
ATOM 2504 N N . THR A 1 348 ? 5.306 -6.866 -16.689 1.00 90.88 348 THR A N 1
ATOM 2505 C CA . THR A 1 348 ? 5.314 -7.905 -17.738 1.00 90.88 348 THR A CA 1
ATOM 2506 C C . THR A 1 348 ? 5.689 -9.284 -17.189 1.00 90.88 348 THR A C 1
ATOM 2508 O O . THR A 1 348 ? 5.189 -10.286 -17.700 1.00 90.88 348 THR A O 1
ATOM 2511 N N . HIS A 1 349 ? 6.533 -9.355 -16.150 1.00 88.06 349 HIS A N 1
ATOM 2512 C CA . HIS A 1 349 ? 6.866 -10.614 -15.481 1.00 88.06 349 HIS A CA 1
ATOM 2513 C C . HIS A 1 349 ? 5.801 -11.017 -14.461 1.00 88.06 349 HIS A C 1
ATOM 2515 O O . HIS A 1 349 ? 5.338 -12.154 -14.509 1.00 88.06 349 HIS A O 1
ATOM 2521 N N . ALA A 1 350 ? 5.356 -10.101 -13.597 1.00 88.12 350 ALA A N 1
ATOM 2522 C CA . ALA A 1 350 ? 4.312 -10.385 -12.608 1.00 88.12 350 ALA A CA 1
ATOM 2523 C C . ALA A 1 350 ? 3.023 -10.928 -13.264 1.00 88.12 350 ALA A C 1
ATOM 2525 O O . ALA A 1 350 ? 2.388 -11.840 -12.738 1.00 88.12 350 ALA A O 1
ATOM 2526 N N . LEU A 1 351 ? 2.677 -10.436 -14.462 1.00 91.06 351 LEU A N 1
ATOM 2527 C CA . LEU A 1 351 ? 1.552 -10.930 -15.267 1.00 91.06 351 LEU A CA 1
ATOM 2528 C C . LEU A 1 351 ? 1.910 -12.112 -16.192 1.00 91.06 351 LEU A C 1
ATOM 2530 O O . LEU A 1 351 ? 1.031 -12.623 -16.873 1.00 91.06 351 LEU A O 1
ATOM 2534 N N . SER A 1 352 ? 3.161 -12.577 -16.236 1.00 89.12 352 SER A N 1
ATOM 2535 C CA . SER A 1 352 ? 3.551 -13.778 -17.002 1.00 89.12 352 SER A CA 1
ATOM 2536 C C . SER A 1 352 ? 3.300 -15.097 -16.261 1.00 89.12 352 SER A C 1
ATOM 2538 O O . SER A 1 352 ? 3.340 -16.164 -16.872 1.00 89.12 352 SER A O 1
ATOM 2540 N N . LEU A 1 353 ? 3.072 -15.028 -14.947 1.00 87.50 353 LEU A N 1
ATOM 2541 C CA . LEU A 1 353 ? 2.998 -16.182 -14.054 1.00 87.50 353 LEU A CA 1
ATOM 2542 C C . LEU A 1 353 ? 1.565 -16.715 -13.931 1.00 87.50 353 LEU A C 1
ATOM 2544 O O . LEU A 1 353 ? 0.612 -15.953 -13.774 1.00 87.50 353 LEU A O 1
ATOM 2548 N N . ASP A 1 354 ? 1.406 -18.037 -13.918 1.00 86.06 354 ASP A N 1
ATOM 2549 C CA . ASP A 1 354 ? 0.110 -18.725 -13.797 1.00 86.06 354 ASP A CA 1
ATOM 2550 C C . ASP A 1 354 ? -0.592 -18.503 -12.440 1.00 86.06 354 ASP A C 1
ATOM 2552 O O . ASP A 1 354 ? -1.812 -18.650 -12.327 1.00 86.06 354 ASP A O 1
ATOM 2556 N N . ILE A 1 355 ? 0.154 -18.062 -11.425 1.00 88.25 355 ILE A N 1
ATOM 2557 C CA . ILE A 1 355 ? -0.360 -17.641 -10.114 1.00 88.25 355 ILE A CA 1
ATOM 2558 C C . ILE A 1 355 ? -1.085 -16.282 -10.123 1.00 88.25 355 ILE A C 1
ATOM 2560 O O . ILE A 1 355 ? -1.800 -15.978 -9.167 1.00 88.25 355 ILE A O 1
ATOM 2564 N N . VAL A 1 356 ? -0.918 -15.435 -11.150 1.00 86.62 356 VAL A N 1
ATOM 2565 C CA . VAL A 1 356 ? -1.284 -14.002 -11.072 1.00 86.62 356 VAL A CA 1
ATOM 2566 C C . VAL A 1 356 ? -2.773 -13.754 -10.785 1.00 86.62 356 VAL A C 1
ATOM 2568 O O . VAL A 1 356 ? -3.129 -12.872 -9.994 1.00 86.62 356 VAL A O 1
ATOM 2571 N N . GLY A 1 357 ? -3.642 -14.578 -11.372 1.00 90.12 357 GLY A N 1
ATOM 2572 C CA . GLY A 1 357 ? -5.095 -14.529 -11.202 1.00 90.12 357 GLY A CA 1
ATOM 2573 C C . GLY A 1 357 ? -5.623 -15.230 -9.947 1.00 90.12 357 GLY A C 1
ATOM 2574 O O . GLY A 1 357 ? -6.835 -15.373 -9.832 1.00 90.12 357 GLY A O 1
ATOM 2575 N N . ARG A 1 358 ? -4.753 -15.693 -9.036 1.00 94.62 358 ARG A N 1
ATOM 2576 C CA . ARG A 1 358 ? -5.124 -16.441 -7.822 1.00 94.62 358 ARG A CA 1
ATOM 2577 C C . ARG A 1 358 ? -4.898 -15.639 -6.538 1.00 94.62 358 ARG A C 1
ATOM 2579 O O . ARG A 1 358 ? -4.023 -14.765 -6.458 1.00 94.62 358 ARG A O 1
ATOM 2586 N N . ASP A 1 359 ? -5.701 -15.979 -5.538 1.00 95.38 359 ASP A N 1
ATOM 2587 C CA . ASP A 1 359 ? -5.741 -15.340 -4.223 1.00 95.38 359 ASP A CA 1
ATOM 2588 C C . ASP A 1 359 ? -4.525 -15.704 -3.370 1.00 95.38 359 ASP A C 1
ATOM 2590 O O . ASP A 1 359 ? -4.064 -16.852 -3.379 1.00 95.38 359 ASP A O 1
ATOM 2594 N N . ALA A 1 360 ? -4.020 -14.736 -2.605 1.00 94.94 360 ALA A N 1
ATOM 2595 C CA . ALA A 1 360 ? -2.872 -14.917 -1.724 1.00 94.94 360 ALA A CA 1
ATOM 2596 C C . ALA A 1 360 ? -3.299 -15.533 -0.379 1.00 94.94 360 ALA A C 1
ATOM 2598 O O . ALA A 1 360 ? -3.141 -14.944 0.683 1.00 94.94 360 ALA A O 1
ATOM 2599 N N . ALA A 1 361 ? -3.860 -16.737 -0.457 1.00 94.50 361 ALA A N 1
ATOM 2600 C CA . ALA A 1 361 ? -4.431 -17.478 0.659 1.00 94.50 361 ALA A CA 1
ATOM 2601 C C . ALA A 1 361 ? -3.489 -18.567 1.190 1.00 94.50 361 ALA A C 1
ATOM 2603 O O . ALA A 1 361 ? -2.725 -19.167 0.434 1.00 94.50 361 ALA A O 1
ATOM 2604 N N . VAL A 1 362 ? -3.643 -18.946 2.464 1.00 89.31 362 VAL A N 1
ATOM 2605 C CA . VAL A 1 362 ? -2.898 -20.065 3.089 1.00 89.31 362 VAL A CA 1
ATOM 2606 C C . VAL A 1 362 ? -3.139 -21.408 2.373 1.00 89.31 362 VAL A C 1
ATOM 2608 O O . VAL A 1 362 ? -2.271 -22.279 2.372 1.00 89.31 362 VAL A O 1
ATOM 2611 N N . ALA A 1 363 ? -4.291 -21.574 1.713 1.00 90.62 363 ALA A N 1
ATOM 2612 C CA . ALA A 1 363 ? -4.590 -22.737 0.872 1.00 90.62 363 ALA A CA 1
ATOM 2613 C C . ALA A 1 363 ? -3.814 -22.757 -0.466 1.00 90.62 363 ALA A C 1
ATOM 2615 O O . ALA A 1 363 ? -3.615 -23.825 -1.042 1.00 90.62 363 ALA A O 1
ATOM 2616 N N . ASN A 1 364 ? -3.356 -21.596 -0.944 1.00 94.69 364 ASN A N 1
ATOM 2617 C CA . ASN A 1 364 ? -2.594 -21.398 -2.178 1.00 94.69 364 ASN A CA 1
ATOM 2618 C C . ASN A 1 364 ? -1.092 -21.243 -1.862 1.00 94.69 364 ASN A C 1
ATOM 2620 O O . ASN A 1 364 ? -0.468 -20.234 -2.191 1.00 94.69 364 ASN A O 1
ATOM 2624 N N . ALA A 1 365 ? -0.499 -22.236 -1.192 1.00 92.50 365 ALA A N 1
ATOM 2625 C CA . ALA A 1 365 ? 0.895 -22.176 -0.734 1.00 92.50 365 ALA A CA 1
ATOM 2626 C C . ALA A 1 365 ? 1.921 -21.950 -1.867 1.00 92.50 365 ALA A C 1
ATOM 2628 O O . ALA A 1 365 ? 2.982 -21.381 -1.632 1.00 92.50 365 ALA A O 1
ATOM 2629 N N . ASP A 1 366 ? 1.594 -22.353 -3.095 1.00 92.69 366 ASP A N 1
ATOM 2630 C CA . ASP A 1 366 ? 2.368 -22.101 -4.314 1.00 92.69 366 ASP A CA 1
ATOM 2631 C C . ASP A 1 366 ? 2.275 -20.644 -4.806 1.00 92.69 366 ASP A C 1
ATOM 2633 O O . ASP A 1 366 ? 3.257 -20.110 -5.315 1.00 92.69 366 ASP A O 1
ATOM 2637 N N . VAL A 1 367 ? 1.140 -19.966 -4.596 1.00 93.94 367 VAL A N 1
ATOM 2638 C CA . VAL A 1 367 ? 0.999 -18.517 -4.838 1.00 93.94 367 VAL A CA 1
ATOM 2639 C C . VAL A 1 367 ? 1.813 -17.735 -3.808 1.00 93.94 367 VAL A C 1
ATOM 2641 O O . VAL A 1 367 ? 2.542 -16.821 -4.182 1.00 93.94 367 VAL A O 1
ATOM 2644 N N . LEU A 1 368 ? 1.739 -18.113 -2.526 1.00 92.62 368 LEU A N 1
ATOM 2645 C CA . LEU A 1 368 ? 2.523 -17.475 -1.459 1.00 92.62 368 LEU A CA 1
ATOM 2646 C C . LEU A 1 368 ? 4.035 -17.650 -1.674 1.00 92.62 368 LEU A C 1
ATOM 2648 O O . LEU A 1 368 ? 4.789 -16.687 -1.542 1.00 92.62 368 LEU A O 1
ATOM 2652 N N . GLU A 1 369 ? 4.475 -18.850 -2.067 1.00 88.94 369 GLU A N 1
ATOM 2653 C CA . GLU A 1 369 ? 5.866 -19.110 -2.452 1.00 88.94 369 GLU A CA 1
ATOM 2654 C C . GLU A 1 369 ? 6.279 -18.266 -3.666 1.00 88.94 369 GLU A C 1
ATOM 2656 O O . GLU A 1 369 ? 7.315 -17.605 -3.623 1.00 88.94 369 GLU A O 1
ATOM 2661 N N . ALA A 1 370 ? 5.458 -18.209 -4.721 1.00 88.25 370 ALA A N 1
ATOM 2662 C CA . ALA A 1 370 ? 5.758 -17.401 -5.901 1.00 88.25 370 ALA A CA 1
ATOM 2663 C C . ALA A 1 370 ? 5.947 -15.914 -5.545 1.00 88.25 370 ALA A C 1
ATOM 2665 O O . ALA A 1 370 ? 6.961 -15.325 -5.928 1.00 88.25 370 ALA A O 1
ATOM 2666 N N . LEU A 1 371 ? 5.035 -15.327 -4.759 1.00 89.12 371 LEU A N 1
ATOM 2667 C CA . LEU A 1 371 ? 5.121 -13.934 -4.292 1.00 89.12 371 LEU A CA 1
ATOM 2668 C C . LEU A 1 371 ? 6.405 -13.697 -3.478 1.00 89.12 371 LEU A C 1
ATOM 2670 O O . LEU A 1 371 ? 7.194 -12.819 -3.838 1.00 89.12 371 LEU A O 1
ATOM 2674 N N . ARG A 1 372 ? 6.702 -14.563 -2.494 1.00 84.81 372 ARG A N 1
ATOM 2675 C CA . ARG A 1 372 ? 7.965 -14.564 -1.724 1.00 84.81 372 ARG A CA 1
ATOM 2676 C C . ARG A 1 372 ? 9.209 -14.612 -2.619 1.00 84.81 372 ARG A C 1
ATOM 2678 O O . ARG A 1 372 ? 10.226 -13.994 -2.296 1.00 84.81 372 ARG A O 1
ATOM 2685 N N . THR A 1 373 ? 9.151 -15.352 -3.726 1.00 78.19 373 THR A N 1
ATOM 2686 C CA . THR A 1 373 ? 10.264 -15.504 -4.681 1.00 78.19 373 THR A CA 1
ATOM 2687 C C . THR A 1 373 ? 10.332 -14.440 -5.784 1.00 78.19 373 THR A C 1
ATOM 2689 O O . THR A 1 373 ? 11.221 -14.520 -6.627 1.00 78.19 373 THR A O 1
ATOM 2692 N N . GLY A 1 374 ? 9.473 -13.414 -5.754 1.00 77.44 374 GLY A N 1
ATOM 2693 C CA . GLY A 1 374 ? 9.538 -12.270 -6.674 1.00 77.44 374 GLY A CA 1
ATOM 2694 C C . GLY A 1 374 ? 8.428 -12.197 -7.725 1.00 77.44 374 GLY A C 1
ATOM 2695 O O . GLY A 1 374 ? 8.624 -11.543 -8.746 1.00 77.44 374 GLY A O 1
ATOM 2696 N N . ALA A 1 375 ? 7.278 -12.842 -7.502 1.00 84.81 375 ALA A N 1
ATOM 2697 C CA . ALA A 1 375 ? 6.088 -12.654 -8.340 1.00 84.81 375 ALA A CA 1
ATOM 2698 C C . ALA A 1 375 ? 5.322 -11.343 -8.054 1.00 84.81 375 ALA A C 1
ATOM 2700 O O . ALA A 1 375 ? 4.503 -10.925 -8.873 1.00 84.81 375 ALA A O 1
ATOM 2701 N N . ASP A 1 376 ? 5.576 -10.699 -6.909 1.00 86.25 376 ASP A N 1
ATOM 2702 C CA . ASP A 1 376 ? 5.173 -9.309 -6.662 1.00 86.25 376 ASP A CA 1
ATOM 2703 C C . ASP A 1 376 ? 6.035 -8.332 -7.481 1.00 86.25 376 ASP A C 1
ATOM 2705 O O . ASP A 1 376 ? 7.178 -8.617 -7.828 1.00 86.25 376 ASP A O 1
ATOM 2709 N N . VAL A 1 377 ? 5.501 -7.140 -7.754 1.00 81.88 377 VAL A N 1
ATOM 2710 C CA . VAL A 1 377 ? 6.114 -6.131 -8.646 1.00 81.88 377 VAL A CA 1
ATOM 2711 C C . VAL A 1 377 ? 7.426 -5.502 -8.143 1.00 81.88 377 VAL A C 1
ATOM 2713 O O . VAL A 1 377 ? 8.096 -4.819 -8.918 1.00 81.88 377 VAL A O 1
ATOM 2716 N N . SER A 1 378 ? 7.794 -5.734 -6.876 1.00 85.56 378 SER A N 1
ATOM 2717 C CA . SER A 1 378 ? 9.020 -5.258 -6.211 1.00 85.56 378 SER A CA 1
ATOM 2718 C C . SER A 1 378 ? 9.349 -3.780 -6.460 1.00 85.56 378 SER A C 1
ATOM 2720 O O . SER A 1 378 ? 10.374 -3.415 -7.045 1.00 85.56 378 SER A O 1
ATOM 2722 N N . ASN A 1 379 ? 8.449 -2.927 -5.966 1.00 93.31 379 ASN A N 1
ATOM 2723 C CA . ASN A 1 379 ? 8.529 -1.474 -6.081 1.00 93.31 379 ASN A CA 1
ATOM 2724 C C . ASN A 1 379 ? 9.715 -0.870 -5.290 1.00 93.31 379 ASN A C 1
ATOM 2726 O O . ASN A 1 379 ? 10.227 -1.463 -4.333 1.00 93.31 379 ASN A O 1
ATOM 2730 N N . ILE A 1 380 ? 10.115 0.346 -5.675 1.00 95.19 380 ILE A N 1
ATOM 2731 C CA . ILE A 1 380 ? 11.209 1.121 -5.070 1.00 95.19 380 ILE A CA 1
ATOM 2732 C C . ILE A 1 380 ? 10.636 2.376 -4.407 1.00 95.19 380 ILE A C 1
ATOM 2734 O O . ILE A 1 380 ? 10.002 3.194 -5.075 1.00 95.19 380 ILE A O 1
ATOM 2738 N N . PHE A 1 381 ? 10.877 2.543 -3.110 1.00 95.88 381 PHE A N 1
ATOM 2739 C CA . PHE A 1 381 ? 10.476 3.710 -2.327 1.00 95.88 381 PHE A CA 1
ATOM 2740 C C . PHE A 1 381 ? 11.551 4.807 -2.420 1.00 95.88 381 PHE A C 1
ATOM 2742 O O . PHE A 1 381 ? 12.748 4.535 -2.312 1.00 95.88 381 PHE A O 1
ATOM 2749 N N . ASP A 1 382 ? 11.113 6.055 -2.579 1.00 93.19 382 ASP A N 1
ATOM 2750 C CA . ASP A 1 382 ? 11.961 7.260 -2.632 1.00 93.19 382 ASP A CA 1
ATOM 2751 C C . ASP A 1 382 ? 12.442 7.737 -1.252 1.00 93.19 382 ASP A C 1
ATOM 2753 O O . ASP A 1 382 ? 13.502 8.341 -1.108 1.00 93.19 382 ASP A O 1
ATOM 2757 N N . VAL A 1 383 ? 11.657 7.449 -0.213 1.00 93.31 383 VAL A N 1
ATOM 2758 C CA . VAL A 1 383 ? 11.903 7.866 1.172 1.00 93.31 383 VAL A CA 1
ATOM 2759 C C . VAL A 1 383 ? 11.653 6.676 2.096 1.00 93.31 383 VAL A C 1
ATOM 2761 O O . VAL A 1 383 ? 10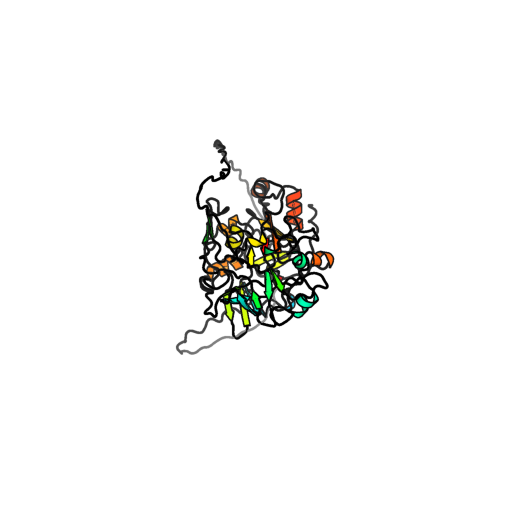.822 5.820 1.805 1.00 93.31 383 VAL A O 1
ATOM 2764 N N . PHE A 1 384 ? 12.339 6.602 3.236 1.00 96.31 384 PHE A N 1
ATOM 2765 C CA . PHE A 1 384 ? 12.091 5.558 4.227 1.00 96.31 384 PHE A CA 1
ATOM 2766 C C . PHE A 1 384 ? 12.164 6.118 5.658 1.00 96.31 384 PHE A C 1
ATOM 2768 O O . PHE A 1 384 ? 12.934 7.055 5.898 1.00 96.31 384 PHE A O 1
ATOM 2775 N N . PRO A 1 385 ? 11.428 5.557 6.643 1.00 96.44 385 PRO A N 1
ATOM 2776 C CA . PRO A 1 385 ? 11.433 6.070 8.018 1.00 96.44 385 PRO A CA 1
ATOM 2777 C C . PRO A 1 385 ? 12.813 6.105 8.699 1.00 96.44 385 PRO A C 1
ATOM 2779 O O . PRO A 1 385 ? 12.991 6.840 9.669 1.00 96.44 385 PRO A O 1
ATOM 2782 N N . THR A 1 386 ? 13.793 5.336 8.206 1.00 96.31 386 THR A N 1
ATOM 2783 C CA . THR A 1 386 ? 15.159 5.276 8.757 1.00 96.31 386 THR A CA 1
ATOM 2784 C C . THR A 1 386 ? 16.172 6.205 8.083 1.00 96.31 386 THR A C 1
ATOM 2786 O O . THR A 1 386 ? 17.339 6.153 8.470 1.00 96.31 386 THR A O 1
ATOM 2789 N N . ASN A 1 387 ? 15.774 7.056 7.123 1.00 94.50 387 ASN A N 1
ATOM 2790 C CA . ASN A 1 387 ? 16.691 8.043 6.533 1.00 94.50 387 ASN A CA 1
ATOM 2791 C C . ASN A 1 387 ? 17.378 8.852 7.660 1.00 94.50 387 ASN A C 1
ATOM 2793 O O . ASN A 1 387 ? 16.730 9.229 8.631 1.00 94.50 387 ASN A O 1
ATOM 2797 N N . GLU A 1 388 ? 18.683 9.113 7.585 1.00 93.12 388 GLU A N 1
ATOM 2798 C CA . GLU A 1 388 ? 19.475 9.730 8.664 1.00 93.12 388 GLU A CA 1
ATOM 2799 C C . GLU A 1 388 ? 19.172 11.230 8.806 1.00 93.12 388 GLU A C 1
ATOM 2801 O O . GLU A 1 388 ? 19.045 11.767 9.915 1.00 93.12 388 GLU A O 1
ATOM 2806 N N . ARG A 1 389 ? 18.979 11.894 7.667 1.00 92.25 389 ARG A N 1
ATOM 2807 C CA . ARG A 1 389 ? 18.624 13.310 7.551 1.00 92.25 389 ARG A CA 1
ATOM 2808 C C . ARG A 1 389 ? 17.182 13.537 8.016 1.00 92.25 389 ARG A C 1
ATOM 2810 O O . ARG A 1 389 ? 16.272 12.781 7.679 1.00 92.25 389 ARG A O 1
ATOM 2817 N N . ALA A 1 390 ? 16.973 14.559 8.843 1.00 91.19 390 ALA A N 1
ATOM 2818 C CA . ALA A 1 390 ? 15.679 14.807 9.483 1.00 91.19 390 ALA A CA 1
ATOM 2819 C C . ALA A 1 390 ? 14.662 15.406 8.507 1.00 91.19 390 ALA A C 1
ATOM 2821 O O . ALA A 1 390 ? 13.473 15.111 8.594 1.00 91.19 390 ALA A O 1
ATOM 2822 N N . GLU A 1 391 ? 15.156 16.211 7.573 1.00 90.69 391 GLU A N 1
ATOM 2823 C CA . GLU A 1 391 ? 14.418 16.735 6.436 1.00 90.69 391 GLU A CA 1
ATOM 2824 C C . GLU A 1 391 ? 13.986 15.609 5.479 1.00 90.69 391 GLU A C 1
ATOM 2826 O O . GLU A 1 391 ? 12.815 15.540 5.129 1.00 90.69 391 GLU A O 1
ATOM 2831 N N . ASP A 1 392 ? 14.862 14.649 5.165 1.00 90.56 392 ASP A N 1
ATOM 2832 C CA . ASP A 1 392 ? 14.519 13.521 4.291 1.00 90.56 392 ASP A CA 1
ATOM 2833 C C . ASP A 1 392 ? 13.445 12.619 4.941 1.00 90.56 392 ASP A C 1
ATOM 2835 O O . ASP A 1 392 ? 12.514 12.191 4.266 1.00 90.56 392 ASP A O 1
ATOM 2839 N N . ARG A 1 393 ? 13.502 12.379 6.266 1.00 91.75 393 ARG A N 1
ATOM 2840 C CA . ARG A 1 393 ? 12.413 11.691 6.999 1.00 91.75 393 ARG A CA 1
ATOM 2841 C C . ARG A 1 393 ? 11.104 12.479 7.029 1.00 91.75 393 ARG A C 1
ATOM 2843 O O . ARG A 1 393 ? 10.047 11.868 7.167 1.00 91.75 393 ARG A O 1
ATOM 2850 N N . ALA A 1 394 ? 11.152 13.809 6.948 1.00 92.44 394 ALA A N 1
ATOM 2851 C CA . ALA A 1 394 ? 9.940 14.626 6.953 1.00 92.44 394 ALA A CA 1
ATOM 2852 C C . ALA A 1 394 ? 9.098 14.418 5.682 1.00 92.44 394 ALA A C 1
ATOM 2854 O O . ALA A 1 394 ? 7.882 14.599 5.722 1.00 92.44 394 ALA A O 1
ATOM 2855 N N . GLU A 1 395 ? 9.728 13.961 4.596 1.00 93.75 395 GLU A N 1
ATOM 2856 C CA . GLU A 1 395 ? 9.066 13.634 3.333 1.00 93.75 395 GLU A CA 1
ATOM 2857 C C . GLU A 1 395 ? 8.486 12.200 3.279 1.00 93.75 395 GLU A C 1
ATOM 2859 O O . GLU A 1 395 ? 7.978 11.779 2.236 1.00 93.75 395 GLU A O 1
ATOM 2864 N N . TYR A 1 396 ? 8.525 11.427 4.376 1.00 96.25 396 TYR A N 1
ATOM 2865 C CA . TYR A 1 396 ? 7.899 10.100 4.416 1.00 96.25 396 TYR A CA 1
ATOM 2866 C C . TYR A 1 396 ? 6.365 10.192 4.478 1.00 96.25 396 TYR A C 1
ATOM 2868 O O . TYR A 1 396 ? 5.779 10.955 5.255 1.00 96.25 396 TYR A O 1
ATOM 2876 N N . SER A 1 397 ? 5.720 9.342 3.681 1.00 97.00 397 SER A N 1
ATOM 2877 C CA . SER A 1 397 ? 4.289 9.054 3.705 1.00 97.00 397 SER A CA 1
ATOM 2878 C C . SER A 1 397 ? 4.075 7.602 3.278 1.00 97.00 397 SER A C 1
ATOM 2880 O O . SER A 1 397 ? 4.772 7.158 2.368 1.00 97.00 397 SER A O 1
ATOM 2882 N N . PRO A 1 398 ? 3.096 6.872 3.836 1.00 97.81 398 PRO A N 1
ATOM 2883 C C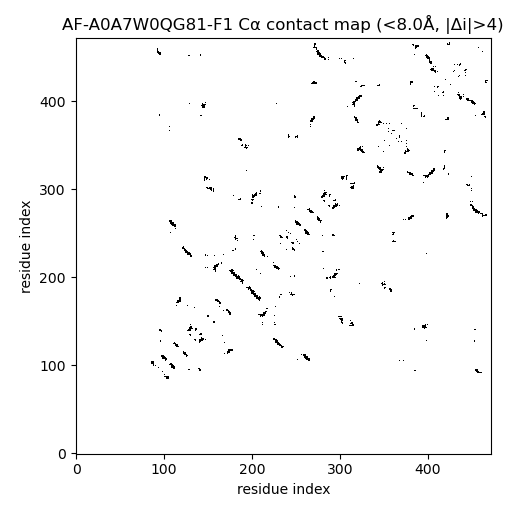A . PRO A 1 398 ? 2.640 5.611 3.256 1.00 97.81 398 PRO A CA 1
ATOM 2884 C C . PRO A 1 398 ? 1.806 5.826 1.982 1.00 97.81 398 PRO A C 1
ATOM 2886 O O . PRO A 1 398 ? 1.523 4.865 1.274 1.00 97.81 398 PRO A O 1
ATOM 2889 N N . ALA A 1 399 ? 1.389 7.067 1.694 1.00 97.56 399 ALA A N 1
ATOM 2890 C CA . ALA A 1 399 ? 0.715 7.429 0.457 1.00 97.56 399 ALA A CA 1
ATOM 2891 C C . ALA A 1 399 ? 1.745 7.672 -0.654 1.00 97.56 399 ALA A C 1
ATOM 2893 O O . ALA A 1 399 ? 2.415 8.709 -0.693 1.00 97.56 399 ALA A O 1
ATOM 2894 N N . TRP A 1 400 ? 1.848 6.725 -1.576 1.00 97.38 400 TRP A N 1
ATOM 2895 C CA . TRP A 1 400 ? 2.828 6.758 -2.652 1.00 97.38 400 TRP A CA 1
ATOM 2896 C C . TRP A 1 400 ? 2.245 7.236 -3.974 1.00 97.38 400 TRP A C 1
ATOM 2898 O O . TRP A 1 400 ? 1.156 6.822 -4.354 1.00 97.38 400 TRP A O 1
ATOM 2908 N N . ASP A 1 401 ? 2.995 8.065 -4.693 1.00 97.06 401 ASP A N 1
ATOM 2909 C CA . ASP A 1 401 ? 2.698 8.546 -6.040 1.00 97.06 401 ASP A CA 1
ATOM 2910 C C . ASP A 1 401 ? 3.412 7.663 -7.072 1.00 97.06 401 ASP A C 1
ATOM 2912 O O . ASP A 1 401 ? 4.641 7.715 -7.202 1.00 97.06 401 ASP A O 1
ATOM 2916 N N . LEU A 1 402 ? 2.661 6.821 -7.781 1.00 97.62 402 LEU A N 1
ATOM 2917 C CA . LEU A 1 402 ? 3.223 5.801 -8.667 1.00 97.62 402 LEU A CA 1
ATOM 2918 C C . LEU A 1 402 ? 3.851 6.404 -9.926 1.00 97.62 402 LEU A C 1
ATOM 2920 O O . LEU A 1 402 ? 3.175 7.039 -10.734 1.00 97.62 402 LEU A O 1
ATOM 2924 N N . HIS A 1 403 ? 5.133 6.119 -10.123 1.00 97.50 403 HIS A N 1
ATOM 2925 C CA . HIS A 1 403 ? 5.898 6.390 -11.332 1.00 97.50 403 HIS A CA 1
ATOM 2926 C C . HIS A 1 403 ? 6.179 5.053 -12.031 1.00 97.50 403 HIS A C 1
ATOM 2928 O O . HIS A 1 403 ? 6.748 4.135 -11.436 1.00 97.50 403 HIS A O 1
ATOM 2934 N N . VAL A 1 404 ? 5.759 4.922 -13.291 1.00 97.06 404 VAL A N 1
ATOM 2935 C CA . VAL A 1 404 ? 5.887 3.674 -14.063 1.00 97.06 404 VAL A CA 1
ATOM 2936 C C . VAL A 1 404 ? 7.018 3.822 -15.076 1.00 97.06 404 VAL A C 1
ATOM 2938 O O . VAL A 1 404 ? 6.893 4.578 -16.033 1.00 97.06 404 VAL A O 1
ATOM 2941 N N . GLY A 1 405 ? 8.115 3.098 -14.873 1.00 96.75 405 GLY A N 1
ATOM 2942 C CA . GLY A 1 405 ? 9.271 3.078 -15.761 1.00 96.75 405 GLY A CA 1
ATOM 2943 C C . GLY A 1 405 ? 9.140 2.069 -16.904 1.00 96.75 405 GLY A C 1
ATOM 2944 O O . GLY A 1 405 ? 8.733 0.920 -16.720 1.00 96.75 405 GLY A O 1
ATOM 2945 N N . VAL A 1 406 ? 9.549 2.484 -18.097 1.00 96.75 406 VAL A N 1
ATOM 2946 C CA . VAL A 1 406 ? 9.722 1.642 -19.282 1.00 96.75 406 VAL A CA 1
ATOM 2947 C C . VAL A 1 406 ? 11.126 1.872 -19.824 1.00 96.75 406 VAL A C 1
ATOM 2949 O O . VAL A 1 406 ? 11.462 2.985 -20.230 1.00 96.75 406 VAL A O 1
ATOM 2952 N N . TYR A 1 407 ? 11.945 0.824 -19.828 1.00 96.31 407 TYR A N 1
ATOM 2953 C CA . TYR A 1 407 ? 13.244 0.832 -20.491 1.00 96.31 407 TYR A CA 1
ATOM 2954 C C . TYR A 1 407 ? 13.069 0.959 -22.001 1.00 96.31 407 TYR A C 1
ATOM 2956 O O . TYR A 1 407 ? 12.233 0.268 -22.588 1.00 96.31 407 TYR A O 1
ATOM 2964 N N . SER A 1 408 ? 13.877 1.819 -22.615 1.00 94.88 408 SER A N 1
ATOM 2965 C CA . SER A 1 408 ? 13.949 1.983 -24.068 1.00 94.88 408 SER A CA 1
ATOM 2966 C C . SER A 1 408 ? 14.381 0.694 -24.780 1.00 94.88 408 SER A C 1
ATOM 2968 O O . SER A 1 408 ? 15.152 -0.098 -24.235 1.00 94.88 408 SER A O 1
ATOM 2970 N N . ASP A 1 409 ? 13.941 0.509 -26.028 1.00 93.50 409 ASP A N 1
ATOM 2971 C CA . ASP A 1 409 ? 14.260 -0.683 -26.830 1.00 93.50 409 ASP A CA 1
ATOM 2972 C C . ASP A 1 409 ? 15.775 -0.933 -26.935 1.00 93.50 409 ASP A C 1
ATOM 2974 O O . ASP A 1 409 ? 16.219 -2.073 -26.839 1.00 93.50 409 ASP A O 1
ATOM 2978 N N . ALA A 1 410 ? 16.580 0.131 -27.038 1.00 92.94 410 ALA A N 1
ATOM 2979 C CA . ALA A 1 410 ? 18.040 0.044 -27.067 1.00 92.94 410 ALA A CA 1
ATOM 2980 C C . ALA A 1 410 ? 18.637 -0.484 -25.748 1.00 92.94 410 ALA A C 1
ATOM 2982 O O . ALA A 1 410 ? 19.609 -1.236 -25.771 1.00 92.94 410 ALA A O 1
ATOM 2983 N N . ALA A 1 411 ? 18.050 -0.134 -24.598 1.00 92.19 411 ALA A N 1
ATOM 2984 C CA . ALA A 1 411 ? 18.464 -0.671 -23.303 1.00 92.19 411 ALA A CA 1
ATOM 2985 C C . ALA A 1 411 ? 18.049 -2.141 -23.133 1.00 92.19 411 ALA A C 1
ATOM 2987 O O . ALA A 1 411 ? 18.778 -2.905 -22.505 1.00 92.19 411 ALA A O 1
ATOM 2988 N N . VAL A 1 412 ? 16.919 -2.551 -23.719 1.00 90.88 412 VAL A N 1
ATOM 2989 C CA . VAL A 1 412 ? 16.484 -3.958 -23.752 1.00 90.88 412 VAL A CA 1
ATOM 2990 C C . VAL A 1 412 ? 17.367 -4.789 -24.694 1.00 90.88 412 VAL A C 1
ATOM 2992 O O . VAL A 1 412 ? 17.813 -5.868 -24.310 1.00 90.88 412 VAL A O 1
ATOM 2995 N N . GLU A 1 413 ? 17.685 -4.285 -25.890 1.00 91.75 413 GLU A N 1
ATOM 2996 C CA . GLU A 1 413 ? 18.591 -4.935 -26.854 1.00 91.75 413 GLU A CA 1
ATOM 2997 C C . GLU A 1 413 ? 20.017 -5.072 -26.293 1.00 91.75 413 GLU A C 1
ATOM 2999 O O . GLU A 1 413 ? 20.649 -6.117 -26.443 1.00 91.75 413 GLU A O 1
ATOM 3004 N N . ALA A 1 414 ? 20.498 -4.058 -25.566 1.00 90.06 414 ALA A N 1
ATOM 3005 C CA . ALA A 1 414 ? 21.768 -4.093 -24.841 1.00 90.06 414 ALA A CA 1
ATOM 3006 C C . ALA A 1 414 ? 21.720 -4.892 -23.518 1.00 90.06 414 ALA A C 1
ATOM 3008 O O . ALA A 1 414 ? 22.693 -4.871 -22.763 1.00 90.06 414 ALA A O 1
ATOM 3009 N N . GLY A 1 415 ? 20.599 -5.545 -23.185 1.00 87.00 415 GLY A N 1
ATOM 3010 C CA . GLY A 1 415 ? 20.423 -6.315 -21.946 1.00 87.00 415 GLY A CA 1
ATOM 3011 C C . GLY A 1 415 ? 20.580 -5.504 -20.650 1.00 87.00 415 GLY A C 1
ATOM 3012 O O . GLY A 1 415 ? 20.774 -6.082 -19.585 1.00 87.00 415 GLY A O 1
ATOM 3013 N N . SER A 1 416 ? 20.514 -4.176 -20.738 1.00 87.00 416 SER A N 1
ATOM 3014 C CA . SER A 1 416 ? 20.820 -3.211 -19.673 1.00 87.00 416 SER A CA 1
ATOM 3015 C C . SER A 1 416 ? 19.584 -2.782 -18.866 1.00 87.00 416 SER A C 1
ATOM 3017 O O . SER A 1 416 ? 19.680 -1.966 -17.953 1.00 87.00 416 SER A O 1
ATOM 3019 N N . ASN A 1 417 ? 18.412 -3.348 -19.163 1.00 90.19 417 ASN A N 1
ATOM 3020 C CA . ASN A 1 417 ? 17.155 -3.170 -18.429 1.00 90.19 417 ASN A CA 1
ATOM 3021 C C . ASN A 1 417 ? 17.106 -3.965 -17.102 1.00 90.19 417 ASN A C 1
ATOM 3023 O O . ASN A 1 417 ? 16.117 -4.635 -16.807 1.00 90.19 417 ASN A O 1
ATOM 3027 N N . GLY A 1 418 ? 18.192 -3.942 -16.325 1.00 85.44 418 GLY A N 1
ATOM 3028 C CA . GLY A 1 418 ? 18.340 -4.687 -15.070 1.00 85.44 418 GLY A CA 1
ATOM 3029 C C . GLY A 1 418 ? 17.557 -4.108 -13.882 1.00 85.44 418 GLY A C 1
ATOM 3030 O O . GLY A 1 418 ? 17.076 -2.975 -13.923 1.00 85.44 418 GLY A O 1
ATOM 3031 N N . LEU A 1 419 ? 17.465 -4.896 -12.807 1.00 86.00 419 LEU A N 1
ATOM 3032 C CA . LEU A 1 419 ? 16.808 -4.549 -11.541 1.00 86.00 419 LEU A CA 1
ATOM 3033 C C . LEU A 1 419 ? 17.303 -3.209 -10.966 1.00 86.00 419 LEU A C 1
ATOM 3035 O O . LEU A 1 419 ? 18.506 -3.012 -10.808 1.00 86.00 419 LEU A O 1
ATOM 3039 N N . GLN A 1 420 ? 16.377 -2.331 -10.570 1.00 90.94 420 GLN A N 1
ATOM 3040 C CA . GLN A 1 420 ? 16.683 -1.079 -9.873 1.00 90.94 420 GLN A CA 1
ATOM 3041 C C . GLN A 1 420 ? 16.261 -1.130 -8.402 1.00 90.94 420 GLN A C 1
ATOM 3043 O O . GLN A 1 420 ? 15.251 -1.737 -8.040 1.00 90.94 420 GLN A O 1
ATOM 3048 N N . THR A 1 421 ? 17.047 -0.473 -7.545 1.00 91.31 421 THR A N 1
ATOM 3049 C CA . THR A 1 421 ? 16.910 -0.546 -6.077 1.00 91.31 421 THR A CA 1
ATOM 3050 C C . THR A 1 421 ? 16.982 0.818 -5.372 1.00 91.31 421 THR A C 1
ATOM 3052 O O . THR A 1 421 ? 16.791 0.899 -4.158 1.00 91.31 421 THR A O 1
ATOM 3055 N N . ASP A 1 422 ? 17.233 1.900 -6.112 1.00 91.56 422 ASP A N 1
ATOM 3056 C CA . ASP A 1 422 ? 17.379 3.266 -5.599 1.00 91.56 422 ASP A CA 1
ATOM 3057 C C . ASP A 1 422 ? 16.675 4.268 -6.532 1.00 91.56 422 ASP A C 1
ATOM 3059 O O . ASP A 1 422 ? 16.822 4.204 -7.756 1.00 91.56 422 ASP A O 1
ATOM 3063 N N . ALA A 1 423 ? 15.896 5.186 -5.955 1.00 93.12 423 ALA A N 1
ATOM 3064 C CA . ALA A 1 423 ? 15.090 6.156 -6.694 1.00 93.12 423 ALA A CA 1
ATOM 3065 C C . ALA A 1 423 ? 15.925 7.191 -7.473 1.00 93.12 423 ALA A C 1
ATOM 3067 O O . ALA A 1 423 ? 15.490 7.653 -8.530 1.00 93.12 423 ALA A O 1
ATOM 3068 N N . ASN A 1 424 ? 17.131 7.539 -7.013 1.00 91.81 424 ASN A N 1
ATOM 3069 C CA . ASN A 1 424 ? 18.028 8.432 -7.747 1.00 91.81 424 ASN A CA 1
ATOM 3070 C C . ASN A 1 424 ? 18.617 7.751 -8.982 1.00 91.81 424 ASN A C 1
ATOM 3072 O O . ASN A 1 424 ? 18.740 8.399 -10.019 1.00 91.81 424 ASN A O 1
ATOM 3076 N N . THR A 1 425 ? 18.916 6.451 -8.917 1.00 92.94 425 THR A N 1
ATOM 3077 C CA . THR A 1 425 ? 19.345 5.692 -10.103 1.00 92.94 425 THR A CA 1
ATOM 3078 C C . THR A 1 425 ? 18.237 5.666 -11.156 1.00 92.94 425 THR A C 1
ATOM 3080 O O . THR A 1 425 ? 18.497 5.952 -12.322 1.00 92.94 425 THR A O 1
ATOM 3083 N N . VAL A 1 426 ? 16.979 5.437 -10.752 1.00 94.50 426 VAL A N 1
ATOM 3084 C CA . VAL A 1 426 ? 15.823 5.502 -11.670 1.00 94.50 426 VAL A CA 1
ATOM 3085 C C . VAL A 1 426 ? 15.664 6.896 -12.295 1.00 94.50 426 VAL A C 1
ATOM 3087 O O . VAL A 1 426 ? 15.345 6.995 -13.479 1.00 94.50 426 VAL A O 1
ATOM 3090 N N . ARG A 1 427 ? 15.929 7.972 -11.540 1.00 94.38 427 ARG A N 1
ATOM 3091 C CA . ARG A 1 427 ? 15.924 9.351 -12.062 1.00 94.38 427 ARG A CA 1
ATOM 3092 C C . ARG A 1 427 ? 17.063 9.623 -13.043 1.00 94.38 427 ARG A C 1
ATOM 3094 O O . ARG A 1 427 ? 16.781 10.164 -14.103 1.00 94.38 427 ARG A O 1
ATOM 3101 N N . SER A 1 428 ? 18.297 9.198 -12.755 1.00 94.81 428 SER A N 1
ATOM 3102 C CA . SER A 1 428 ? 19.432 9.347 -13.688 1.00 94.81 428 SER A CA 1
ATOM 3103 C C . SER A 1 428 ? 19.128 8.663 -15.021 1.00 94.81 428 SER A C 1
ATOM 3105 O O . SER A 1 428 ? 19.184 9.291 -16.075 1.00 94.81 428 SER A O 1
ATOM 3107 N N . LEU A 1 429 ? 18.643 7.417 -14.967 1.00 95.50 429 LEU A N 1
ATOM 3108 C CA . LEU A 1 429 ? 18.206 6.674 -16.150 1.00 95.50 429 LEU A CA 1
ATOM 3109 C C . LEU A 1 429 ? 17.068 7.379 -16.916 1.00 95.50 429 LEU A C 1
ATOM 3111 O O . LEU A 1 429 ? 16.948 7.189 -18.125 1.00 95.50 429 LEU A O 1
ATOM 3115 N N . ALA A 1 430 ? 16.236 8.186 -16.252 1.00 96.44 430 ALA A N 1
ATOM 3116 C CA . ALA A 1 430 ? 15.194 8.977 -16.904 1.00 96.44 430 ALA A CA 1
ATOM 3117 C C . ALA A 1 430 ? 15.716 10.289 -17.517 1.00 96.44 430 ALA A C 1
ATOM 3119 O O . ALA A 1 430 ? 15.331 10.622 -18.639 1.00 96.44 430 ALA A O 1
ATOM 3120 N N . ASP A 1 431 ? 16.622 10.995 -16.837 1.00 96.06 431 ASP A N 1
ATOM 3121 C CA . ASP A 1 431 ? 17.302 12.192 -17.357 1.00 96.06 431 ASP A CA 1
ATOM 3122 C C . ASP A 1 431 ? 18.197 11.857 -18.569 1.00 96.06 431 ASP A C 1
ATOM 3124 O O . ASP A 1 431 ? 18.324 12.649 -19.505 1.00 96.06 431 ASP A O 1
ATOM 3128 N N . GLU A 1 432 ? 18.766 10.648 -18.592 1.00 95.06 432 GLU A N 1
ATOM 3129 C CA . GLU A 1 432 ? 19.520 10.070 -19.714 1.00 95.06 432 GLU A CA 1
ATOM 3130 C C . GLU A 1 432 ? 18.617 9.528 -20.845 1.00 95.06 432 GLU A C 1
ATOM 3132 O O . GLU A 1 432 ? 19.109 9.188 -21.923 1.00 95.06 432 GLU A O 1
ATOM 3137 N N . GLY A 1 433 ? 17.298 9.438 -20.631 1.00 94.50 433 GLY A N 1
ATOM 3138 C CA . GLY A 1 433 ? 16.331 8.888 -21.593 1.00 94.50 433 GLY A CA 1
ATOM 3139 C C . GLY A 1 433 ? 16.366 7.360 -21.753 1.00 94.50 433 GLY A C 1
ATOM 3140 O O . GLY A 1 433 ? 15.713 6.820 -22.648 1.00 94.50 433 GLY A O 1
ATOM 3141 N N . VAL A 1 434 ? 17.103 6.652 -20.894 1.00 96.81 434 VAL A N 1
ATOM 3142 C CA . VAL A 1 434 ? 17.173 5.181 -20.845 1.00 96.81 434 VAL A CA 1
ATOM 3143 C C . VAL A 1 434 ? 15.849 4.587 -20.350 1.00 96.81 434 VAL A C 1
ATOM 3145 O O . VAL A 1 434 ? 15.418 3.546 -20.858 1.00 96.81 434 VAL A O 1
ATOM 3148 N N . VAL A 1 435 ? 15.193 5.269 -19.403 1.00 97.44 435 VAL A N 1
ATOM 3149 C CA . VAL A 1 435 ? 13.877 4.949 -18.828 1.00 97.44 435 VAL A CA 1
ATOM 3150 C C . VAL A 1 435 ? 12.884 6.078 -19.123 1.00 97.44 435 VAL A C 1
ATOM 3152 O O . VAL A 1 435 ? 13.206 7.257 -19.036 1.00 97.44 435 VAL A O 1
ATOM 3155 N N . THR A 1 436 ? 11.647 5.723 -19.459 1.00 97.00 436 THR A N 1
ATOM 3156 C CA . THR A 1 436 ? 10.565 6.660 -19.812 1.00 97.00 436 THR A CA 1
ATOM 3157 C C . THR A 1 436 ? 9.252 6.270 -19.134 1.00 97.00 436 THR A C 1
ATOM 3159 O O . THR A 1 436 ? 9.109 5.145 -18.661 1.00 97.00 436 THR A O 1
ATOM 3162 N N . SER A 1 437 ? 8.272 7.173 -19.101 1.00 96.44 437 SER A N 1
ATOM 3163 C CA . SER A 1 437 ? 6.872 6.800 -18.854 1.00 96.44 437 SER A CA 1
ATOM 3164 C C . SER A 1 437 ? 6.320 5.983 -20.039 1.00 96.44 437 SER A C 1
ATOM 3166 O O . SER A 1 437 ? 6.793 6.158 -21.169 1.00 96.44 437 SER A O 1
ATOM 3168 N N . PRO A 1 438 ? 5.277 5.145 -19.855 1.00 94.12 438 PRO A N 1
ATOM 3169 C CA . PRO A 1 438 ? 4.648 4.406 -20.949 1.00 94.12 438 PRO A CA 1
ATOM 3170 C C . PRO A 1 438 ? 4.276 5.307 -22.134 1.00 94.12 438 PRO A C 1
ATOM 3172 O O . PRO A 1 438 ? 3.642 6.348 -21.970 1.00 94.12 438 PRO A O 1
ATOM 3175 N N . GLY A 1 439 ? 4.690 4.903 -23.338 1.00 91.38 439 GLY A N 1
ATOM 3176 C CA . GLY A 1 439 ? 4.555 5.713 -24.555 1.00 91.38 439 GLY A CA 1
ATOM 3177 C C . GLY A 1 439 ? 5.731 6.656 -24.850 1.00 91.38 439 GLY A C 1
ATOM 3178 O O . GLY A 1 439 ? 5.634 7.437 -25.793 1.00 91.38 439 GLY A O 1
ATOM 3179 N N . GLY A 1 440 ? 6.834 6.589 -24.093 1.00 92.12 440 GLY A N 1
ATOM 3180 C CA . GLY A 1 440 ? 8.067 7.338 -24.381 1.00 92.12 440 GLY A CA 1
ATOM 3181 C C . GLY A 1 440 ? 8.051 8.799 -23.920 1.00 92.12 440 GLY A C 1
ATOM 3182 O O . GLY A 1 440 ? 8.849 9.606 -24.393 1.00 92.12 440 GLY A O 1
ATOM 3183 N N . LEU A 1 441 ? 7.136 9.160 -23.018 1.00 93.81 441 LEU A N 1
ATOM 3184 C CA . LEU A 1 441 ? 7.138 10.466 -22.352 1.00 93.81 441 LEU A CA 1
ATOM 3185 C C . LEU A 1 441 ? 8.215 10.496 -21.246 1.00 93.81 441 LEU A C 1
ATOM 3187 O O . LEU A 1 441 ? 8.586 9.433 -20.747 1.00 93.81 441 LEU A O 1
ATOM 3191 N N . PRO A 1 442 ? 8.697 11.675 -20.804 1.00 95.50 442 PRO A N 1
ATOM 3192 C CA . PRO A 1 442 ? 9.560 11.777 -19.624 1.00 95.50 442 PRO A CA 1
ATOM 3193 C C . PRO A 1 442 ? 8.966 11.037 -18.416 1.00 95.50 442 PRO A C 1
ATOM 3195 O O . PRO A 1 442 ? 7.740 10.981 -18.269 1.00 95.50 442 PRO A O 1
ATOM 3198 N N . LEU A 1 443 ? 9.813 10.449 -17.567 1.00 96.75 443 LEU A N 1
ATOM 3199 C CA . LEU A 1 443 ? 9.343 9.725 -16.384 1.00 96.75 443 LEU A CA 1
ATOM 3200 C C . LEU A 1 443 ? 8.614 10.678 -15.423 1.00 96.75 443 LEU A C 1
ATOM 3202 O O . LEU A 1 443 ? 9.109 11.760 -15.116 1.00 96.75 443 LEU A O 1
ATOM 3206 N N . GLY A 1 444 ? 7.443 10.268 -14.943 1.00 95.38 444 GLY A N 1
ATOM 3207 C CA . GLY A 1 444 ? 6.631 11.057 -14.023 1.00 95.38 444 GLY A CA 1
ATOM 3208 C C . GLY A 1 444 ? 5.485 10.250 -13.421 1.00 95.38 444 GLY A C 1
ATOM 3209 O O . GLY A 1 444 ? 5.302 9.069 -13.725 1.00 95.38 444 GLY A O 1
ATOM 3210 N N . SER A 1 445 ? 4.716 10.908 -12.560 1.00 95.88 445 SER A N 1
ATOM 3211 C CA . SER A 1 445 ? 3.544 10.332 -11.904 1.00 95.88 445 SER A CA 1
ATOM 3212 C C . SER A 1 445 ? 2.477 9.882 -12.904 1.00 95.88 445 SER A C 1
ATOM 3214 O O . SER A 1 445 ? 2.027 10.656 -13.752 1.00 95.88 445 SER A O 1
ATOM 3216 N N . ALA A 1 446 ? 1.991 8.655 -12.726 1.00 95.94 446 ALA A N 1
ATOM 3217 C CA . ALA A 1 446 ? 0.794 8.119 -13.372 1.00 95.94 446 ALA A CA 1
ATOM 3218 C C . ALA A 1 446 ? -0.520 8.660 -12.756 1.00 95.94 446 ALA A C 1
ATOM 3220 O O . ALA A 1 446 ? -1.605 8.245 -13.157 1.00 95.94 446 ALA A O 1
ATOM 3221 N N . ASN A 1 447 ? -0.433 9.553 -11.762 1.00 95.81 447 ASN A N 1
ATOM 3222 C CA . ASN A 1 447 ? -1.513 9.980 -10.868 1.00 95.81 447 ASN A CA 1
ATOM 3223 C C . ASN A 1 447 ? -2.253 8.818 -10.168 1.00 95.81 447 ASN A C 1
ATOM 3225 O O . ASN A 1 447 ? -3.449 8.904 -9.896 1.00 95.81 447 ASN A O 1
ATOM 3229 N N . VAL A 1 448 ? -1.534 7.741 -9.853 1.00 97.62 448 VAL A N 1
ATOM 3230 C CA . VAL A 1 448 ? -2.051 6.635 -9.041 1.00 97.62 448 VAL A CA 1
ATOM 3231 C C . VAL A 1 448 ? -1.459 6.722 -7.642 1.00 97.62 448 VAL A C 1
ATOM 3233 O O . VAL A 1 448 ? -0.239 6.776 -7.487 1.00 97.62 448 VAL A O 1
ATOM 3236 N N . VAL A 1 449 ? -2.329 6.716 -6.633 1.00 97.94 449 VAL A N 1
ATOM 3237 C CA . VAL A 1 449 ? -1.946 6.564 -5.228 1.00 97.94 449 VAL A CA 1
ATOM 3238 C C . VAL A 1 449 ? -1.912 5.086 -4.865 1.00 97.94 449 VAL A C 1
ATOM 3240 O O . VAL A 1 449 ? -2.810 4.337 -5.255 1.00 97.94 449 VAL A O 1
ATOM 3243 N N . ILE A 1 450 ? -0.926 4.674 -4.070 1.00 98.12 450 ILE A N 1
ATOM 3244 C CA . ILE A 1 450 ? -0.926 3.379 -3.378 1.00 98.12 450 ILE A CA 1
ATOM 3245 C C . ILE A 1 450 ? -0.641 3.613 -1.891 1.00 98.12 450 ILE A C 1
ATOM 3247 O O . ILE A 1 450 ? 0.307 4.321 -1.558 1.00 98.12 450 ILE A O 1
ATOM 3251 N N . ASN A 1 451 ? -1.455 3.048 -0.999 1.00 98.56 451 ASN A N 1
ATOM 3252 C CA . ASN A 1 451 ? -1.204 3.053 0.441 1.00 98.56 451 ASN A CA 1
ATOM 3253 C C . ASN A 1 451 ? -0.326 1.849 0.807 1.00 98.56 451 ASN A C 1
ATOM 3255 O O . ASN A 1 451 ? -0.841 0.738 0.974 1.00 98.56 451 ASN A O 1
ATOM 3259 N N . CYS A 1 452 ? 0.986 2.073 0.909 1.00 97.56 452 CYS A N 1
ATOM 3260 C CA . CYS A 1 452 ? 1.977 1.027 1.164 1.00 97.56 452 CYS A CA 1
ATOM 3261 C C . CYS A 1 452 ? 2.929 1.386 2.318 1.00 97.56 452 CYS A C 1
ATOM 3263 O O . CYS A 1 452 ? 4.050 1.839 2.068 1.00 97.56 452 CYS A O 1
ATOM 3265 N N . PRO A 1 453 ? 2.535 1.224 3.590 1.00 98.56 453 PRO A N 1
ATOM 3266 C CA . PRO A 1 453 ? 3.388 1.609 4.705 1.00 98.56 453 PRO A CA 1
ATOM 3267 C C . PRO A 1 453 ? 4.639 0.733 4.817 1.00 98.56 453 PRO A C 1
ATOM 3269 O O . PRO A 1 453 ? 4.591 -0.498 4.702 1.00 98.56 453 PRO A O 1
ATOM 3272 N N . ALA A 1 454 ? 5.769 1.386 5.089 1.00 98.44 454 ALA A N 1
ATOM 3273 C CA . ALA A 1 454 ? 7.030 0.726 5.396 1.00 98.44 454 ALA A CA 1
ATOM 3274 C C . ALA A 1 454 ? 6.874 -0.157 6.644 1.00 98.44 454 ALA A C 1
ATOM 3276 O O . ALA A 1 454 ? 6.369 0.302 7.667 1.00 98.44 454 ALA A O 1
ATOM 3277 N N . LEU A 1 455 ? 7.319 -1.412 6.569 1.00 98.62 455 LEU A N 1
ATOM 3278 C CA . LEU A 1 455 ? 7.242 -2.372 7.674 1.00 98.62 455 LEU A CA 1
ATOM 3279 C C . LEU A 1 455 ? 8.614 -2.591 8.323 1.00 98.62 455 LEU A C 1
ATOM 3281 O O . LEU A 1 455 ? 8.723 -2.624 9.552 1.00 98.62 455 LEU A O 1
ATOM 3285 N N . ALA A 1 456 ? 9.646 -2.808 7.502 1.00 98.06 456 ALA A N 1
ATOM 3286 C CA . ALA A 1 456 ? 10.970 -3.226 7.955 1.00 98.06 456 ALA A CA 1
ATOM 3287 C C . ALA A 1 456 ? 12.051 -3.133 6.861 1.00 98.06 456 ALA A C 1
ATOM 3289 O O . ALA A 1 456 ? 11.745 -2.973 5.681 1.00 98.06 456 ALA A O 1
ATOM 3290 N N . PHE A 1 457 ? 13.312 -3.330 7.246 1.00 95.75 457 PHE A N 1
ATOM 3291 C CA . PHE A 1 457 ? 14.432 -3.620 6.342 1.00 95.75 457 PHE A CA 1
ATOM 3292 C C . PHE A 1 457 ? 15.039 -5.001 6.641 1.00 95.75 457 PHE A C 1
ATOM 3294 O O . PHE A 1 457 ? 14.905 -5.517 7.751 1.00 95.75 457 PHE A O 1
ATOM 3301 N N . LEU A 1 458 ? 15.669 -5.639 5.649 1.00 90.88 458 LEU A N 1
ATOM 3302 C CA . LEU A 1 458 ? 16.190 -7.005 5.809 1.00 90.88 458 LEU A CA 1
ATOM 3303 C C . LEU A 1 458 ? 17.600 -7.052 6.406 1.00 90.88 458 LEU A C 1
ATOM 3305 O O . LEU A 1 458 ? 17.850 -7.850 7.308 1.00 90.88 458 LEU A O 1
ATOM 3309 N N . GLU A 1 459 ? 18.513 -6.207 5.926 1.00 89.69 459 GLU A N 1
ATOM 3310 C CA . GLU A 1 459 ? 19.945 -6.264 6.254 1.00 89.69 459 GLU A CA 1
ATOM 3311 C C . GLU A 1 459 ? 20.419 -4.931 6.835 1.00 89.69 459 GLU A C 1
ATOM 3313 O O . GLU A 1 459 ? 20.348 -4.739 8.049 1.00 89.69 459 GLU A O 1
ATOM 3318 N N . GLU A 1 460 ? 20.837 -3.998 5.982 1.00 91.44 460 GLU A N 1
ATOM 3319 C CA . GLU A 1 460 ? 21.152 -2.623 6.366 1.00 91.44 460 GLU A CA 1
ATOM 3320 C C . GLU A 1 460 ? 19.908 -1.724 6.306 1.00 91.44 460 GLU A C 1
ATOM 3322 O O . GLU A 1 460 ? 18.992 -1.941 5.508 1.00 91.44 460 GLU A O 1
ATOM 3327 N N . ALA A 1 461 ? 19.885 -0.683 7.139 1.00 94.06 461 ALA A N 1
ATOM 3328 C CA . ALA A 1 461 ? 18.826 0.318 7.116 1.00 94.06 461 ALA A CA 1
ATOM 3329 C C . ALA A 1 461 ? 18.952 1.227 5.874 1.00 94.06 461 ALA A C 1
ATOM 3331 O O . ALA A 1 461 ? 20.059 1.665 5.547 1.00 94.06 461 ALA A O 1
ATOM 3332 N N . PRO A 1 462 ? 17.846 1.593 5.205 1.00 94.62 462 PRO A N 1
ATOM 3333 C CA . PRO A 1 462 ? 17.835 2.703 4.256 1.00 94.62 462 PRO A CA 1
ATOM 3334 C C . PRO A 1 462 ? 18.172 4.024 4.980 1.00 94.62 462 PRO A C 1
ATOM 3336 O O . PRO A 1 462 ? 17.324 4.576 5.678 1.00 94.62 462 PRO A O 1
ATOM 3339 N N . LEU A 1 463 ? 19.404 4.531 4.843 1.00 93.19 463 LEU A N 1
ATOM 3340 C CA . LEU A 1 463 ? 19.872 5.742 5.551 1.00 93.19 463 LEU A CA 1
ATOM 3341 C C . LEU A 1 463 ? 19.752 7.046 4.744 1.00 93.19 463 LEU A C 1
ATOM 3343 O O . LEU A 1 463 ? 19.860 8.127 5.312 1.00 93.19 463 LEU A O 1
ATOM 3347 N N . GLY A 1 464 ? 19.489 6.984 3.446 1.00 85.25 464 GLY A N 1
ATOM 3348 C CA . GLY A 1 464 ? 19.274 8.158 2.600 1.00 85.25 464 GLY A CA 1
ATOM 3349 C C . GLY A 1 464 ? 19.592 7.843 1.140 1.00 85.25 464 GLY A C 1
ATOM 3350 O O . GLY A 1 464 ? 20.251 6.831 0.891 1.00 85.25 464 GLY A O 1
ATOM 3351 N N . PRO A 1 465 ? 19.128 8.664 0.184 1.00 71.06 465 PRO A N 1
ATOM 3352 C CA . PRO A 1 465 ? 19.301 8.383 -1.238 1.00 71.06 465 PRO A CA 1
ATOM 3353 C C . PRO A 1 465 ? 20.783 8.250 -1.594 1.00 71.06 465 PRO A C 1
ATOM 3355 O O . PRO A 1 465 ? 21.592 9.084 -1.173 1.00 71.06 465 PRO A O 1
ATOM 3358 N N . ARG A 1 466 ? 21.163 7.225 -2.364 1.00 64.31 466 ARG A N 1
ATOM 3359 C CA . ARG A 1 466 ? 22.560 7.083 -2.795 1.00 64.31 466 ARG A CA 1
ATOM 3360 C C . ARG A 1 466 ? 22.900 8.185 -3.808 1.00 64.31 466 ARG A C 1
ATOM 3362 O O . ARG A 1 466 ? 22.047 8.622 -4.588 1.00 64.31 466 ARG A O 1
ATOM 3369 N N . GLU A 1 467 ? 24.152 8.647 -3.806 1.00 56.34 467 GLU A N 1
ATOM 3370 C CA . GLU A 1 467 ? 24.664 9.415 -4.946 1.00 56.34 467 GLU A CA 1
ATOM 3371 C C . GLU A 1 467 ? 24.676 8.492 -6.180 1.00 56.34 467 GLU A C 1
ATOM 3373 O O . GLU A 1 467 ? 25.081 7.331 -6.048 1.00 56.34 467 GLU A O 1
ATOM 3378 N N . PRO A 1 468 ? 24.250 8.962 -7.370 1.00 51.16 468 PRO A N 1
ATOM 3379 C CA . PRO A 1 468 ? 24.378 8.183 -8.595 1.00 51.16 468 PRO A CA 1
ATOM 3380 C C . PRO A 1 468 ? 25.832 7.757 -8.799 1.00 51.16 468 PRO A C 1
ATOM 3382 O O . PRO A 1 468 ? 26.747 8.581 -8.722 1.00 51.16 468 PRO A O 1
ATOM 3385 N N . ALA A 1 469 ? 26.052 6.468 -9.061 1.00 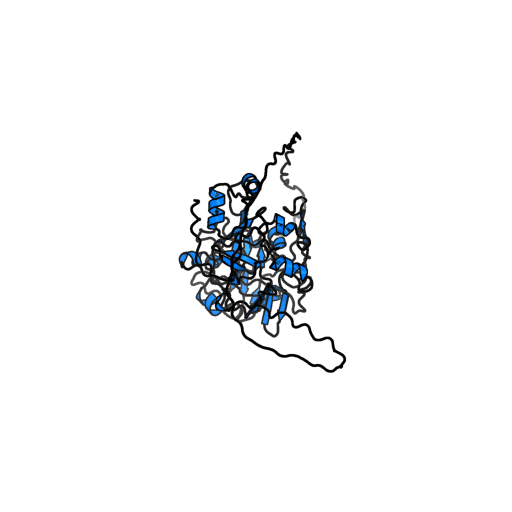47.12 469 ALA A N 1
ATOM 3386 C CA . ALA A 1 469 ? 27.385 5.958 -9.340 1.00 47.12 469 ALA A CA 1
ATOM 3387 C C . ALA A 1 469 ? 27.915 6.615 -10.624 1.00 47.12 469 ALA A C 1
ATOM 3389 O O . ALA A 1 469 ? 27.438 6.325 -11.719 1.00 47.12 469 ALA A O 1
ATOM 3390 N N . LEU A 1 470 ? 28.891 7.518 -10.482 1.00 37.59 470 LEU A N 1
ATOM 3391 C CA . LEU A 1 470 ? 29.534 8.184 -11.613 1.00 37.59 470 LEU A CA 1
ATOM 3392 C C . LEU A 1 470 ? 30.157 7.122 -12.530 1.00 37.59 470 LEU A C 1
ATOM 3394 O O . LEU A 1 470 ? 31.112 6.453 -12.133 1.00 37.59 470 LEU A O 1
ATOM 3398 N N . GLY A 1 471 ? 29.602 6.968 -13.737 1.00 40.06 471 GLY A N 1
ATOM 3399 C CA . GLY A 1 471 ? 30.056 5.980 -14.716 1.00 40.06 471 GLY A CA 1
ATOM 3400 C C . GLY A 1 471 ? 31.547 6.129 -15.039 1.00 40.06 471 GLY A C 1
ATOM 3401 O O . GLY A 1 471 ? 32.022 7.244 -15.274 1.00 40.06 471 GLY A O 1
ATOM 3402 N N . GLY A 1 472 ? 32.268 5.003 -15.015 1.00 30.27 472 GLY A N 1
ATOM 3403 C CA . GLY A 1 472 ? 33.715 4.905 -15.256 1.00 30.27 472 GLY A CA 1
ATOM 3404 C C . GLY A 1 472 ? 34.081 4.378 -16.638 1.00 30.27 472 GLY A C 1
ATOM 3405 O O . GLY A 1 472 ? 33.264 3.628 -17.213 1.00 30.27 472 GLY A O 1
#

pLDDT: mean 79.24, std 26.91, range [23.12, 98.88]

Mean predicted aligned error: 12.67 Å

Foldseek 3Di:
DDDDDDDDDDDDDDDDDDDDDDDDDDDDDDDDDDDDDDDDDDDDDDDDDDDDDDDDDDDDDDDDDDDDDDDDDDDDDPPDDPDPDWDWFDLVFWQLSQFPTQTLRLQWTKFFKAWAAEVNWIFIKGFAEKLDPVLCVVNSHFHQVLLLLQCPVQVLQEFEKEAPDQHPRPGYIYTPWAKQQQDQWFWAADPLRPPTPDTAASIETDRRDHQWYFYPPQPPPDRTMITRIHTFFIHPDDQPLPRRRGGQLFWADDDPVSRITIGRWAWAFEQLFIFIWGFAEKLDGSVNSQRRYYNDVSSLVRPDWLCQVPSSGSAHAKEAEADADWQPDDDDDDPDDDDALGADAHSSQLSVDPLRGDGCYPVPVVNSVCRSSHSRNRMEGAAACQAQDPVSNNSDHLKYFYWYKYFDPVCVVVVNSHDDRFPVQVVVCQVVQRIDGPPSHGITGPSMIIRMRTTGGRDDDSHHHDDPDDDD

Radius of gyration: 28.57 Å; Cα contacts (8 Å, |Δi|>4): 1072; chains: 1; bounding box: 121×95×69 Å

Solvent-accessible surface area (backbone atoms only — not comparable to full-atom values): 26507 Å² total; per-residue (Å²): 132,87,83,87,90,82,88,87,87,88,88,90,85,85,85,86,83,90,85,82,87,73,86,84,79,82,78,84,79,88,78,90,80,84,90,78,89,87,86,81,89,84,87,85,88,88,87,82,90,88,83,87,83,92,82,90,86,90,88,80,90,88,90,83,91,88,83,91,85,86,88,86,92,77,88,80,70,90,72,77,79,77,72,78,85,70,48,61,59,61,72,92,37,38,53,27,59,50,39,78,42,39,33,73,69,77,42,27,34,33,31,57,44,35,61,33,31,28,82,82,43,38,31,30,27,39,72,49,32,18,28,40,63,67,61,8,61,75,62,29,26,29,53,16,44,20,38,42,28,24,49,49,94,12,62,60,25,36,23,61,27,48,55,90,40,101,51,90,76,76,38,61,34,43,32,70,22,42,72,40,23,67,46,72,52,37,45,38,49,24,102,65,20,48,67,61,68,47,72,33,34,30,24,37,49,38,78,61,28,40,42,33,31,30,57,70,81,61,73,95,80,73,82,62,61,25,34,38,44,43,71,45,33,48,57,93,60,89,76,36,38,64,75,18,54,32,22,38,55,31,33,55,44,79,38,86,88,81,35,30,31,30,32,50,50,46,63,29,19,26,39,65,26,51,28,33,26,39,59,57,32,11,26,34,56,66,59,5,36,72,74,36,17,26,24,30,60,51,39,46,59,36,22,37,72,74,14,42,92,39,92,70,14,15,23,14,46,26,40,38,35,42,62,37,37,66,44,80,74,83,75,85,85,70,97,77,70,76,80,72,60,59,48,30,26,6,45,34,57,31,37,63,44,90,50,54,47,55,62,53,13,73,85,32,55,69,38,48,50,40,40,74,39,30,45,43,50,36,42,26,31,60,53,43,88,58,23,69,49,69,70,57,26,46,49,17,34,37,37,23,34,35,23,48,35,29,57,34,68,69,33,52,75,67,68,63,28,55,74,76,33,32,50,52,52,58,46,50,35,27,79,71,58,45,25,16,16,85,93,74,42,76,60,48,50,71,57,32,33,34,37,42,39,68,36,30,37,76,80,60,73,34,47,49,74,59,78,68,79,78,87,128

Sequence (472 aa):
MTDAPQAGEEGQTAPTETSATSATSATSATAETSATSETPATSVTSATAESSESSATNETNETNETAETSPTSGPAEPSATSAPIGVTLEKGRQTITSAVRVDLTRDFATLPLYKGKAAGETVWYVITDVSDLTIAMELGVNHAPKLSKAGINCPACVQEVTTDDPILGRAPVEFQGGPDFSPARTLVPGPTNFPAASFTPGAIARAGYSSFVRIDSDPITGTPVVYNAPIIATGDGPFDVTTHTNTHDRALGMDTDAMTADLLFVRGFANGQSILYLSFDSSDAFTATVERSTFVPALTDLGFANGGGNPESARTSIFTFVNAQVGLEEAPPERGASQGPGRSQGLTHALSLDIVGRDAAVANADVLEALRTGADVSNIFDVFPTNERAEDRAEYSPAWDLHVGVYSDAAVEAGSNGLQTDANTVRSLADEGVVTSPGGLPLGSANVVINCPALAFLEEAPLGPREPALGG

Secondary structure (DSSP, 8-state):
--------------------------------------------------------------------------PPP----------BPPGGGBSSTT-SEEETTTTEEEEE-EEEEETTEEEEE---EESSHHHHHHHT-EE-GGGGGTTSS-GGGSEEEEESSSSTTSS-EEES--EE--SPPEEEEETTEEEEEEEE-S-EEPTT--SEEEETT--SSSSPP-EE--EEEESSS---SSS-TTB-TTEEEEETTTTEEEEE-EEEEETTEEEEE---EESSHHHHHHHT-EE-GGGGGSS-TT-TT-TT-S-EEEEEESSPPS-----PPPTTPPPPP-----HHHHTTSTTTTS---TT-HHHHHHIIIIIS---EES--TT-SSHHHHHT--SEEEEEEEEE-HHHHHTT-------HHHHHHHHHTTSEEBTTTBPS-EEEEEEE--EEEESSS---SPPPP----

=== Feature glossary ===
Each block in this record encodes a different view of the same protein. In brief:

Predicted aligned error. PAE(i, j) answers: if I align the predicted and true structures on residue i, how far off (in Å) do I expect residue j to be? A block-diagonal PAE matrix with low values on the blocks and high values off-diagonal is the signature of a multi-domain protein with confidently predicted domains but uncertain inter-domain orientation.

Contact-map, Ramachandran, and PAE plots. Plot images: a contact map (which residues are close in 3D, as an N×N binary image), a Ramachandran scatter (backbone torsion angles, revealing secondary-structure composition at a glance), and — for AlphaFold structures — a PAE heatmap (pairwise prediction confidence).

Backbone torsions (φ/ψ). φ (phi) and ψ (psi) are the two rotatable backbone dihedrals per residue: φ is the C(i-1)–N–Cα–C torsion, ψ is the N–Cα–C–N(i+1) torsion, both in degrees on (−180°, 180°]. α-helical residues cluster near (−60°, −45°); β-strand residues near (−120°, +130°). A Ramachandran plot is simply a scatter of (φ, ψ) for every residue.

Foldseek 3Di. A 3Di character summarizes, for each residue, the relative orientation of the Cα frame of its nearest spatial neighbor. Because it encodes fold topology rather than chemistry, 3Di alignments detect remote structural similarity that sequence alignment misses.

Radius of gyration, Cα contacts, bounding box. Three whole-structure scalars: the radius of gyration (RMS distance of Cα from centroid, in Å), the count of Cα–Cα contacts (pairs closer than 8 Å and separated by more than four residues in sequence — i.e. tertiary, not local, contacts), and the bounding-box dimensions. Together they distinguish compact globular folds from extended fibres or disordered chains.

Sequence. Sequence gives the chain of amino acids in standard one-letter code (A=alanine, C=cysteine, …, Y=tyrosine), read N→C. It is the only feature that is directly encoded by the gene; all structural features are derived from the folded form of this sequence.

mmCIF coordinates. Atomic coordinates in PDBx/mmCIF format — the same representation the Protein Data Bank distributes. Each line of the _atom_site loop places one backbone atom in Cartesian space (units: ångströms, origin: arbitrary).

Secondary structure (3-state, P-SEA). Three-state secondary structure (P-SEA) collapses the eight DSSP classes into helix (a), strand (b), and coil (c). P-SEA assigns these from Cα geometry alone — distances and angles — without requiring backbone oxygens, so it works on any Cα trace.

InterPro / GO / CATH / organism. Functional annotations link the protein to curated databases. InterPro entries identify conserved domains and families by matching the sequence against member-database signatures (Pfam, PROSITE, CDD, …). Gene Ontology (GO) terms describe molecular function, biological process, and cellular component in a controlled vocabulary. CATH places the structure in a hierarchical fold classification (Class/Architecture/Topology/Homologous-superfamily). The organism is the source species.

B-factor. B-factor (Debye–Waller factor) reflects atomic displacement in the crystal lattice. It is an experimental observable (units Å²), not a prediction; low values mean the atom is pinned down, high values mean it moves or is heterogeneous across the crystal.

Rendered structure images. Structure images are PyMOL renders from six orthogonal camera directions. Cartoon representation draws helices as coils and strands as arrows; sticks shows the backbone as bonds; surface shows the solvent-excluded envelope. Rainbow coloring maps sequence position to hue (blue→red, N→C); chain coloring assigns a distinct color per polypeptide.

Solvent-accessible surface area. Solvent-accessible surface area (SASA) is the area in Å² traced out by the centre of a 1.4 Å probe sphere (a water molecule) rolled over the protein's van der Waals surface (Shrake–Rupley / Lee–Richards construction). Buried residues have near-zero SASA; fully exposed residues can exceed 200 Å². The total SASA scales roughly with the number of surface residues.

Secondary structure (8-state, DSSP). The SS8 string is DSSP's per-residue secondary-structure call. α-helix (H) means an i→i+4 H-bond ladder; β-strand (E) means the residue participates in a β-sheet; 3₁₀ (G) and π (I) are tighter and wider helices; T/S are turns/bends; '-' is loop.

pLDDT. For AlphaFold models, the B-factor field carries pLDDT — the model's own estimate of local accuracy on a 0–100 scale. Regions with pLDDT<50 should be treated as essentially unmodeled; they often correspond to intrinsically disordered segments.

Nearest PDB structures. Nearest PDB neighbors are the top structural matches found by Foldseek when searching this structure against the entire Protein Data Bank. Each hit reports a TM-score (0 to 1; >0.5 almost always implies the same fold) and an E-value. These are *structural* homologs — they may share no detectable sequence similarity.